Protein AF-0000000068155873 (afdb_homodimer)

Radius of gyration: 26.48 Å; Cα contacts (8 Å, |Δi|>4): 946; chains: 2; bounding box: 65×79×122 Å

Sequence (602 aa):
WRSKNDSSTSSPGLATPFKSLQIGEEGGGAGLLPIIASEHIVPGELLGGRALREWRRAVVHGTDVIVSRQRSDDNPPAATRRANLQAYALLRHPHIVTLLAATTHGEVITEVCDYDLLPAPGPSSGSAKEERRRSISLLRMLAYARDIAQALAWAHSMHVIHRDVKPSHWLVVGNRAKLGGWMFAEVQRGDMHPKPDDHFHGTPLYMGKPMVGFGLAMWEVIHNDFAFSGFDDLLAFREAVTDRMERPLLSDDTMPVAVNRLIARCWAQSPAQRPTMLEVVASLTRIITALELLAGTTSVQWRSKNDSSTSSPGLATPFKSLQIGEEGGGAGLLPIIASEHIVPGELLGGRALREWRRAVVHGTDVIVSRQRSDDNPPAATRRANLQAYALLRHPHIVTLLAATTHGEVITEVCDYDLLPAPGPSSGSAKEERRRSISLLRMLAYARDIAQALAWAHSMHVIHRDVKPSHWLVVGNRAKLGGWMFAEVQRGDMHPKPDDHFHGTPLYMGKPMVGFGLAMWEVIHNDFAFSGFDDLLAFREAVTDRMERPLLSDDTMPVAVNRLIARCWAQSPAQRPTMLEVVASLTRIITALELLAGTTSVQ

Solvent-accessible surface area (backbone atoms only — not comparable to full-atom values): 33069 Å² total; per-residue (Å²): 138,82,81,77,78,76,76,76,76,75,67,79,76,74,77,73,73,68,64,65,60,63,51,59,87,78,75,90,78,56,66,45,51,47,58,42,64,60,83,55,52,44,81,54,58,78,71,50,65,57,90,43,36,33,34,22,37,27,34,44,62,72,31,70,27,30,41,32,38,70,68,43,80,70,56,66,44,62,69,55,49,49,48,8,46,48,38,40,51,61,61,48,50,92,18,33,59,49,67,40,30,34,30,78,82,64,33,40,33,30,53,70,61,42,57,78,66,41,43,44,54,64,82,71,75,57,70,62,57,57,52,63,39,74,66,63,49,67,67,55,50,48,50,32,50,31,32,36,29,26,36,50,24,45,34,49,72,69,34,31,44,54,33,41,41,41,35,84,25,39,25,29,51,78,85,40,27,23,36,47,58,44,74,58,15,36,64,60,50,92,80,56,64,83,56,91,76,58,82,70,84,40,60,63,65,25,39,30,60,55,45,36,10,44,22,51,25,51,50,13,39,74,65,51,31,56,77,53,73,83,42,90,51,59,68,54,49,40,34,17,42,65,67,70,36,82,55,76,86,68,76,56,89,89,47,58,67,70,58,37,50,51,34,41,31,26,49,38,79,52,71,87,64,32,62,50,44,54,53,47,30,52,50,41,52,52,52,51,51,53,52,50,55,55,52,58,53,52,71,76,98,135,84,78,78,79,76,78,75,76,76,67,81,76,74,79,72,72,71,64,66,60,64,49,60,87,79,73,90,78,52,67,46,51,48,59,40,63,60,82,55,53,44,81,54,57,77,72,49,64,57,89,43,33,34,34,21,38,26,35,44,61,71,32,71,28,29,41,32,36,71,67,44,81,70,57,66,45,63,68,55,48,49,48,8,45,49,39,40,51,61,62,46,50,92,18,33,59,50,66,40,30,33,29,78,82,64,33,39,33,28,54,71,61,42,56,77,66,40,42,42,55,64,82,70,77,60,69,62,58,58,53,63,41,75,65,64,49,68,68,57,51,48,49,33,49,32,32,36,31,28,35,50,23,44,34,47,72,69,34,32,43,58,33,39,41,42,35,84,25,41,24,29,53,79,86,38,26,21,36,48,60,45,74,57,15,37,64,60,51,92,82,57,64,84,55,90,77,58,82,70,83,39,60,62,65,23,38,30,59,54,45,36,11,45,23,52,24,51,51,14,39,75,62,52,31,56,78,53,73,83,43,88,52,60,67,54,49,42,33,18,41,63,69,70,38,83,53,76,87,70,74,54,90,88,47,58,65,69,57,36,49,52,36,40,32,24,48,37,78,51,70,87,63,30,60,50,44,54,52,46,30,52,50,42,51,54,49,51,52,52,51,49,55,56,51,58,54,52,72,74,98

pLDDT: mean 75.27, std 22.43, range [22.36, 98.25]

Secondary structure (DSSP, 8-state):
------------------------SSSSSGGGS-EE-GGGEEEEEEEEE-SSEEEEEEEETTEEEEEEEES-TTSS-HHHHHHHHHHHHT---TTB--EEEEETTS-EEEE--B-TTS--SS----HHHHHHHTT--HHHHHHHHHHHHHHHHHHHHTTEE-S---GGGEEEETTEEEE--GGG-EE--TT----TTS---S-TTT-S-HHHHHHHHHHHHHHTS-GGGG-S-HHHHHHHHTTSSPPPP---TTS-HHHHHHHHHHT-SSGGGSPPHHHHHHHHHHHHHHHHHHHHHHHH-/------------------------SSSSSGGGS-EE-GGGEEEEEEEEE-SSEEEEEEEETTEEEEEEEES-TTSS-HHHHHHHHHHHHT---TTB--EEEEETTS-EEEE--B-TTS--SS----HHHHHHHTT--HHHHHHHHHHHHHHHHHHHHTTEE-S---GGGEEEETTEEEE--GGG-EE--TT----TTS---S-GGG-S-HHHHHHHHHHHHHHTS-GGGG-S-HHHHHHHHTTSSPPPP---TTS-HHHHHHHHHHT-SSGGGSPPHHHHHHHHHHHHHHHHHHHHHHHH-

Organism: Acanthamoeba castellanii (strain ATCC 30010 / Neff) (NCBI:txid1257118)

Foldseek 3Di:
DPPPPPPPPPDPDDPPPPPQPPPDPPDDQSPLFGAAAPVQWAWDAWPDDDPFKTWGWTDGPNAIKIKMDTPDCVPPDPVQLSQLVSLVSVDDDPQAFDFHHAYPVGITITHDFAQLQFLAADPPPDPPSVVSLVPQDPLLLLQQLLSVLVRQLRSVVQQKFQQEQALSQFTHDDSYTHGHRSSNIHRDDVPCDPDPPDPSVYDLLQREGVLQNSLQRSLCRSVSHHQCVPPPCVVQNSCLSNLNHPHDQRDDPVDPPLSSVLSCQSNDSDPVSHDRSVVSSVSSVVVSVVVVVVVVVVVVD/DPPPPVPPPPDPDDPPPPPQPPPDPPDDQSPLFGAAAPVQWAWDAWPDDDPFKTWGWTDGPRAIKIKMDTPDCVPPDPVQLSQLVSLVSVDDDPQAFDFHHAYPVGITITHDFAQLQFLAADPPPDPPSVVSLVPQDPLLLLQQLLSVLVRQLRSVVQQKFQQEQALSQFTHDDSYTHGHRSSNIHRDDVPCDPPPPPPSVYDLLQREGVLQNSLQRSLCRSVSHHQCVPPPCVVQNSCLSNLNHPHDQRDDPVDPPLSSVLSCQSNDSDPVSHDRSVVSSVSSVVVSVVVVVVVVVVVVD

InterPro domains:
  IPR000719 Protein kinase domain [PF00069] (79-282)
  IPR000719 Protein kinase domain [PS50011] (21-288)
  IPR011009 Protein kinase-like domain superfamily [SSF56112] (84-291)
  IPR051681 Serine/Threonine Kinases and Pseudokinases [PTHR44329] (37-290)

Nearest PDB structures (foldseek):
  2fum-assembly2_B  TM=7.385E-01  e=1.213E-10  Mycobacterium tuberculosis H37Rv
  5k0x-assembly1_A  TM=7.501E-01  e=3.152E-10  Homo sapiens
  6o9d-assembly2_B  TM=7.232E-01  e=3.152E-10  Homo sapiens
  3blh-assembly1_A  TM=7.625E-01  e=6.932E-09  Homo sapiens
  6nzr-assembly1_A  TM=7.243E-01  e=6.195E-09  Homo sapiens

Structure (mmCIF, N/CA/C/O backbone):
data_AF-0000000068155873-model_v1
#
loop_
_entity.id
_entity.type
_entity.pdbx_description
1 polymer 'Mitogen-activated protein kinase kinase kinase'
#
loop_
_atom_site.group_PDB
_atom_site.id
_atom_site.type_symbol
_atom_site.label_atom_id
_atom_site.label_alt_id
_atom_site.label_comp_id
_atom_site.label_asym_id
_atom_site.label_entity_id
_atom_site.label_seq_id
_atom_site.pdbx_PDB_ins_code
_atom_site.Cartn_x
_atom_site.Cartn_y
_atom_site.Cartn_z
_atom_site.occupancy
_atom_site.B_iso_or_equiv
_atom_site.auth_seq_id
_atom_site.auth_comp_id
_atom_site.auth_asym_id
_atom_site.auth_atom_id
_atom_site.pdbx_PDB_model_num
ATOM 1 N N . TRP A 1 1 ? 15.766 23.312 60.25 1 24.22 1 TRP A N 1
ATOM 2 C CA . TRP A 1 1 ? 16.844 23.016 59.312 1 24.22 1 TRP A CA 1
ATOM 3 C C . TRP A 1 1 ? 16.344 22.109 58.188 1 24.22 1 TRP A C 1
ATOM 5 O O . TRP A 1 1 ? 16.047 20.922 58.406 1 24.22 1 TRP A O 1
ATOM 15 N N . ARG A 1 2 ? 15.359 22.531 57.406 1 25.52 2 ARG A N 1
ATOM 16 C CA . ARG A 1 2 ? 14.414 21.969 56.438 1 25.52 2 ARG A CA 1
ATOM 17 C C . ARG A 1 2 ? 15.133 21.5 55.188 1 25.52 2 ARG A C 1
ATOM 19 O O . ARG A 1 2 ? 15.719 22.297 54.469 1 25.52 2 ARG A O 1
ATOM 26 N N . SER A 1 3 ? 15.766 20.359 55.219 1 25.08 3 SER A N 1
ATOM 27 C CA . SER A 1 3 ? 16.562 19.719 54.188 1 25.08 3 SER A CA 1
ATOM 28 C C . SER A 1 3 ? 15.758 19.562 52.906 1 25.08 3 SER A C 1
ATOM 30 O O . SER A 1 3 ? 14.703 18.922 52.875 1 25.08 3 SER A O 1
ATOM 32 N N . LYS A 1 4 ? 15.773 20.562 52 1 27.97 4 LYS A N 1
ATOM 33 C CA . LYS A 1 4 ? 15.156 20.812 50.688 1 27.97 4 LYS A CA 1
ATOM 34 C C . LYS A 1 4 ? 15.516 19.719 49.719 1 27.97 4 LYS A C 1
ATOM 36 O O . LYS A 1 4 ? 16.672 19.578 49.312 1 27.97 4 LYS A O 1
ATOM 41 N N . ASN A 1 5 ? 15.016 18.516 49.844 1 25.62 5 ASN A N 1
ATOM 42 C CA . ASN A 1 5 ? 15.266 17.375 48.969 1 25.62 5 ASN A CA 1
ATOM 43 C C . ASN A 1 5 ? 14.945 17.703 47.531 1 25.62 5 ASN A C 1
ATOM 45 O O . ASN A 1 5 ? 13.789 17.953 47.188 1 25.62 5 ASN A O 1
ATOM 49 N N . ASP A 1 6 ? 15.797 18.406 46.781 1 24.88 6 ASP A N 1
ATOM 50 C CA . ASP A 1 6 ? 15.797 18.844 45.406 1 24.88 6 ASP A CA 1
ATOM 51 C C . ASP A 1 6 ? 15.617 17.656 44.469 1 24.88 6 ASP A C 1
ATOM 53 O O . ASP A 1 6 ? 16.578 16.922 44.188 1 24.88 6 ASP A O 1
ATOM 57 N N . SER A 1 7 ? 14.594 16.844 44.562 1 27.47 7 SER A N 1
ATOM 58 C CA . SER A 1 7 ? 14.414 15.719 43.656 1 27.47 7 SER A CA 1
ATOM 59 C C . SER A 1 7 ? 14.422 16.172 42.188 1 27.47 7 SER A C 1
ATOM 61 O O . SER A 1 7 ? 13.523 16.906 41.781 1 27.47 7 SER A O 1
ATOM 63 N N . SER A 1 8 ? 15.609 16.422 41.594 1 26.08 8 SER A N 1
ATOM 64 C CA . SER A 1 8 ? 15.891 16.703 40.188 1 26.08 8 SER A CA 1
ATOM 65 C C . SER A 1 8 ? 15.148 15.75 39.25 1 26.08 8 SER A C 1
ATOM 67 O O . SER A 1 8 ? 15.398 14.539 39.281 1 26.08 8 SER A O 1
ATOM 69 N N . THR A 1 9 ? 13.898 15.914 39.062 1 27.28 9 THR A N 1
ATOM 70 C CA . THR A 1 9 ? 13.086 15.156 38.125 1 27.28 9 THR A CA 1
ATOM 71 C C . THR A 1 9 ? 13.773 15.086 36.75 1 27.28 9 THR A C 1
ATOM 73 O O . THR A 1 9 ? 13.977 16.109 36.094 1 27.28 9 THR A O 1
ATOM 76 N N . SER A 1 10 ? 14.797 14.203 36.562 1 25.44 10 SER A N 1
ATOM 77 C CA . SER A 1 10 ? 15.5 13.867 35.312 1 25.44 10 SER A CA 1
ATOM 78 C C . SER A 1 10 ? 14.539 13.844 34.156 1 25.44 10 SER A C 1
ATOM 80 O O . SER A 1 10 ? 13.5 13.188 34.188 1 25.44 10 SER A O 1
ATOM 82 N N . SER A 1 11 ? 14.484 14.875 33.406 1 25.09 11 SER A N 1
ATOM 83 C CA . SER A 1 11 ? 13.766 15.109 32.156 1 25.09 11 SER A CA 1
ATOM 84 C C . SER A 1 11 ? 13.852 13.898 31.234 1 25.09 11 SER A C 1
ATOM 86 O O . SER A 1 11 ? 14.93 13.305 31.078 1 25.09 11 SER A O 1
ATOM 88 N N . PRO A 1 12 ? 12.844 13.148 31.125 1 27.39 12 PRO A N 1
ATOM 89 C CA . PRO A 1 12 ? 12.922 11.93 30.312 1 27.39 12 PRO A CA 1
ATOM 90 C C . PRO A 1 12 ? 13.758 12.109 29.062 1 27.39 12 PRO A C 1
ATOM 92 O O . PRO A 1 12 ? 13.797 13.203 28.484 1 27.39 12 PRO A O 1
ATOM 95 N N . GLY A 1 13 ? 14.977 11.469 29.016 1 23.83 13 GLY A N 1
ATOM 96 C CA . GLY A 1 13 ? 16 11.391 27.984 1 23.83 13 GLY A CA 1
ATOM 97 C C . GLY A 1 13 ? 15.438 11.5 26.578 1 23.83 13 GLY A C 1
ATOM 98 O O . GLY A 1 13 ? 14.328 11.047 26.312 1 23.83 13 GLY A O 1
ATOM 99 N N . LEU A 1 14 ? 15.867 12.516 25.875 1 25.2 14 LEU A N 1
ATOM 100 C CA . LEU A 1 14 ? 15.711 12.805 24.469 1 25.2 14 LEU A CA 1
ATOM 101 C C . LEU A 1 14 ? 15.82 11.531 23.625 1 25.2 14 LEU A C 1
ATOM 103 O O . LEU A 1 14 ? 16.75 10.742 23.812 1 25.2 14 LEU A O 1
ATOM 107 N N . ALA A 1 15 ? 14.781 11.086 23.078 1 27.73 15 ALA A N 1
ATOM 108 C CA . ALA A 1 15 ? 14.719 9.922 22.203 1 27.73 15 ALA A CA 1
ATOM 109 C C . ALA A 1 15 ? 15.953 9.836 21.312 1 27.73 15 ALA A C 1
ATOM 111 O O . ALA A 1 15 ? 16.438 10.859 20.828 1 27.73 15 ALA A O 1
ATOM 112 N N . THR A 1 16 ? 16.828 8.867 21.578 1 26.88 16 THR A N 1
ATOM 113 C CA . THR A 1 16 ? 18.016 8.516 20.828 1 26.88 16 THR A CA 1
ATOM 114 C C . THR A 1 16 ? 17.797 8.734 19.328 1 26.88 16 THR A C 1
ATOM 116 O O . THR A 1 16 ? 16.734 8.406 18.797 1 26.88 16 THR A O 1
ATOM 119 N N . PRO A 1 17 ? 18.688 9.516 18.766 1 25.23 17 PRO A N 1
ATOM 120 C CA . PRO A 1 17 ? 18.672 9.781 17.328 1 25.23 17 PRO A CA 1
ATOM 121 C C . PRO A 1 17 ? 18.453 8.523 16.5 1 25.23 17 PRO A C 1
ATOM 123 O O . PRO A 1 17 ? 18.797 7.418 16.938 1 25.23 17 PRO A O 1
ATOM 126 N N . PHE A 1 18 ? 17.453 8.453 15.812 1 26.27 18 PHE A N 1
ATOM 127 C CA . PHE A 1 18 ? 17.25 7.414 14.812 1 26.27 18 PHE A CA 1
ATOM 128 C C . PHE A 1 18 ? 18.562 7.07 14.117 1 26.27 18 PHE A C 1
ATOM 130 O O . PHE A 1 18 ? 19.234 7.949 13.586 1 26.27 18 PHE A O 1
ATOM 137 N N . LYS A 1 19 ? 19.453 6.34 14.719 1 28.31 19 LYS A N 1
ATOM 138 C CA . LYS A 1 19 ? 20.547 5.93 13.844 1 28.31 19 LYS A CA 1
ATOM 139 C C . LYS A 1 19 ? 20.031 5.594 12.445 1 28.31 19 LYS A C 1
ATOM 141 O O . LYS A 1 19 ? 19.109 4.793 12.297 1 28.31 19 LYS A O 1
ATOM 146 N N . SER A 1 20 ? 19.906 6.59 11.711 1 27.64 20 SER A N 1
ATOM 147 C CA . SER A 1 20 ? 19.75 6.184 10.32 1 27.64 20 SER A CA 1
ATOM 148 C C . SER A 1 20 ? 20.438 4.852 10.047 1 27.64 20 SER A C 1
ATOM 150 O O . SER A 1 20 ? 21.562 4.621 10.516 1 27.64 20 SER A O 1
ATOM 152 N N . LEU A 1 21 ? 19.766 3.883 10.289 1 28.17 21 LEU A N 1
ATOM 153 C CA . LEU A 1 21 ? 20.484 2.66 9.93 1 28.17 21 LEU A CA 1
ATOM 154 C C . LEU A 1 21 ? 21.375 2.889 8.711 1 28.17 21 LEU A C 1
ATOM 156 O O . LEU A 1 21 ? 20.875 3.172 7.617 1 28.17 21 LEU A O 1
ATOM 160 N N . GLN A 1 22 ? 22.391 3.598 8.953 1 28 22 GLN A N 1
ATOM 161 C CA . GLN A 1 22 ? 23.422 3.346 7.953 1 28 22 GLN A CA 1
ATOM 162 C C . GLN A 1 22 ? 23.406 1.892 7.492 1 28 22 GLN A C 1
ATOM 164 O O . GLN A 1 22 ? 23.625 0.979 8.289 1 28 22 GLN A O 1
ATOM 169 N N . ILE A 1 23 ? 22.328 1.49 6.684 1 29.8 23 ILE A N 1
ATOM 170 C CA . ILE A 1 23 ? 22.734 0.287 5.969 1 29.8 23 ILE A CA 1
ATOM 171 C C . ILE A 1 23 ? 24.25 0.31 5.746 1 29.8 23 ILE A C 1
ATOM 173 O O . ILE A 1 23 ? 24.766 1.204 5.078 1 29.8 23 ILE A O 1
ATOM 177 N N . GLY A 1 24 ? 24.984 -0.106 6.621 1 29.22 24 GLY A N 1
ATOM 178 C CA . GLY A 1 24 ? 26.438 -0.196 6.691 1 29.22 24 GLY A CA 1
ATOM 179 C C . GLY A 1 24 ? 27.094 -0.271 5.328 1 29.22 24 GLY A C 1
ATOM 180 O O . GLY A 1 24 ? 26.453 -0.645 4.344 1 29.22 24 GLY A O 1
ATOM 181 N N . GLU A 1 25 ? 28.109 0.475 4.887 1 31.55 25 GLU A N 1
ATOM 182 C CA . GLU A 1 25 ? 29.172 0.4 3.889 1 31.55 25 GLU A CA 1
ATOM 183 C C . GLU A 1 25 ? 29.375 -1.034 3.412 1 31.55 25 GLU A C 1
ATOM 185 O O . GLU A 1 25 ? 29.781 -1.261 2.268 1 31.55 25 GLU A O 1
ATOM 190 N N . GLU A 1 26 ? 29.672 -1.997 4.293 1 31.23 26 GLU A N 1
ATOM 191 C CA . GLU A 1 26 ? 30.344 -3.189 3.783 1 31.23 26 GLU A CA 1
ATOM 192 C C . GLU A 1 26 ? 29.406 -4.012 2.895 1 31.23 26 GLU A C 1
ATOM 194 O O . GLU A 1 26 ? 29.812 -4.473 1.825 1 31.23 26 GLU A O 1
ATOM 199 N N . GLY A 1 27 ? 28.5 -4.992 3.521 1 30.88 27 GLY A N 1
ATOM 200 C CA . GLY A 1 27 ? 27.828 -5.969 2.688 1 30.88 27 GLY A CA 1
ATOM 201 C C . GLY A 1 27 ? 26.688 -5.375 1.881 1 30.88 27 GLY A C 1
ATOM 202 O O . GLY A 1 27 ? 26.156 -4.312 2.221 1 30.88 27 GLY A O 1
ATOM 203 N N . GLY A 1 28 ? 26.391 -5.699 0.522 1 33.09 28 GLY A N 1
ATOM 204 C CA . GLY A 1 28 ? 25.625 -5.367 -0.674 1 33.09 28 GLY A CA 1
ATOM 205 C C . GLY A 1 28 ? 24.188 -5.02 -0.386 1 33.09 28 GLY A C 1
ATOM 206 O O . GLY A 1 28 ? 23.547 -4.27 -1.139 1 33.09 28 GLY A O 1
ATOM 207 N N . GLY A 1 29 ? 23.234 -5.922 0.262 1 36.66 29 GLY A N 1
ATOM 208 C CA . GLY A 1 29 ? 21.797 -6.09 0.251 1 36.66 29 GLY A CA 1
ATOM 209 C C . GLY A 1 29 ? 21.062 -5.086 1.127 1 36.66 29 GLY A C 1
ATOM 210 O O . GLY A 1 29 ? 19.844 -5.148 1.272 1 36.66 29 GLY A O 1
ATOM 211 N N . ALA A 1 30 ? 21.562 -4.457 2.232 1 40.94 30 ALA A N 1
ATOM 212 C CA . ALA A 1 30 ? 20.891 -3.861 3.389 1 40.94 30 ALA A CA 1
ATOM 213 C C . ALA A 1 30 ? 20.078 -2.631 2.982 1 40.94 30 ALA A C 1
ATOM 215 O O . ALA A 1 30 ? 19.359 -2.064 3.799 1 40.94 30 ALA A O 1
ATOM 216 N N . GLY A 1 31 ? 20.094 -2.006 1.901 1 56.41 31 GLY A N 1
ATOM 217 C CA . GLY A 1 31 ? 19.656 -0.646 1.642 1 56.41 31 GLY A CA 1
ATOM 218 C C . GLY A 1 31 ? 18.219 -0.565 1.182 1 56.41 31 GLY A C 1
ATOM 219 O O . GLY A 1 31 ? 17.672 0.528 1.016 1 56.41 31 GLY A O 1
ATOM 220 N N . LEU A 1 32 ? 17.422 -1.686 1.144 1 66.06 32 LEU A N 1
ATOM 221 C CA . LEU A 1 32 ? 16.141 -1.544 0.471 1 66.06 32 LEU A CA 1
ATOM 222 C C . LEU A 1 32 ? 15.031 -1.252 1.476 1 66.06 32 LEU A C 1
ATOM 224 O O . LEU A 1 32 ? 13.969 -0.739 1.106 1 66.06 32 LEU A O 1
ATOM 228 N N . LEU A 1 33 ? 15.32 -1.543 2.805 1 82.12 33 LEU A N 1
ATOM 229 C CA . LEU A 1 33 ? 14.258 -1.446 3.797 1 82.12 33 LEU A CA 1
ATOM 230 C C . LEU A 1 33 ? 14.719 -0.644 5.012 1 82.12 33 LEU A C 1
ATOM 232 O O . LEU A 1 33 ? 15.852 -0.795 5.465 1 82.12 33 LEU A O 1
ATOM 236 N N . PRO A 1 34 ? 13.883 0.134 5.512 1 83.69 34 PRO A N 1
ATOM 237 C CA . PRO A 1 34 ? 14.227 0.761 6.789 1 83.69 34 PRO A CA 1
ATOM 238 C C . PRO A 1 34 ? 14.359 -0.251 7.926 1 83.69 34 PRO A C 1
ATOM 240 O O . PRO A 1 34 ? 13.617 -1.238 7.969 1 83.69 34 PRO A O 1
ATOM 243 N N . ILE A 1 35 ? 15.32 -0.064 8.758 1 87.38 35 ILE A N 1
ATOM 244 C CA . ILE A 1 35 ? 15.5 -0.871 9.961 1 87.38 35 ILE A CA 1
ATOM 245 C C . ILE A 1 35 ? 15.078 -0.068 11.188 1 87.38 35 ILE A C 1
ATOM 247 O O . ILE A 1 35 ? 15.609 1.019 11.438 1 87.38 35 ILE A O 1
ATOM 251 N N . ILE A 1 36 ? 14.148 -0.584 11.898 1 87.75 36 ILE A N 1
ATOM 252 C CA . ILE A 1 36 ? 13.641 0.089 13.094 1 87.75 36 ILE A CA 1
ATOM 253 C C . ILE A 1 36 ? 14.094 -0.668 14.336 1 87.75 36 ILE A C 1
ATOM 255 O O . ILE A 1 36 ? 14.219 -1.896 14.32 1 87.75 36 ILE A O 1
ATOM 259 N N . ALA A 1 37 ? 14.367 0.078 15.414 1 90 37 ALA A N 1
ATOM 260 C CA . ALA A 1 37 ? 14.703 -0.572 16.672 1 90 37 ALA A CA 1
ATOM 261 C C . ALA A 1 37 ? 13.523 -1.374 17.219 1 90 37 ALA A C 1
ATOM 263 O O . ALA A 1 37 ? 12.391 -0.893 17.219 1 90 37 ALA A O 1
ATOM 264 N N . SER A 1 38 ? 13.789 -2.564 17.656 1 89.38 38 SER A N 1
ATOM 265 C CA . SER A 1 38 ? 12.734 -3.453 18.141 1 89.38 38 SER A CA 1
ATOM 266 C C . SER A 1 38 ? 12 -2.84 19.328 1 89.38 38 SER A C 1
ATOM 268 O O . SER A 1 38 ? 10.836 -3.172 19.578 1 89.38 38 SER A O 1
ATOM 270 N N . GLU A 1 39 ? 12.617 -1.927 20 1 90.62 39 GLU A N 1
ATOM 271 C CA . GLU A 1 39 ? 12.039 -1.281 21.172 1 90.62 39 GLU A CA 1
ATOM 272 C C . GLU A 1 39 ? 10.844 -0.41 20.781 1 90.62 39 GLU A C 1
ATOM 274 O O . GLU A 1 39 ? 10.039 -0.042 21.641 1 90.62 39 GLU A O 1
ATOM 279 N N . HIS A 1 40 ? 10.812 -0.063 19.562 1 91.44 40 HIS A N 1
ATOM 280 C CA . HIS A 1 40 ? 9.727 0.798 19.094 1 91.44 40 HIS A CA 1
ATOM 281 C C . HIS A 1 40 ? 8.469 -0.01 18.812 1 91.44 40 HIS A C 1
ATOM 283 O O . HIS A 1 40 ? 7.422 0.559 18.5 1 91.44 40 HIS A O 1
ATOM 289 N N . ILE A 1 41 ? 8.547 -1.32 18.906 1 94.12 41 ILE A N 1
ATOM 290 C CA . ILE A 1 41 ? 7.395 -2.188 18.703 1 94.12 41 ILE A CA 1
ATOM 291 C C . ILE A 1 41 ? 6.605 -2.311 20 1 94.12 41 ILE A C 1
ATOM 293 O O . ILE A 1 41 ? 7.152 -2.695 21.047 1 94.12 41 ILE A O 1
ATOM 297 N N . VAL A 1 42 ? 5.414 -1.907 20 1 96 42 VAL A N 1
ATOM 298 C CA . VAL A 1 42 ? 4.492 -2.197 21.078 1 96 42 VAL A CA 1
ATOM 299 C C . VAL A 1 42 ? 3.705 -3.469 20.766 1 96 42 VAL A C 1
ATOM 301 O O . VAL A 1 42 ? 2.771 -3.447 19.969 1 96 42 VAL A O 1
ATOM 304 N N . PRO A 1 43 ? 4.066 -4.582 21.406 1 93.94 43 PRO A N 1
ATOM 305 C CA . PRO A 1 43 ? 3.469 -5.867 21.047 1 93.94 43 PRO A CA 1
ATOM 306 C C . PRO A 1 43 ? 1.999 -5.973 21.438 1 93.94 43 PRO A C 1
ATOM 308 O O . PRO A 1 43 ? 1.604 -5.469 22.5 1 93.94 43 PRO A O 1
ATOM 311 N N . GLY A 1 44 ? 1.166 -6.492 20.531 1 94.88 44 GLY A N 1
ATOM 312 C CA . GLY A 1 44 ? -0.226 -6.812 20.812 1 94.88 44 GLY A CA 1
ATOM 313 C C . GLY A 1 44 ? -0.512 -8.305 20.797 1 94.88 44 GLY A C 1
ATOM 314 O O . GLY A 1 44 ? 0.32 -9.102 21.219 1 94.88 44 GLY A O 1
ATOM 315 N N . GLU A 1 45 ? -1.675 -8.641 20.328 1 92.88 45 GLU A N 1
ATOM 316 C CA . GLU A 1 45 ? -2.18 -10.016 20.359 1 92.88 45 GLU A CA 1
ATOM 317 C C . GLU A 1 45 ? -1.406 -10.906 19.391 1 92.88 45 GLU A C 1
ATOM 319 O O . GLU A 1 45 ? -1.092 -10.492 18.266 1 92.88 45 GLU A O 1
ATOM 324 N N . LEU A 1 46 ? -1.108 -12.141 19.891 1 90.06 46 LEU A N 1
ATOM 325 C CA . LEU A 1 46 ? -0.568 -13.164 19 1 90.06 46 LEU A CA 1
ATOM 326 C C . LEU A 1 46 ? -1.649 -13.695 18.062 1 90.06 46 LEU A C 1
ATOM 328 O O . LEU A 1 46 ? -2.717 -14.109 18.516 1 90.06 46 LEU A O 1
ATOM 332 N N . LEU A 1 47 ? -1.479 -13.516 16.828 1 84.94 47 LEU A N 1
ATOM 333 C CA . LEU A 1 47 ? -2.482 -13.922 15.852 1 84.94 47 LEU A CA 1
ATOM 334 C C . LEU A 1 47 ? -2.273 -15.375 15.43 1 84.94 47 LEU A C 1
ATOM 336 O O . LEU A 1 47 ? -3.229 -16.062 15.055 1 84.94 47 LEU A O 1
ATOM 340 N N . GLY A 1 48 ? -1.161 -15.82 15.344 1 81.44 48 GLY A N 1
ATOM 341 C CA . GLY A 1 48 ? -0.878 -17.188 14.945 1 81.44 48 GLY A CA 1
ATOM 342 C C . GLY A 1 48 ? 0.579 -17.422 14.594 1 81.44 48 GLY A C 1
ATOM 343 O O . GLY A 1 48 ? 1.434 -16.578 14.883 1 81.44 48 GLY A O 1
ATOM 344 N N . GLY A 1 49 ? 0.704 -18.688 14.242 1 75 49 GLY A N 1
ATOM 345 C CA . GLY A 1 49 ? 2.043 -19.109 13.852 1 75 49 GLY A CA 1
ATOM 346 C C . GLY A 1 49 ? 2.084 -20.484 13.242 1 75 49 GLY A C 1
ATOM 347 O O . GLY A 1 49 ? 1.115 -21.25 13.336 1 75 49 GLY A O 1
ATOM 348 N N . ARG A 1 50 ? 2.955 -20.594 12.344 1 69.5 50 ARG A N 1
ATOM 349 C CA . ARG A 1 50 ? 3.289 -21.922 11.828 1 69.5 50 ARG A CA 1
ATOM 350 C C . ARG A 1 50 ? 4.676 -22.359 12.289 1 69.5 50 ARG A C 1
ATOM 352 O O . ARG A 1 50 ? 5.27 -21.719 13.164 1 69.5 50 ARG A O 1
ATOM 359 N N . ALA A 1 51 ? 5.082 -23.484 11.797 1 61.03 51 ALA A N 1
ATOM 360 C CA . ALA A 1 51 ? 6.309 -24.125 12.258 1 61.03 51 ALA A CA 1
ATOM 361 C C . ALA A 1 51 ? 7.488 -23.156 12.195 1 61.03 51 ALA A C 1
ATOM 363 O O . ALA A 1 51 ? 8.312 -23.125 13.109 1 61.03 51 ALA A O 1
ATOM 364 N N . LEU A 1 52 ? 7.453 -22.312 11.297 1 68.12 52 LEU A N 1
ATOM 365 C CA . LEU A 1 52 ? 8.688 -21.562 11.062 1 68.12 52 LEU A CA 1
ATOM 366 C C . LEU A 1 52 ? 8.523 -20.109 11.5 1 68.12 52 LEU A C 1
ATOM 368 O O . LEU A 1 52 ? 9.516 -19.422 11.773 1 68.12 52 LEU A O 1
ATOM 372 N N . ARG A 1 53 ? 7.227 -19.656 11.633 1 79.94 53 ARG A N 1
ATOM 373 C CA . ARG A 1 53 ? 7.043 -18.234 11.875 1 79.94 53 ARG A CA 1
ATOM 374 C C . ARG A 1 53 ? 5.824 -17.969 12.758 1 79.94 53 ARG A C 1
ATOM 376 O O . ARG A 1 53 ? 4.871 -18.75 12.742 1 79.94 53 ARG A O 1
ATOM 383 N N . GLU A 1 54 ? 5.98 -17 13.547 1 87.31 54 GLU A N 1
ATOM 384 C CA . GLU A 1 54 ? 4.836 -16.484 14.289 1 87.31 54 GLU A CA 1
ATOM 385 C C . GLU A 1 54 ? 4.559 -15.031 13.938 1 87.31 54 GLU A C 1
ATOM 387 O O . GLU A 1 54 ? 5.449 -14.32 13.469 1 87.31 54 GLU A O 1
ATOM 392 N N . TRP A 1 55 ? 3.309 -14.625 14.047 1 90.44 55 TRP A N 1
ATOM 393 C CA . TRP A 1 55 ? 2.957 -13.234 13.773 1 90.44 55 TRP A CA 1
ATOM 394 C C . TRP A 1 55 ? 1.963 -12.711 14.797 1 90.44 55 TRP A C 1
ATOM 396 O O . TRP A 1 55 ? 1.143 -13.469 15.328 1 90.44 55 TRP A O 1
ATOM 406 N N . ARG A 1 56 ? 2.113 -11.461 15.117 1 93.31 56 ARG A N 1
ATOM 407 C CA . ARG A 1 56 ? 1.276 -10.797 16.109 1 93.31 56 ARG A CA 1
ATOM 408 C C . ARG A 1 56 ? 0.884 -9.398 15.641 1 93.31 56 ARG A C 1
ATOM 410 O O . ARG A 1 56 ? 1.562 -8.805 14.805 1 93.31 56 ARG A O 1
ATOM 417 N N . ARG A 1 57 ? -0.17 -8.984 16.188 1 94.81 57 ARG A N 1
ATOM 418 C CA . ARG A 1 57 ? -0.495 -7.57 16.047 1 94.81 57 ARG A CA 1
ATOM 419 C C . ARG A 1 57 ? 0.45 -6.707 16.891 1 94.81 57 ARG A C 1
ATOM 421 O O . ARG A 1 57 ? 0.936 -7.141 17.938 1 94.81 57 ARG A O 1
ATOM 428 N N . ALA A 1 58 ? 0.706 -5.543 16.422 1 96.56 58 ALA A N 1
ATOM 429 C CA . ALA A 1 58 ? 1.545 -4.59 17.156 1 96.56 58 ALA A CA 1
ATOM 430 C C . ALA A 1 58 ? 1.289 -3.162 16.688 1 96.56 58 ALA A C 1
ATOM 432 O O . ALA A 1 58 ? 0.532 -2.941 15.734 1 96.56 58 ALA A O 1
ATOM 433 N N . VAL A 1 59 ? 1.779 -2.256 17.422 1 96.19 59 VAL A N 1
ATOM 434 C CA . VAL A 1 59 ? 1.772 -0.853 17.016 1 96.19 59 VAL A CA 1
ATOM 435 C C . VAL A 1 59 ? 3.207 -0.342 16.906 1 96.19 59 VAL A C 1
ATOM 437 O O . VAL A 1 59 ? 4.023 -0.559 17.797 1 96.19 59 VAL A O 1
ATOM 440 N N . VAL A 1 60 ? 3.549 0.209 15.797 1 95.19 60 VAL A N 1
ATOM 441 C CA . VAL A 1 60 ? 4.844 0.843 15.578 1 95.19 60 VAL A CA 1
ATOM 442 C C . VAL A 1 60 ? 4.645 2.285 15.117 1 95.19 60 VAL A C 1
ATOM 444 O O . VAL A 1 60 ? 4 2.533 14.102 1 95.19 60 VAL A O 1
ATOM 447 N N . HIS A 1 61 ? 5.145 3.209 15.906 1 92.25 61 HIS A N 1
ATOM 448 C CA . HIS A 1 61 ? 5.039 4.633 15.602 1 92.25 61 HIS A CA 1
ATOM 449 C C . HIS A 1 61 ? 3.598 5.023 15.289 1 92.25 61 HIS A C 1
ATOM 451 O O . HIS A 1 61 ? 3.338 5.699 14.289 1 92.25 61 HIS A O 1
ATOM 457 N N . GLY A 1 62 ? 2.656 4.488 16 1 92.75 62 GLY A N 1
ATOM 458 C CA . GLY A 1 62 ? 1.258 4.875 15.906 1 92.75 62 GLY A CA 1
ATOM 459 C C . GLY A 1 62 ? 0.495 4.117 14.844 1 92.75 62 GLY A C 1
ATOM 460 O O . GLY A 1 62 ? -0.695 4.359 14.633 1 92.75 62 GLY A O 1
ATOM 461 N N . THR A 1 63 ? 1.181 3.225 14.188 1 94.75 63 THR A N 1
ATOM 462 C CA . THR A 1 63 ? 0.55 2.461 13.117 1 94.75 63 THR A CA 1
ATOM 463 C C . THR A 1 63 ? 0.332 1.012 13.539 1 94.75 63 THR A C 1
ATOM 465 O O . THR A 1 63 ? 1.239 0.375 14.078 1 94.75 63 THR A O 1
ATOM 468 N N . ASP A 1 64 ? -0.906 0.56 13.336 1 94.44 64 ASP A N 1
ATOM 469 C CA . ASP A 1 64 ? -1.16 -0.864 13.531 1 94.44 64 ASP A CA 1
ATOM 470 C C . ASP A 1 64 ? -0.453 -1.697 12.461 1 94.44 64 ASP A C 1
ATOM 472 O O . ASP A 1 64 ? -0.594 -1.433 11.266 1 94.44 64 ASP A O 1
ATOM 476 N N . VAL A 1 65 ? 0.3 -2.645 12.953 1 96.38 65 VAL A N 1
ATOM 477 C CA . VAL A 1 65 ? 1.074 -3.463 12.031 1 96.38 65 VAL A CA 1
ATOM 478 C C . VAL A 1 65 ? 1.016 -4.926 12.453 1 96.38 65 VAL A C 1
ATOM 480 O O . VAL A 1 65 ? 0.481 -5.25 13.516 1 96.38 65 VAL A O 1
ATOM 483 N N . ILE A 1 66 ? 1.423 -5.816 11.539 1 95 66 ILE A N 1
ATOM 484 C CA . ILE A 1 66 ? 1.735 -7.203 11.859 1 95 66 ILE A CA 1
ATOM 485 C C . ILE A 1 66 ? 3.248 -7.379 11.977 1 95 66 ILE A C 1
ATOM 487 O O . ILE A 1 66 ? 4 -6.941 11.109 1 95 66 ILE A O 1
ATOM 491 N N . VAL A 1 67 ? 3.654 -7.926 13.07 1 94.69 67 VAL A N 1
ATOM 492 C CA . VAL A 1 67 ? 5.066 -8.242 13.258 1 94.69 67 VAL A CA 1
ATOM 493 C C . VAL A 1 67 ? 5.262 -9.758 13.219 1 94.69 67 VAL A C 1
ATOM 495 O O . VAL A 1 67 ? 4.625 -10.492 13.977 1 94.69 67 VAL A O 1
ATOM 498 N N . SER A 1 68 ? 6.059 -10.188 12.266 1 92.44 68 SER A N 1
ATOM 499 C CA . SER A 1 68 ? 6.375 -11.609 12.148 1 92.44 68 SER A CA 1
ATOM 500 C C . SER A 1 68 ? 7.805 -11.891 12.586 1 92.44 68 SER A C 1
ATOM 502 O O . SER A 1 68 ? 8.711 -11.102 12.32 1 92.44 68 SER A O 1
ATOM 504 N N . ARG A 1 69 ? 7.949 -12.992 13.234 1 87.88 69 ARG A N 1
ATOM 505 C CA . ARG A 1 69 ? 9.258 -13.422 13.711 1 87.88 69 ARG A CA 1
ATOM 506 C C . ARG A 1 69 ? 9.492 -14.898 13.422 1 87.88 69 ARG A C 1
ATOM 508 O O . ARG A 1 69 ? 8.57 -15.711 13.547 1 87.88 69 ARG A O 1
ATOM 515 N N . GLN A 1 70 ? 10.703 -15.148 13.031 1 82.38 70 GLN A N 1
ATOM 516 C CA . GLN A 1 70 ? 11.086 -16.547 12.852 1 82.38 70 GLN A CA 1
ATOM 517 C C . GLN A 1 70 ? 11.219 -17.25 14.195 1 82.38 70 GLN A C 1
ATOM 519 O O . GLN A 1 70 ? 11.773 -16.703 15.148 1 82.38 70 GLN A O 1
ATOM 524 N N . ARG A 1 71 ? 10.602 -18.5 14.305 1 75.38 71 ARG A N 1
ATOM 525 C CA . ARG A 1 71 ? 10.656 -19.266 15.547 1 75.38 71 ARG A CA 1
ATOM 526 C C . ARG A 1 71 ? 12.016 -19.938 15.719 1 75.38 71 ARG A C 1
ATOM 528 O O . ARG A 1 71 ? 12.516 -20.062 16.828 1 75.38 71 ARG A O 1
ATOM 535 N N . SER A 1 72 ? 12.398 -20.594 14.586 1 68.56 72 SER A N 1
ATOM 536 C CA . SER A 1 72 ? 13.672 -21.312 14.695 1 68.56 72 SER A CA 1
ATOM 537 C C . SER A 1 72 ? 14.75 -20.656 13.836 1 68.56 72 SER A C 1
ATOM 539 O O . SER A 1 72 ? 14.484 -20.234 12.703 1 68.56 72 SER A O 1
ATOM 541 N N . ASP A 1 73 ? 15.906 -20.438 14.484 1 63.22 73 ASP A N 1
ATOM 542 C CA . ASP A 1 73 ? 17.016 -19.797 13.789 1 63.22 73 ASP A CA 1
ATOM 543 C C . ASP A 1 73 ? 17.594 -20.703 12.711 1 63.22 73 ASP A C 1
ATOM 545 O O . ASP A 1 73 ? 18.375 -20.266 11.859 1 63.22 73 ASP A O 1
ATOM 549 N N . ASP A 1 74 ? 17.125 -21.906 12.711 1 61.41 74 ASP A N 1
ATOM 550 C CA . ASP A 1 74 ? 17.938 -22.828 11.914 1 61.41 74 ASP A CA 1
ATOM 551 C C . ASP A 1 74 ? 17.219 -23.203 10.617 1 61.41 74 ASP A C 1
ATOM 553 O O . ASP A 1 74 ? 17.828 -23.797 9.719 1 61.41 74 ASP A O 1
ATOM 557 N N . ASN A 1 75 ? 16 -22.891 10.359 1 68.06 75 ASN A N 1
ATOM 558 C CA . ASN A 1 75 ? 15.344 -23.297 9.125 1 68.06 75 ASN A CA 1
ATOM 559 C C . ASN A 1 75 ? 14.297 -22.281 8.672 1 68.06 75 ASN A C 1
ATOM 561 O O . ASN A 1 75 ? 13.297 -22.078 9.367 1 68.06 75 ASN A O 1
ATOM 565 N N . PRO A 1 76 ? 14.609 -21.859 7.469 1 75.19 76 PRO A N 1
ATOM 566 C CA . PRO A 1 76 ? 15.789 -21.891 6.59 1 75.19 76 PRO A CA 1
ATOM 567 C C . PRO A 1 76 ? 16.969 -21.125 7.172 1 75.19 76 PRO A C 1
ATOM 569 O O . PRO A 1 76 ? 16.812 -20.359 8.133 1 75.19 76 PRO A O 1
ATOM 572 N N . PRO A 1 77 ? 18.172 -21.359 6.59 1 80.19 77 PRO A N 1
ATOM 573 C CA . PRO A 1 77 ? 19.359 -20.641 7.039 1 80.19 77 PRO A CA 1
ATOM 574 C C . PRO A 1 77 ? 19.188 -19.125 6.941 1 80.19 77 PRO A C 1
ATOM 576 O O . PRO A 1 77 ? 18.422 -18.625 6.121 1 80.19 77 PRO A O 1
ATOM 579 N N . ALA A 1 78 ? 19.953 -18.484 7.719 1 80 78 ALA A N 1
ATOM 580 C CA . ALA A 1 78 ? 19.875 -17.016 7.812 1 80 78 ALA A CA 1
ATOM 581 C C . ALA A 1 78 ? 20.109 -16.375 6.453 1 80 78 ALA A C 1
ATOM 583 O O . ALA A 1 78 ? 19.453 -15.375 6.113 1 80 78 ALA A O 1
ATOM 584 N N . ALA A 1 79 ? 21.016 -16.922 5.73 1 82.31 79 ALA A N 1
ATOM 585 C CA . ALA A 1 79 ? 21.312 -16.375 4.41 1 82.31 79 ALA A CA 1
ATOM 586 C C . ALA A 1 79 ? 20.109 -16.469 3.484 1 82.31 79 ALA A C 1
ATOM 588 O O . ALA A 1 79 ? 19.828 -15.531 2.727 1 82.31 79 ALA A O 1
ATOM 589 N N . THR A 1 80 ? 19.438 -17.594 3.623 1 84.06 80 THR A N 1
ATOM 590 C CA . THR A 1 80 ? 18.234 -17.797 2.805 1 84.06 80 THR A CA 1
ATOM 591 C C . THR A 1 80 ? 17.125 -16.828 3.225 1 84.06 80 THR A C 1
ATOM 593 O O . THR A 1 80 ? 16.469 -16.234 2.377 1 84.06 80 THR A O 1
ATOM 596 N N . ARG A 1 81 ? 17 -16.641 4.5 1 84.25 81 ARG A N 1
ATOM 597 C CA . ARG A 1 81 ? 15.984 -15.727 5.012 1 84.25 81 ARG A CA 1
ATOM 598 C C . ARG A 1 81 ? 16.25 -14.297 4.551 1 84.25 81 ARG A C 1
ATOM 600 O O . ARG A 1 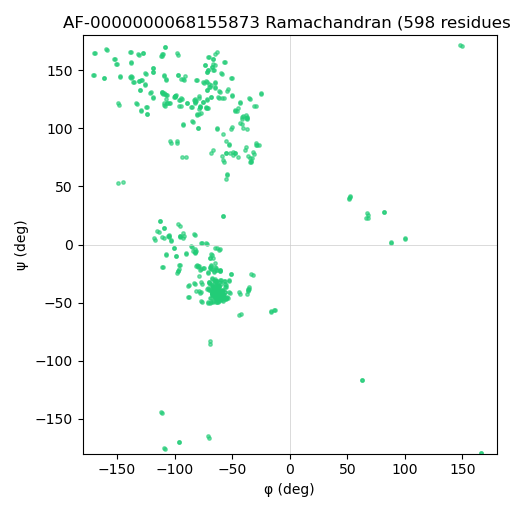81 ? 15.312 -13.578 4.188 1 84.25 81 ARG A O 1
ATOM 607 N N . ARG A 1 82 ? 17.438 -13.984 4.555 1 84.5 82 ARG A N 1
ATOM 608 C CA . ARG A 1 82 ? 17.828 -12.641 4.121 1 84.5 82 ARG A CA 1
ATOM 609 C C . ARG A 1 82 ? 17.562 -12.453 2.631 1 84.5 82 ARG A C 1
ATOM 611 O O . ARG A 1 82 ? 17.047 -11.406 2.215 1 84.5 82 ARG A O 1
ATOM 618 N N . ALA A 1 83 ? 17.891 -13.438 1.907 1 84.81 83 ALA A N 1
ATOM 619 C CA . ALA A 1 83 ? 17.656 -13.367 0.467 1 84.81 83 ALA A CA 1
ATOM 620 C C . ALA A 1 83 ? 16.172 -13.258 0.152 1 84.81 83 ALA A C 1
ATOM 622 O O . ALA A 1 83 ? 15.773 -12.5 -0.73 1 84.81 83 ALA A O 1
ATOM 623 N N . ASN A 1 84 ? 15.391 -14.031 0.883 1 87.12 84 ASN A N 1
ATOM 624 C CA . ASN A 1 84 ? 13.945 -13.977 0.702 1 87.12 84 ASN A CA 1
ATOM 625 C C . ASN A 1 84 ? 13.391 -12.594 1.05 1 87.12 84 ASN A C 1
ATOM 627 O O . ASN A 1 84 ? 12.555 -12.055 0.317 1 87.12 84 ASN A O 1
ATOM 631 N N . LEU A 1 85 ? 13.898 -12.094 2.119 1 88.88 85 LEU A N 1
ATOM 632 C CA . LEU A 1 85 ? 13.453 -10.773 2.547 1 88.88 85 LEU A CA 1
ATOM 633 C C . LEU A 1 85 ? 13.852 -9.711 1.53 1 88.88 85 LEU A C 1
ATOM 635 O O . LEU A 1 85 ? 13.094 -8.773 1.276 1 88.88 85 LEU A O 1
ATOM 639 N N . GLN A 1 86 ? 15 -9.844 0.957 1 86.62 86 GLN A N 1
ATOM 640 C CA . GLN A 1 86 ? 15.461 -8.898 -0.058 1 86.62 86 GLN A CA 1
ATOM 641 C C . GLN A 1 86 ? 14.578 -8.961 -1.303 1 86.62 86 GLN A C 1
ATOM 643 O O . GLN A 1 86 ? 14.258 -7.922 -1.891 1 86.62 86 GLN A O 1
ATOM 648 N N . ALA A 1 87 ? 14.25 -10.164 -1.664 1 88.62 87 ALA A N 1
ATOM 649 C CA . ALA A 1 87 ? 13.328 -10.32 -2.785 1 88.62 87 ALA A CA 1
ATOM 650 C C . ALA A 1 87 ? 12 -9.625 -2.504 1 88.62 87 ALA A C 1
ATOM 652 O O . ALA A 1 87 ? 11.477 -8.906 -3.355 1 88.62 87 ALA A O 1
ATOM 653 N N . TYR A 1 88 ? 11.547 -9.836 -1.283 1 92.19 88 TYR A N 1
ATOM 654 C CA . TYR A 1 88 ? 10.312 -9.203 -0.842 1 92.19 88 TYR A CA 1
ATOM 655 C C . TYR A 1 88 ? 10.445 -7.688 -0.851 1 92.19 88 TYR A C 1
ATOM 657 O O . TYR A 1 88 ? 9.539 -6.98 -1.309 1 92.19 88 TYR A O 1
ATOM 665 N N . ALA A 1 89 ? 11.516 -7.16 -0.461 1 90.25 89 ALA A N 1
ATOM 666 C CA . ALA A 1 89 ? 11.758 -5.727 -0.314 1 90.25 89 ALA A CA 1
ATOM 667 C C . ALA A 1 89 ? 11.805 -5.035 -1.674 1 90.25 89 ALA A C 1
ATOM 669 O O . ALA A 1 89 ? 11.594 -3.822 -1.767 1 90.25 89 ALA A O 1
ATOM 670 N N . LEU A 1 90 ? 12.016 -5.797 -2.697 1 87.5 90 LEU A N 1
ATOM 671 C CA . LEU A 1 90 ? 12.062 -5.23 -4.039 1 87.5 90 LEU A CA 1
ATOM 672 C C . LEU A 1 90 ? 10.664 -4.891 -4.535 1 87.5 90 LEU A C 1
ATOM 674 O O . LEU A 1 90 ? 10.508 -4.098 -5.465 1 87.5 90 LEU A O 1
ATOM 678 N N . LEU A 1 91 ? 9.75 -5.508 -3.928 1 92.81 91 LEU A N 1
ATOM 679 C CA . LEU A 1 91 ? 8.398 -5.469 -4.48 1 92.81 91 LEU A CA 1
ATOM 680 C C . LEU A 1 91 ? 7.574 -4.363 -3.83 1 92.81 91 LEU A C 1
ATOM 682 O O . LEU A 1 91 ? 7.484 -4.293 -2.602 1 92.81 91 LEU A O 1
ATOM 686 N N . ARG A 1 92 ? 7.055 -3.514 -4.645 1 93.5 92 ARG A N 1
ATOM 687 C CA . ARG A 1 92 ? 6.09 -2.484 -4.262 1 93.5 92 ARG A CA 1
ATOM 688 C C . ARG A 1 92 ? 4.871 -2.514 -5.176 1 93.5 92 ARG A C 1
ATOM 690 O O . ARG A 1 92 ? 4.977 -2.234 -6.375 1 93.5 92 ARG A O 1
ATOM 697 N N . HIS A 1 93 ? 3.799 -2.82 -4.59 1 96.19 93 HIS A N 1
ATOM 698 C CA . HIS A 1 93 ? 2.596 -2.977 -5.402 1 96.19 93 HIS A CA 1
ATOM 699 C C . HIS A 1 93 ? 1.338 -2.898 -4.543 1 96.19 93 HIS A C 1
ATOM 701 O O . HIS A 1 93 ? 1.312 -3.422 -3.426 1 96.19 93 HIS A O 1
ATOM 707 N N . PRO A 1 94 ? 0.282 -2.287 -5.105 1 95 94 PRO A N 1
ATOM 708 C CA . PRO A 1 94 ? -0.944 -2.125 -4.324 1 95 94 PRO A CA 1
ATOM 709 C C . PRO A 1 94 ? -1.55 -3.457 -3.889 1 95 94 PRO A C 1
ATOM 711 O O . PRO A 1 94 ? -2.34 -3.502 -2.943 1 95 94 PRO A O 1
ATOM 714 N N . HIS A 1 95 ? -1.247 -4.512 -4.582 1 96.44 95 HIS A N 1
ATOM 715 C CA . HIS A 1 95 ? -1.851 -5.801 -4.27 1 96.44 95 HIS A CA 1
ATOM 716 C C . HIS A 1 95 ? -0.83 -6.754 -3.654 1 96.44 95 HIS A C 1
ATOM 718 O O . HIS A 1 95 ? -1.034 -7.969 -3.648 1 96.44 95 HIS A O 1
ATOM 724 N N . ILE A 1 96 ? 0.248 -6.297 -3.254 1 96.81 96 ILE A N 1
ATOM 725 C CA . ILE A 1 96 ? 1.226 -7.008 -2.438 1 96.81 96 ILE A CA 1
ATOM 726 C C . ILE A 1 96 ? 1.204 -6.461 -1.012 1 96.81 96 ILE A C 1
ATOM 728 O O . ILE A 1 96 ? 1.203 -5.246 -0.807 1 96.81 96 ILE A O 1
ATOM 732 N N . VAL A 1 97 ? 1.092 -7.359 -0.073 1 96.19 97 VAL A N 1
ATOM 733 C CA . VAL A 1 97 ? 1.118 -6.91 1.314 1 96.19 97 VAL A CA 1
ATOM 734 C C . VAL A 1 97 ? 2.326 -6.004 1.541 1 96.19 97 VAL A C 1
ATOM 736 O O . VAL A 1 97 ? 3.459 -6.379 1.229 1 96.19 97 VAL A O 1
ATOM 739 N N . THR A 1 98 ? 2.045 -4.824 2.092 1 96 98 THR A N 1
ATOM 740 C CA . THR A 1 98 ? 3.082 -3.807 2.213 1 96 98 THR A CA 1
ATOM 741 C C . THR A 1 98 ? 4.105 -4.199 3.271 1 96 98 THR A C 1
ATOM 743 O O . THR A 1 98 ? 3.752 -4.445 4.426 1 96 98 THR A O 1
ATOM 746 N N . LEU A 1 99 ? 5.312 -4.375 2.875 1 95.81 99 LEU A N 1
ATOM 747 C CA . LEU A 1 99 ? 6.457 -4.516 3.771 1 95.81 99 LEU A CA 1
ATOM 748 C C . LEU A 1 99 ? 6.941 -3.154 4.254 1 95.81 99 LEU A C 1
ATOM 750 O O . LEU A 1 99 ? 7.508 -2.381 3.48 1 95.81 99 LEU A O 1
ATOM 754 N N . LEU A 1 100 ? 6.77 -2.867 5.508 1 95.69 100 LEU A N 1
ATOM 755 C CA . LEU A 1 100 ? 7.07 -1.525 5.992 1 95.69 100 LEU A CA 1
ATOM 756 C C . LEU A 1 100 ? 8.539 -1.408 6.395 1 95.69 100 LEU A C 1
ATOM 758 O O . LEU A 1 100 ? 9.188 -0.406 6.094 1 95.69 100 LEU A O 1
ATOM 762 N N . ALA A 1 101 ? 9.008 -2.404 7.121 1 93 101 ALA A N 1
ATOM 763 C CA . ALA A 1 101 ? 10.344 -2.326 7.695 1 93 101 ALA A CA 1
ATOM 764 C C . ALA A 1 101 ? 10.781 -3.678 8.258 1 93 101 ALA A C 1
ATOM 766 O O . ALA A 1 101 ? 9.984 -4.621 8.305 1 93 101 ALA A O 1
ATOM 767 N N . ALA A 1 102 ? 12.008 -3.771 8.484 1 91.06 102 ALA A N 1
ATOM 768 C CA . ALA A 1 102 ? 12.562 -4.82 9.344 1 91.06 102 ALA A CA 1
ATOM 769 C C . ALA A 1 102 ? 13.109 -4.238 10.641 1 91.06 102 ALA A C 1
ATOM 771 O O . ALA A 1 102 ? 13.234 -3.021 10.781 1 91.06 102 ALA A O 1
ATOM 772 N N . THR A 1 103 ? 13.273 -5.141 11.602 1 89.88 103 THR A N 1
ATOM 773 C CA . THR A 1 103 ? 13.797 -4.641 12.867 1 89.88 103 THR A CA 1
ATOM 774 C C . THR A 1 103 ? 15.234 -5.098 13.078 1 89.88 103 THR A C 1
ATOM 776 O O . THR A 1 103 ? 15.719 -5.98 12.367 1 89.88 103 THR A O 1
ATOM 779 N N . THR A 1 104 ? 15.891 -4.531 14.102 1 83.19 104 THR A N 1
ATOM 780 C CA . THR A 1 104 ? 17.266 -4.84 14.461 1 83.19 104 THR A CA 1
ATOM 781 C C . THR A 1 104 ? 17.406 -6.297 14.891 1 83.19 104 THR A C 1
ATOM 783 O O . THR A 1 104 ? 18.484 -6.895 14.758 1 83.19 104 THR A O 1
ATOM 786 N N . HIS A 1 105 ? 16.312 -6.902 15.297 1 84.25 105 HIS A N 1
ATOM 787 C CA . HIS A 1 105 ? 16.359 -8.289 15.758 1 84.25 105 HIS A CA 1
ATOM 788 C C . HIS A 1 105 ? 15.812 -9.242 14.703 1 84.25 105 HIS A C 1
ATOM 790 O O . HIS A 1 105 ? 15.562 -10.414 14.984 1 84.25 105 HIS A O 1
ATOM 796 N N . GLY A 1 106 ? 15.469 -8.742 13.586 1 83.25 106 GLY A N 1
ATOM 797 C CA . GLY A 1 106 ? 15.141 -9.602 12.461 1 83.25 106 GLY A CA 1
ATOM 798 C C . GLY A 1 106 ? 13.648 -9.781 12.25 1 83.25 106 GLY A C 1
ATOM 799 O O . GLY A 1 106 ? 13.227 -10.562 11.398 1 83.25 106 GLY A O 1
ATOM 800 N N . GLU A 1 107 ? 12.867 -9.117 12.992 1 90.25 107 GLU A N 1
ATOM 801 C CA . GLU A 1 107 ? 11.422 -9.156 12.742 1 90.25 107 GLU A CA 1
ATOM 802 C C . GLU A 1 107 ? 11.062 -8.406 11.461 1 90.25 107 GLU A C 1
ATOM 804 O O . GLU A 1 107 ? 11.789 -7.5 11.039 1 90.25 107 GLU A O 1
ATOM 809 N N . VAL A 1 108 ? 1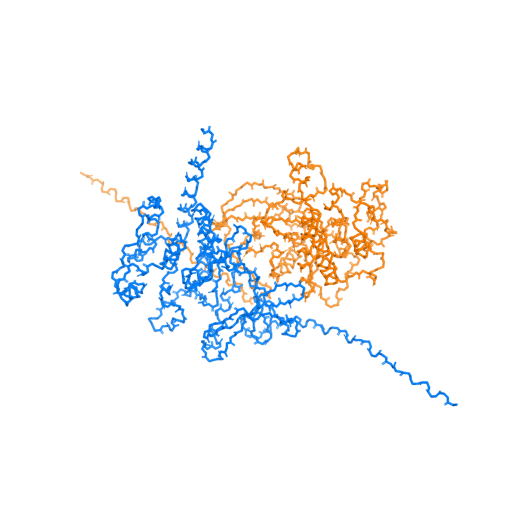0.016 -8.914 10.898 1 93.19 108 VAL A N 1
ATOM 810 C CA . VAL A 1 108 ? 9.508 -8.289 9.688 1 93.19 108 VAL A CA 1
ATOM 811 C C . VAL A 1 108 ? 8.172 -7.598 9.977 1 93.19 108 VAL A C 1
ATOM 813 O O . VAL A 1 108 ? 7.293 -8.18 10.609 1 93.19 108 VAL A O 1
ATOM 816 N N . ILE A 1 109 ? 8.062 -6.34 9.57 1 94.75 109 ILE A N 1
ATOM 817 C CA . ILE A 1 109 ? 6.879 -5.531 9.836 1 94.75 109 ILE A CA 1
ATOM 818 C C . ILE A 1 109 ? 6.07 -5.355 8.547 1 94.75 109 ILE A C 1
ATOM 820 O O . ILE A 1 109 ? 6.582 -4.836 7.555 1 94.75 109 ILE A O 1
ATOM 824 N N . THR A 1 110 ? 4.793 -5.801 8.594 1 96.38 110 THR A N 1
ATOM 825 C CA . THR A 1 110 ? 3.914 -5.664 7.438 1 96.38 110 THR A CA 1
ATOM 826 C C . THR A 1 110 ? 2.605 -4.984 7.828 1 96.38 110 THR A C 1
ATOM 828 O O . THR A 1 110 ? 2.322 -4.805 9.016 1 96.38 110 THR A O 1
ATOM 831 N N . GLU A 1 11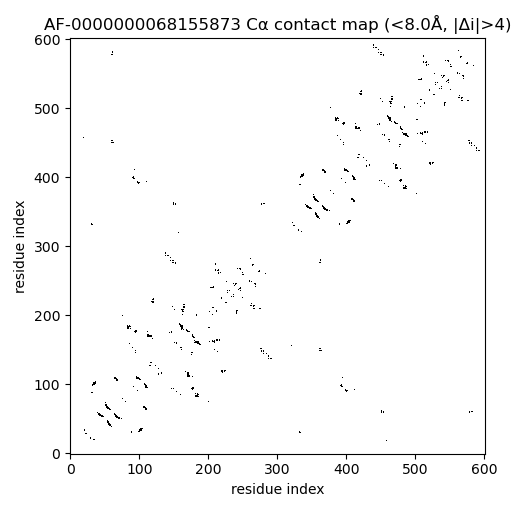1 ? 1.864 -4.52 6.801 1 96.31 111 GLU A N 1
ATOM 832 C CA . GLU A 1 111 ? 0.564 -3.904 7.055 1 96.31 111 GLU A CA 1
ATOM 833 C C . GLU A 1 111 ? -0.432 -4.922 7.598 1 96.31 111 GLU A C 1
ATOM 835 O O . GLU A 1 111 ? -0.247 -6.129 7.434 1 96.31 111 GLU A O 1
ATOM 840 N N . VAL A 1 112 ? -1.494 -4.398 8.25 1 91.38 112 VAL A N 1
ATOM 841 C CA . VAL A 1 112 ? -2.6 -5.238 8.695 1 91.38 112 VAL A CA 1
ATOM 842 C C . VAL A 1 112 ? -3.572 -5.477 7.547 1 91.38 112 VAL A C 1
ATOM 844 O O . VAL A 1 112 ? -4 -4.531 6.879 1 91.38 112 VAL A O 1
ATOM 847 N N . CYS A 1 113 ? -3.793 -6.66 7.234 1 86.69 113 CYS A N 1
ATOM 848 C CA . CYS A 1 113 ? -4.797 -7.066 6.258 1 86.69 113 CYS A CA 1
ATOM 849 C C . CYS A 1 113 ? -5.855 -7.957 6.898 1 86.69 113 CYS A C 1
ATOM 851 O O . CYS A 1 113 ? -5.598 -8.594 7.922 1 86.69 113 CYS A O 1
ATOM 853 N N . ASP A 1 114 ? -7.02 -7.812 6.344 1 73.62 114 ASP A N 1
ATOM 854 C CA . ASP A 1 114 ? -8.062 -8.711 6.82 1 73.62 114 ASP A CA 1
ATOM 855 C C . ASP A 1 114 ? -7.918 -10.102 6.203 1 73.62 114 ASP A C 1
ATOM 857 O O . ASP A 1 114 ? -7.812 -10.234 4.98 1 73.62 114 ASP A O 1
ATOM 861 N N . TYR A 1 115 ? -7.711 -11.102 7.023 1 61.41 115 TYR A N 1
ATOM 862 C CA . TYR A 1 115 ? -7.543 -12.484 6.59 1 61.41 115 TYR A CA 1
ATOM 863 C C . TYR A 1 115 ? -8.891 -13.148 6.344 1 61.41 115 TYR A C 1
ATOM 865 O O . TYR A 1 115 ? -9.023 -13.992 5.457 1 61.41 115 TYR A O 1
ATOM 873 N N . ASP A 1 116 ? -9.781 -12.758 7.098 1 57.44 116 ASP A N 1
ATOM 874 C CA . ASP A 1 116 ? -10.969 -13.602 7.223 1 57.44 116 ASP A CA 1
ATOM 875 C C . ASP A 1 116 ? -11.945 -13.352 6.082 1 57.44 116 ASP A C 1
ATOM 877 O O . ASP A 1 116 ? -13.039 -13.922 6.055 1 57.44 116 ASP A O 1
ATOM 881 N N . LEU A 1 117 ? -11.484 -12.602 5.172 1 53.19 117 LEU A N 1
ATOM 882 C CA . LEU A 1 117 ? -12.555 -12.273 4.246 1 53.19 117 LEU A CA 1
ATOM 883 C C . LEU A 1 117 ? -12.523 -13.188 3.025 1 53.19 117 LEU A C 1
ATOM 885 O O . LEU A 1 117 ? -13.523 -13.32 2.314 1 53.19 117 LEU A O 1
ATOM 889 N N . LEU A 1 118 ? -11.359 -13.742 2.768 1 57.72 118 LEU A N 1
ATOM 890 C CA . LEU A 1 118 ? -11.383 -14.609 1.596 1 57.72 118 LEU A CA 1
ATOM 891 C C . LEU A 1 118 ? -11.492 -16.078 2.006 1 57.72 118 LEU A C 1
ATOM 893 O O . LEU A 1 118 ? -10.867 -16.5 2.98 1 57.72 118 LEU A O 1
ATOM 897 N N . PRO A 1 119 ? -12.547 -16.797 1.368 1 53.28 119 PRO A N 1
ATOM 898 C CA . PRO A 1 119 ? -12.703 -18.203 1.692 1 53.28 119 PRO A CA 1
ATOM 899 C C . PRO A 1 119 ? -11.398 -19 1.567 1 53.28 119 PRO A C 1
ATOM 901 O O . PRO A 1 119 ? -10.688 -18.859 0.566 1 53.28 119 PRO A O 1
ATOM 904 N N . ALA A 1 120 ? -10.672 -19.281 2.643 1 58.88 120 ALA A N 1
ATOM 905 C CA . ALA A 1 120 ? -9.633 -20.297 2.578 1 58.88 120 ALA A CA 1
ATOM 906 C C . ALA A 1 120 ? -10.164 -21.656 3.049 1 58.88 120 ALA A C 1
ATOM 908 O O . ALA A 1 120 ? -10.836 -21.734 4.078 1 58.88 120 ALA A O 1
ATOM 909 N N . PRO A 1 121 ? -10.047 -22.656 1.927 1 54 121 PRO A N 1
ATOM 910 C CA . PRO A 1 121 ? -10.508 -23.969 2.365 1 54 121 PRO A CA 1
ATOM 911 C C . PRO A 1 121 ? -9.805 -24.469 3.629 1 54 121 PRO A C 1
ATOM 913 O O . PRO A 1 121 ? -8.617 -24.188 3.82 1 54 121 PRO A O 1
ATOM 916 N N . GLY A 1 122 ? -10.625 -24.969 4.617 1 51.25 122 GLY A N 1
ATOM 917 C CA . GLY A 1 122 ? -10.164 -25.609 5.84 1 51.25 122 GLY A CA 1
ATOM 918 C C . GLY A 1 122 ? -11.117 -25.406 7.004 1 51.25 122 GLY A C 1
ATOM 919 O O . GLY A 1 122 ? -12.148 -24.75 6.875 1 51.25 122 GLY A O 1
ATOM 920 N N . PRO A 1 123 ? -10.75 -26.188 8.062 1 43.09 123 PRO A N 1
ATOM 921 C CA . PRO A 1 123 ? -11.672 -26.281 9.195 1 43.09 123 PRO A CA 1
ATOM 922 C C . PRO A 1 123 ? -11.984 -24.922 9.82 1 43.09 123 PRO A C 1
ATOM 924 O O . PRO A 1 123 ? -11.484 -24.609 10.906 1 43.09 123 PRO A O 1
ATOM 927 N N . SER A 1 124 ? -11.875 -23.969 9.18 1 44.03 124 SER A N 1
ATOM 928 C CA . SER A 1 124 ? -12.352 -22.938 10.102 1 44.03 124 SER A CA 1
ATOM 929 C C . SER A 1 124 ? -13.727 -23.281 10.664 1 44.03 124 SER A C 1
ATOM 931 O O . SER A 1 124 ? -14.68 -23.484 9.906 1 44.03 124 SER A O 1
ATOM 933 N N . SER A 1 125 ? -13.781 -23.984 11.633 1 41.56 125 SER A N 1
ATOM 934 C CA . SER A 1 125 ? -14.875 -24.453 12.469 1 41.56 125 SER A CA 1
ATOM 935 C C . SER A 1 125 ? -15.945 -23.391 12.633 1 41.56 125 SER A C 1
ATOM 937 O O . SER A 1 125 ? -17.078 -23.688 13.039 1 41.56 125 SER A O 1
ATOM 939 N N . GLY A 1 126 ? -15.703 -22.016 12.812 1 44.72 126 GLY A N 1
ATOM 940 C CA . GLY A 1 126 ? -16.828 -21.328 13.406 1 44.72 126 GLY A CA 1
ATOM 941 C C . GLY A 1 126 ? -17.797 -20.75 12.375 1 44.72 126 GLY A C 1
ATOM 942 O O . GLY A 1 126 ? -17.422 -20.531 11.219 1 44.72 126 GLY A O 1
ATOM 943 N N . SER A 1 127 ? -19.109 -20.781 12.578 1 48 127 SER A N 1
ATOM 944 C CA . SER A 1 127 ? -20.344 -20.344 11.938 1 48 127 SER A CA 1
ATOM 945 C C . SER A 1 127 ? -20.156 -19 11.242 1 48 127 SER A C 1
ATOM 947 O O . SER A 1 127 ? -20.672 -18.797 10.141 1 48 127 SER A O 1
ATOM 949 N N . ALA A 1 128 ? -19.453 -18.188 11.812 1 46.59 128 ALA A N 1
ATOM 950 C CA . ALA A 1 128 ? -19.469 -16.797 11.375 1 46.59 128 ALA A CA 1
ATOM 951 C C . ALA A 1 128 ? -18.625 -16.594 10.125 1 46.59 128 ALA A C 1
ATOM 953 O O . ALA A 1 128 ? -19 -15.844 9.219 1 46.59 128 ALA A O 1
ATOM 954 N N . LYS A 1 129 ? -17.469 -17.234 10.039 1 51.91 129 LYS A N 1
ATOM 955 C CA . LYS A 1 129 ? -16.625 -17.156 8.852 1 51.91 129 LYS A CA 1
ATOM 956 C C . LYS A 1 129 ? -17.328 -17.75 7.633 1 51.91 129 LYS A C 1
ATOM 958 O O . LYS A 1 129 ? -17.203 -17.234 6.52 1 51.91 129 LYS A O 1
ATOM 963 N N . GLU A 1 130 ? -18 -18.797 7.863 1 52.78 130 GLU A N 1
ATOM 964 C CA . GLU A 1 130 ? -18.812 -19.453 6.832 1 52.78 130 GLU A CA 1
ATOM 965 C C . GLU A 1 130 ? -19.875 -18.5 6.301 1 52.78 130 GLU A C 1
ATOM 967 O O . GLU A 1 130 ? -20.156 -18.484 5.098 1 52.78 130 GLU A O 1
ATOM 972 N N . GLU A 1 131 ? -20.453 -17.797 7.254 1 51.12 131 GLU A N 1
ATOM 973 C CA . GLU A 1 131 ? -21.531 -16.891 6.863 1 51.12 131 GLU A CA 1
ATOM 974 C C . GLU A 1 131 ? -21.016 -15.727 6.031 1 51.12 131 GLU A C 1
ATOM 976 O O . GLU A 1 131 ? -21.656 -15.312 5.062 1 51.12 131 GLU A O 1
ATOM 981 N N . ARG A 1 132 ? -20.016 -15.094 6.496 1 51.56 132 ARG A N 1
ATOM 982 C CA . ARG A 1 132 ? -19.484 -13.938 5.781 1 51.56 132 ARG A CA 1
ATOM 983 C C . ARG A 1 132 ? -19.016 -14.32 4.387 1 51.56 132 ARG A C 1
ATOM 985 O O . ARG A 1 132 ? -19.141 -13.539 3.439 1 51.56 132 ARG A O 1
ATOM 992 N N . ARG A 1 133 ? -18.531 -15.594 4.32 1 53.91 133 ARG A N 1
ATOM 993 C CA . ARG A 1 133 ? -17.984 -16.172 3.096 1 53.91 133 ARG A CA 1
ATOM 994 C C . ARG A 1 133 ? -19.078 -16.328 2.039 1 53.91 133 ARG A C 1
ATOM 996 O O . ARG A 1 133 ? -18.828 -16.109 0.851 1 53.91 133 ARG A O 1
ATOM 1003 N N . ARG A 1 134 ? -20.25 -16.797 2.502 1 53.88 134 ARG A N 1
ATOM 1004 C CA . ARG A 1 134 ? -21.406 -17.125 1.654 1 53.88 134 ARG A CA 1
ATOM 1005 C C . ARG A 1 134 ? -21.906 -15.891 0.92 1 53.88 134 ARG A C 1
ATOM 1007 O O . ARG A 1 134 ? -22.625 -16 -0.07 1 53.88 134 ARG A O 1
ATOM 1014 N N . SER A 1 135 ? -21.203 -14.742 1.321 1 63 135 SER A N 1
ATOM 1015 C CA . SER A 1 135 ? -21.906 -13.594 0.754 1 63 135 SER A CA 1
ATOM 1016 C C . SER A 1 135 ? -21.062 -12.883 -0.288 1 63 135 SER A C 1
ATOM 1018 O O . SER A 1 135 ? -21.516 -11.945 -0.941 1 63 135 SER A O 1
ATOM 1020 N N . ILE A 1 136 ? -19.859 -13.562 -0.731 1 77.81 136 ILE A N 1
ATOM 1021 C CA . ILE A 1 136 ? -19.078 -12.844 -1.738 1 77.81 136 ILE A CA 1
ATOM 1022 C C . ILE A 1 136 ? -19.484 -13.312 -3.133 1 77.81 136 ILE A C 1
ATOM 1024 O O . ILE A 1 136 ? -19.516 -14.508 -3.412 1 77.81 136 ILE A O 1
ATOM 1028 N N . SER A 1 137 ? -19.859 -12.43 -3.984 1 87.06 137 SER A N 1
ATOM 1029 C CA . SER A 1 137 ? -20.281 -12.742 -5.344 1 87.06 137 SER A CA 1
ATOM 1030 C C . SER A 1 137 ? -19.125 -13.266 -6.184 1 87.06 137 SER A C 1
ATOM 1032 O O . SER A 1 137 ? -17.953 -13 -5.871 1 87.06 137 SER A O 1
ATOM 1034 N N . LEU A 1 138 ? -19.422 -14.039 -7.152 1 89.88 138 LEU A N 1
ATOM 1035 C CA . LEU A 1 138 ? -18.422 -14.523 -8.102 1 89.88 138 LEU A CA 1
ATOM 1036 C C . LEU A 1 138 ? -17.641 -13.359 -8.695 1 89.88 138 LEU A C 1
ATOM 1038 O O . LEU A 1 138 ? -16.422 -13.438 -8.844 1 89.88 138 LEU A O 1
ATOM 1042 N N . LEU A 1 139 ? -18.391 -12.312 -8.984 1 92.31 139 LEU A N 1
ATOM 1043 C CA . LEU A 1 139 ? -17.766 -11.133 -9.562 1 92.31 139 LEU A CA 1
ATOM 1044 C C . LEU A 1 139 ? -16.688 -10.586 -8.633 1 92.31 139 LEU A C 1
ATOM 1046 O O . LEU A 1 139 ? -15.586 -10.25 -9.086 1 92.31 139 LEU A O 1
ATOM 1050 N N . ARG A 1 140 ? -16.969 -10.508 -7.445 1 91 140 ARG A N 1
ATOM 1051 C CA . ARG A 1 140 ? -16.016 -10.008 -6.469 1 91 140 ARG A CA 1
ATOM 1052 C C . ARG A 1 140 ? -14.828 -10.953 -6.332 1 91 140 ARG A C 1
ATOM 1054 O O . ARG A 1 140 ? -13.68 -10.516 -6.207 1 91 140 ARG A O 1
ATOM 1061 N N . MET A 1 141 ? -15.062 -12.195 -6.371 1 91.31 141 MET A N 1
ATOM 1062 C CA . MET A 1 141 ? -13.992 -13.188 -6.27 1 91.31 141 MET A CA 1
ATOM 1063 C C . MET A 1 141 ? -13.055 -13.102 -7.469 1 91.31 141 MET A C 1
ATOM 1065 O O . MET A 1 141 ? -11.836 -13.211 -7.316 1 91.31 141 MET A O 1
ATOM 1069 N N . LEU A 1 142 ? -13.68 -12.922 -8.594 1 94.94 142 LEU A N 1
ATOM 1070 C CA . LEU A 1 142 ? -12.875 -12.789 -9.805 1 94.94 142 LEU A CA 1
ATOM 1071 C C . LEU A 1 142 ? -12.062 -11.5 -9.781 1 94.94 142 LEU A C 1
ATOM 1073 O O . LEU A 1 142 ? -10.922 -11.469 -10.266 1 94.94 142 LEU A O 1
ATOM 1077 N N . ALA A 1 143 ? -12.633 -10.477 -9.203 1 94.5 143 ALA A N 1
ATOM 1078 C CA . ALA A 1 143 ? -11.891 -9.234 -9.039 1 94.5 143 ALA A CA 1
ATOM 1079 C C . ALA A 1 143 ? -10.695 -9.422 -8.109 1 94.5 143 ALA A C 1
ATOM 1081 O O . ALA A 1 143 ? -9.602 -8.906 -8.383 1 94.5 143 ALA A O 1
ATOM 1082 N N . TYR A 1 144 ? -10.906 -10.133 -7.051 1 93.38 144 TYR A N 1
ATOM 1083 C CA . TYR A 1 144 ? -9.805 -10.445 -6.145 1 93.38 144 TYR A CA 1
ATOM 1084 C C . TYR A 1 144 ? -8.734 -11.266 -6.852 1 93.38 144 TYR A C 1
ATOM 1086 O O . TYR A 1 144 ? -7.539 -11.023 -6.668 1 93.38 144 TYR A O 1
ATOM 1094 N N . ALA A 1 145 ? -9.164 -12.219 -7.625 1 95.69 145 ALA A N 1
ATOM 1095 C CA . ALA A 1 145 ? -8.219 -13.031 -8.383 1 95.69 145 ALA A CA 1
ATOM 1096 C C . ALA A 1 145 ? -7.387 -12.164 -9.328 1 95.69 145 ALA A C 1
ATOM 1098 O O . ALA A 1 145 ? -6.184 -12.383 -9.484 1 95.69 145 ALA A O 1
ATOM 1099 N N . ARG A 1 146 ? -8.031 -11.258 -9.93 1 97.56 146 ARG A N 1
ATOM 1100 C CA . ARG A 1 146 ? -7.316 -10.344 -10.82 1 97.56 146 ARG A CA 1
ATOM 1101 C C . ARG A 1 146 ? -6.289 -9.523 -10.055 1 97.56 146 ARG A C 1
ATOM 1103 O O . ARG A 1 146 ? -5.164 -9.336 -10.523 1 97.56 146 ARG A O 1
ATOM 1110 N N . ASP A 1 147 ? -6.668 -9.008 -8.891 1 96.44 147 ASP A N 1
ATOM 1111 C CA . ASP A 1 147 ? -5.727 -8.273 -8.047 1 96.44 147 ASP A CA 1
ATOM 1112 C C . ASP A 1 147 ? -4.48 -9.109 -7.762 1 96.44 147 ASP A C 1
ATOM 1114 O O . ASP A 1 147 ? -3.357 -8.625 -7.91 1 96.44 147 ASP A O 1
ATOM 1118 N N . ILE A 1 148 ? -4.684 -10.344 -7.426 1 96.5 148 ILE A N 1
ATOM 1119 C CA . ILE A 1 148 ? -3.592 -11.242 -7.086 1 96.5 148 ILE A CA 1
ATOM 1120 C C . ILE A 1 148 ? -2.748 -11.523 -8.328 1 96.5 148 ILE A C 1
ATOM 1122 O O . ILE A 1 148 ? -1.517 -11.555 -8.258 1 96.5 148 ILE A O 1
ATOM 1126 N N . ALA A 1 149 ? -3.422 -11.75 -9.438 1 97.69 149 ALA A N 1
ATOM 1127 C CA . ALA A 1 149 ? -2.705 -11.969 -10.688 1 97.69 149 ALA A CA 1
ATOM 1128 C C . ALA A 1 149 ? -1.828 -10.766 -11.039 1 97.69 149 ALA A C 1
ATOM 1130 O O . ALA A 1 149 ? -0.709 -10.93 -11.531 1 97.69 149 ALA A O 1
ATOM 1131 N N . GLN A 1 150 ? -2.322 -9.602 -10.82 1 97.75 150 GLN A N 1
ATOM 1132 C CA . GLN A 1 150 ? -1.548 -8.391 -11.062 1 97.75 150 GLN A CA 1
ATOM 1133 C C . GLN A 1 150 ? -0.302 -8.344 -10.188 1 97.75 150 GLN A C 1
ATOM 1135 O O . GLN A 1 150 ? 0.778 -7.973 -10.648 1 97.75 150 GLN A O 1
ATOM 1140 N N . ALA A 1 151 ? -0.448 -8.695 -8.953 1 97.5 151 ALA A N 1
ATOM 1141 C CA . ALA A 1 151 ? 0.691 -8.75 -8.039 1 97.5 151 ALA A CA 1
ATOM 1142 C C . ALA A 1 151 ? 1.758 -9.711 -8.555 1 97.5 151 ALA A C 1
ATOM 1144 O O . ALA A 1 151 ? 2.947 -9.391 -8.562 1 97.5 151 ALA A O 1
ATOM 1145 N N . LEU A 1 152 ? 1.323 -10.859 -8.984 1 96.44 152 LEU A N 1
ATOM 1146 C CA . LEU A 1 152 ? 2.254 -11.867 -9.477 1 96.44 152 LEU A CA 1
ATOM 1147 C C . LEU A 1 152 ? 2.908 -11.414 -10.773 1 96.44 152 LEU A C 1
ATOM 1149 O O . LEU A 1 152 ? 4.102 -11.656 -10.992 1 96.44 152 LEU A O 1
ATOM 1153 N N . ALA A 1 153 ? 2.109 -10.812 -11.664 1 95.19 153 ALA A N 1
ATOM 1154 C CA . ALA A 1 153 ? 2.674 -10.297 -12.906 1 95.19 153 ALA A CA 1
ATOM 1155 C C . ALA A 1 153 ? 3.771 -9.273 -12.617 1 95.19 153 ALA A C 1
ATOM 1157 O O . ALA A 1 153 ? 4.824 -9.289 -13.258 1 95.19 153 ALA A O 1
ATOM 1158 N N . TRP A 1 154 ? 3.506 -8.422 -11.672 1 95.25 154 TRP A N 1
ATOM 1159 C CA . TRP A 1 154 ? 4.488 -7.422 -11.266 1 95.25 154 TRP A CA 1
ATOM 1160 C C . TRP A 1 154 ? 5.754 -8.086 -10.734 1 95.25 154 TRP A C 1
ATOM 1162 O O . TRP A 1 154 ? 6.863 -7.746 -11.156 1 95.25 154 TRP A O 1
ATOM 1172 N N . ALA A 1 155 ? 5.625 -9.016 -9.875 1 93.81 155 ALA A N 1
ATOM 1173 C CA . ALA A 1 155 ? 6.766 -9.727 -9.305 1 93.81 155 ALA A CA 1
ATOM 1174 C C . ALA A 1 155 ? 7.59 -10.406 -10.398 1 93.81 155 ALA A C 1
ATOM 1176 O O . ALA A 1 155 ? 8.82 -10.344 -10.391 1 93.81 155 ALA A O 1
ATOM 1177 N N . HIS A 1 156 ? 6.906 -11.016 -11.32 1 91.38 156 HIS A N 1
ATOM 1178 C CA . HIS A 1 156 ? 7.582 -11.727 -12.398 1 91.38 156 HIS A CA 1
ATOM 1179 C C . HIS A 1 156 ? 8.383 -10.766 -13.273 1 91.38 156 HIS A C 1
ATOM 1181 O O . HIS A 1 156 ? 9.445 -11.125 -13.781 1 91.38 156 HIS A O 1
ATOM 1187 N N . SER A 1 157 ? 7.84 -9.578 -13.438 1 87.38 157 SER A N 1
ATOM 1188 C CA . SER A 1 157 ? 8.555 -8.586 -14.234 1 87.38 157 SER A CA 1
ATOM 1189 C C . SER A 1 157 ? 9.867 -8.188 -13.578 1 87.38 157 SER A C 1
ATOM 1191 O O . SER A 1 157 ? 10.773 -7.688 -14.242 1 87.38 157 SER A O 1
ATOM 1193 N N . MET A 1 158 ? 9.969 -8.461 -12.273 1 85.25 158 MET A N 1
ATOM 1194 C CA . MET A 1 158 ? 11.18 -8.156 -11.523 1 85.25 158 MET A CA 1
ATOM 1195 C C . MET A 1 158 ? 11.961 -9.43 -11.219 1 85.25 158 MET A C 1
ATOM 1197 O O . MET A 1 158 ? 12.852 -9.43 -10.359 1 85.25 158 MET A O 1
ATOM 1201 N N . HIS A 1 159 ? 11.531 -10.523 -11.773 1 86.19 159 HIS A N 1
ATOM 1202 C CA . HIS A 1 159 ? 12.18 -11.82 -11.641 1 86.19 159 HIS A CA 1
ATOM 1203 C C . HIS A 1 159 ? 12.078 -12.352 -10.211 1 86.19 159 HIS A C 1
ATOM 1205 O O . HIS A 1 159 ? 12.992 -13.008 -9.727 1 86.19 159 HIS A O 1
ATOM 1211 N N . VAL A 1 160 ? 11.102 -11.906 -9.594 1 90.25 160 VAL A N 1
ATOM 1212 C CA . VAL A 1 160 ? 10.805 -12.453 -8.273 1 90.25 160 VAL A CA 1
ATOM 1213 C C . VAL A 1 160 ? 9.703 -13.508 -8.383 1 90.25 160 VAL A C 1
ATOM 1215 O O . VAL A 1 160 ? 8.648 -13.258 -8.969 1 90.25 160 VAL A O 1
ATOM 1218 N N . ILE A 1 161 ? 9.938 -14.703 -7.824 1 89.88 161 ILE A N 1
ATOM 1219 C CA . ILE A 1 161 ? 8.984 -15.805 -7.883 1 89.88 161 ILE A CA 1
ATOM 1220 C C . ILE A 1 161 ? 8.383 -16.031 -6.5 1 89.88 161 ILE A C 1
ATOM 1222 O O . ILE A 1 161 ? 9.109 -16.203 -5.516 1 89.88 161 ILE A O 1
ATOM 1226 N N . HIS A 1 162 ? 7.066 -15.93 -6.477 1 92.62 162 HIS A N 1
ATOM 1227 C CA . HIS A 1 162 ? 6.336 -16.297 -5.27 1 92.62 162 HIS A CA 1
ATOM 1228 C C . HIS A 1 162 ? 6.27 -17.812 -5.109 1 92.62 162 HIS A C 1
ATOM 1230 O O . HIS A 1 162 ? 5.789 -18.516 -6.004 1 92.62 162 HIS A O 1
ATOM 1236 N N . ARG A 1 163 ? 6.695 -18.391 -4.125 1 84.56 163 ARG A N 1
ATOM 1237 C CA . ARG A 1 163 ? 6.836 -19.844 -4.004 1 84.56 163 ARG A CA 1
ATOM 1238 C C . ARG A 1 163 ? 5.742 -20.422 -3.115 1 84.56 163 ARG A C 1
ATOM 1240 O O . ARG A 1 163 ? 5.762 -21.625 -2.805 1 84.56 163 ARG A O 1
ATOM 1247 N N . ASP A 1 164 ? 4.812 -19.594 -2.736 1 84.62 164 ASP A N 1
ATOM 1248 C CA . ASP A 1 164 ? 3.795 -20.062 -1.802 1 84.62 164 ASP A CA 1
ATOM 1249 C C . ASP A 1 164 ? 2.439 -19.422 -2.096 1 84.62 164 ASP A C 1
ATOM 1251 O O . ASP A 1 164 ? 1.794 -18.875 -1.197 1 84.62 164 ASP A O 1
ATOM 1255 N N . VAL A 1 165 ? 1.973 -19.531 -3.309 1 89.69 165 VAL A N 1
ATOM 1256 C CA . VAL A 1 165 ? 0.652 -19.016 -3.666 1 89.69 165 VAL A CA 1
ATOM 1257 C C . VAL A 1 165 ? -0.422 -20 -3.188 1 89.69 165 VAL A C 1
ATOM 1259 O O . VAL A 1 165 ? -0.473 -21.141 -3.637 1 89.69 165 VAL A O 1
ATOM 1262 N N . LYS A 1 166 ? -1.224 -19.625 -2.219 1 85.06 166 LYS A N 1
ATOM 1263 C CA . LYS A 1 166 ? -2.299 -20.422 -1.653 1 85.06 166 LYS A CA 1
ATOM 1264 C C . LYS A 1 166 ? -3.416 -19.547 -1.099 1 85.06 166 LYS A C 1
ATOM 1266 O O . LYS A 1 166 ? -3.203 -18.359 -0.833 1 85.06 166 LYS A O 1
ATOM 1271 N N . PRO A 1 167 ? -4.613 -20.094 -0.935 1 85.62 167 PRO A N 1
ATOM 1272 C CA . PRO A 1 167 ? -5.766 -19.297 -0.514 1 85.62 167 PRO A CA 1
ATOM 1273 C C . PRO A 1 167 ? -5.52 -18.547 0.795 1 85.62 167 PRO A C 1
ATOM 1275 O O . PRO A 1 167 ? -5.961 -17.406 0.95 1 85.62 167 PRO A O 1
ATOM 1278 N N . SER A 1 168 ? -4.75 -19.141 1.738 1 83.38 168 SER A N 1
ATOM 1279 C CA . SER A 1 168 ? -4.527 -18.5 3.035 1 83.38 168 SER A CA 1
ATOM 1280 C C . SER A 1 168 ? -3.664 -17.25 2.906 1 83.38 168 SER A C 1
ATOM 1282 O O . SER A 1 168 ? -3.576 -16.453 3.838 1 83.38 168 SER A O 1
ATOM 1284 N N . HIS A 1 169 ? -3.068 -17.078 1.718 1 88.56 169 HIS A N 1
ATOM 1285 C CA . HIS A 1 169 ? -2.24 -15.906 1.48 1 88.56 169 HIS A CA 1
ATOM 1286 C C . HIS A 1 169 ? -2.998 -14.852 0.686 1 88.56 169 HIS A C 1
ATOM 1288 O O . HIS A 1 169 ? -2.445 -13.797 0.359 1 88.56 169 HIS A O 1
ATOM 1294 N N . TRP A 1 170 ? -4.184 -15.18 0.317 1 91 170 TRP A N 1
ATOM 1295 C CA . TRP A 1 170 ? -5.055 -14.172 -0.29 1 91 170 TRP A CA 1
ATOM 1296 C C . TRP A 1 170 ? -5.777 -13.367 0.779 1 91 170 TRP A C 1
ATOM 1298 O O . TRP A 1 170 ? -6.746 -13.836 1.377 1 91 170 TRP A O 1
ATOM 1308 N N . LEU A 1 171 ? -5.328 -12.172 0.918 1 90.88 171 LEU A N 1
ATOM 1309 C CA . LEU A 1 171 ? -5.848 -11.297 1.962 1 90.88 171 LEU A CA 1
ATOM 1310 C C . LEU A 1 171 ? -6.656 -10.156 1.358 1 90.88 171 LEU A C 1
ATOM 1312 O O . LEU A 1 171 ? -6.637 -9.945 0.143 1 90.88 171 LEU A O 1
ATOM 1316 N N . VAL A 1 172 ? -7.438 -9.508 2.26 1 88.19 172 VAL A N 1
ATOM 1317 C CA . VAL A 1 172 ? -8.281 -8.43 1.752 1 88.19 172 VAL A CA 1
ATOM 1318 C C . VAL A 1 172 ? -8.086 -7.176 2.607 1 88.19 172 VAL A C 1
ATOM 1320 O O . VAL A 1 172 ? -8.023 -7.262 3.836 1 88.19 172 VAL A O 1
ATOM 1323 N N . VAL A 1 173 ? -7.906 -6.074 2.004 1 85.31 173 VAL A N 1
ATOM 1324 C CA . VAL A 1 173 ? -7.914 -4.746 2.607 1 85.31 173 VAL A CA 1
ATOM 1325 C C . VAL A 1 173 ? -8.945 -3.863 1.899 1 85.31 173 VAL A C 1
ATOM 1327 O O . VAL A 1 173 ? -8.766 -3.516 0.729 1 85.31 173 VAL A O 1
ATOM 1330 N N . GLY A 1 174 ? -9.992 -3.523 2.639 1 78.5 174 GLY A N 1
ATOM 1331 C CA . GLY A 1 174 ? -11.086 -2.84 1.974 1 78.5 174 GLY A CA 1
ATOM 1332 C C . GLY A 1 174 ? -11.758 -3.682 0.903 1 78.5 174 GLY A C 1
ATOM 1333 O O . GLY A 1 174 ? -12.281 -4.758 1.192 1 78.5 174 GLY A O 1
ATOM 1334 N N . ASN A 1 175 ? -11.656 -3.191 -0.343 1 80.56 175 ASN A N 1
ATOM 1335 C CA . ASN A 1 175 ? -12.273 -3.904 -1.456 1 80.56 175 ASN A CA 1
ATOM 1336 C C . ASN A 1 175 ? -11.227 -4.465 -2.414 1 80.56 175 ASN A C 1
ATOM 1338 O O . ASN A 1 175 ? -11.539 -4.812 -3.553 1 80.56 175 ASN A O 1
ATOM 1342 N N . ARG A 1 176 ? -10.055 -4.578 -1.881 1 88.5 176 ARG A N 1
ATOM 1343 C CA . ARG A 1 176 ? -8.961 -5.066 -2.719 1 88.5 176 ARG A CA 1
ATOM 1344 C C . ARG A 1 176 ? -8.281 -6.273 -2.08 1 88.5 176 ARG A C 1
ATOM 1346 O O . ARG A 1 176 ? -8.219 -6.383 -0.854 1 88.5 176 ARG A O 1
ATOM 1353 N N . ALA A 1 177 ? -7.824 -7.117 -2.953 1 92.69 177 ALA A N 1
ATOM 1354 C CA . ALA A 1 177 ? -7.059 -8.258 -2.453 1 92.69 177 ALA A CA 1
ATOM 1355 C C . ALA A 1 177 ? -5.562 -7.961 -2.475 1 92.69 177 ALA A C 1
ATOM 1357 O O . ALA A 1 177 ? -5.078 -7.238 -3.348 1 92.69 177 ALA A O 1
ATOM 1358 N N . LYS A 1 178 ? -4.922 -8.43 -1.508 1 95.06 178 LYS A N 1
ATOM 1359 C CA . LYS A 1 178 ? -3.465 -8.375 -1.427 1 95.06 178 LYS A CA 1
ATOM 1360 C C . LYS A 1 178 ? -2.871 -9.766 -1.206 1 95.06 178 LYS A C 1
ATOM 1362 O O . LYS A 1 178 ? -3.422 -10.562 -0.449 1 95.06 178 LYS A O 1
ATOM 1367 N N . LEU A 1 179 ? -1.813 -10.016 -1.903 1 95.06 179 LEU A N 1
ATOM 1368 C CA . LEU A 1 179 ? -1.132 -11.297 -1.753 1 95.06 179 LEU A CA 1
ATOM 1369 C C . LEU A 1 179 ? -0.081 -11.227 -0.65 1 95.06 179 LEU A C 1
ATOM 1371 O O . LEU A 1 179 ? 0.784 -10.344 -0.665 1 95.06 179 LEU A O 1
ATOM 1375 N N . GLY A 1 180 ? -0.225 -12.094 0.336 1 93.25 180 GLY A N 1
ATOM 1376 C CA . GLY A 1 180 ? 0.778 -12.297 1.37 1 93.25 180 GLY A CA 1
ATOM 1377 C C . GLY A 1 180 ? 1.698 -13.469 1.087 1 93.25 180 GLY A C 1
ATOM 1378 O O . GLY A 1 180 ? 1.777 -13.945 -0.049 1 93.25 180 GLY A O 1
ATOM 1379 N N . GLY A 1 181 ? 2.535 -13.883 2.066 1 88.19 181 GLY A N 1
ATOM 1380 C CA . GLY A 1 181 ? 3.379 -15.062 1.943 1 88.19 181 GLY A CA 1
ATOM 1381 C C . GLY A 1 181 ? 4.66 -14.805 1.175 1 88.19 181 GLY A C 1
ATOM 1382 O O . GLY A 1 181 ? 5.203 -15.711 0.539 1 88.19 181 GLY A O 1
ATOM 1383 N N . TRP A 1 182 ? 5.137 -13.648 1.188 1 92.69 182 TRP A N 1
ATOM 1384 C CA . TRP A 1 182 ? 6.273 -13.281 0.354 1 92.69 182 TRP A CA 1
ATOM 1385 C C . TRP A 1 182 ? 7.59 -13.633 1.039 1 92.69 182 TRP A C 1
ATOM 1387 O O . TRP A 1 182 ? 8.664 -13.492 0.447 1 92.69 182 TRP A O 1
ATOM 1397 N N . MET A 1 183 ? 7.551 -14.141 2.232 1 88.38 183 MET A N 1
ATOM 1398 C CA . MET A 1 183 ? 8.766 -14.484 2.969 1 88.38 183 MET A CA 1
ATOM 1399 C C . MET A 1 183 ? 9.438 -15.719 2.369 1 88.38 183 MET A C 1
ATOM 1401 O O . MET A 1 183 ? 10.539 -16.094 2.77 1 88.38 183 MET A O 1
ATOM 1405 N N . PHE A 1 184 ? 8.883 -16.297 1.299 1 85.12 184 PHE A N 1
ATOM 1406 C CA . PHE A 1 184 ? 9.477 -17.422 0.599 1 85.12 184 PHE A CA 1
ATOM 1407 C C . PHE A 1 184 ? 9.82 -17.062 -0.838 1 85.12 184 PHE A C 1
ATOM 1409 O O . PHE A 1 184 ? 10.219 -17.922 -1.629 1 85.12 184 PHE A O 1
ATOM 1416 N N . ALA A 1 185 ? 9.617 -15.805 -1.109 1 89.25 185 ALA A N 1
ATOM 1417 C CA . ALA A 1 185 ? 9.898 -15.344 -2.469 1 89.25 185 ALA A CA 1
ATOM 1418 C C . ALA A 1 185 ? 11.391 -15.43 -2.779 1 89.25 185 ALA A C 1
ATOM 1420 O O . ALA A 1 185 ? 12.227 -15.312 -1.88 1 89.25 185 ALA A O 1
ATOM 1421 N N . GLU A 1 186 ? 11.703 -15.641 -4.082 1 86.56 186 GLU A N 1
ATOM 1422 C CA . GLU A 1 186 ? 13.086 -15.758 -4.535 1 86.56 186 GLU A CA 1
ATOM 1423 C C . GLU A 1 186 ? 13.305 -14.984 -5.836 1 86.56 186 GLU A C 1
ATOM 1425 O O . GLU A 1 186 ? 12.422 -14.945 -6.695 1 86.56 186 GLU A O 1
ATOM 1430 N N . VAL A 1 187 ? 14.508 -14.398 -5.926 1 84.06 187 VAL A N 1
ATOM 1431 C CA . VAL A 1 187 ? 14.898 -13.781 -7.191 1 84.06 187 VAL A CA 1
ATOM 1432 C C . VAL A 1 187 ? 15.438 -14.852 -8.141 1 84.06 187 VAL A C 1
ATOM 1434 O O . VAL A 1 187 ? 16.281 -15.664 -7.758 1 84.06 187 VAL A O 1
ATOM 1437 N N . GLN A 1 188 ? 14.805 -14.914 -9.281 1 76.12 188 GLN A N 1
ATOM 1438 C CA . GLN A 1 188 ? 15.297 -15.844 -10.297 1 76.12 188 GLN A CA 1
ATOM 1439 C C . GLN A 1 188 ? 16.5 -15.266 -11.039 1 76.12 188 GLN A C 1
ATOM 1441 O O . GLN A 1 188 ? 16.406 -14.188 -11.625 1 76.12 188 GLN A O 1
ATOM 1446 N N . ARG A 1 189 ? 17.688 -15.672 -10.68 1 58.16 189 ARG A N 1
ATOM 1447 C CA . ARG A 1 189 ? 18.875 -15.281 -11.422 1 58.16 189 ARG A CA 1
ATOM 1448 C C . ARG A 1 189 ? 19.031 -16.109 -12.688 1 58.16 189 ARG A C 1
ATOM 1450 O O . ARG A 1 189 ? 18.562 -17.25 -12.75 1 58.16 189 ARG A O 1
ATOM 1457 N N . GLY A 1 190 ? 18.984 -15.523 -13.914 1 48.97 190 GLY A N 1
ATOM 1458 C CA . GLY A 1 190 ? 19.141 -16.188 -15.203 1 48.97 190 GLY A CA 1
ATOM 1459 C C . GLY A 1 190 ? 19.672 -17.609 -15.078 1 48.97 190 GLY A C 1
ATOM 1460 O O . GLY A 1 190 ? 19.203 -18.516 -15.773 1 48.97 190 GLY A O 1
ATOM 1461 N N . ASP A 1 191 ? 20.812 -17.703 -14.445 1 43.25 191 ASP A N 1
ATOM 1462 C CA . ASP A 1 191 ? 21.5 -18.984 -14.5 1 43.25 191 ASP A CA 1
ATOM 1463 C C . ASP A 1 191 ? 20.859 -20 -13.555 1 43.25 191 ASP A C 1
ATOM 1465 O O . ASP A 1 191 ? 21.25 -21.172 -13.531 1 43.25 191 ASP A O 1
ATOM 1469 N N . MET A 1 192 ? 20.219 -19.594 -12.688 1 38.84 192 MET A N 1
ATOM 1470 C CA . MET A 1 192 ? 19.922 -20.578 -11.641 1 38.84 192 MET A CA 1
ATOM 1471 C C . MET A 1 192 ? 18.625 -21.312 -11.945 1 38.84 192 MET A C 1
ATOM 1473 O O . MET A 1 192 ? 17.531 -20.734 -11.836 1 38.84 192 MET A O 1
ATOM 1477 N N . HIS A 1 193 ? 18.625 -22.156 -12.797 1 39.31 193 HIS A N 1
ATOM 1478 C CA . HIS A 1 193 ? 17.562 -23.172 -12.883 1 39.31 193 HIS A CA 1
ATOM 1479 C C . HIS A 1 193 ? 17.234 -23.719 -11.5 1 39.31 193 HIS A C 1
ATOM 1481 O O . HIS A 1 193 ? 18.125 -23.969 -10.688 1 39.31 193 HIS A O 1
ATOM 1487 N N . PRO A 1 194 ? 16.062 -23.625 -11.102 1 39.88 194 PRO A N 1
ATOM 1488 C CA . PRO A 1 194 ? 15.734 -24.281 -9.836 1 39.88 194 PRO A CA 1
ATOM 1489 C C . PRO A 1 194 ? 16.375 -25.656 -9.703 1 39.88 194 PRO A C 1
ATOM 1491 O O . PRO A 1 194 ? 16.359 -26.438 -10.664 1 39.88 194 PRO A O 1
ATOM 1494 N N . LYS A 1 195 ? 17.375 -25.922 -8.844 1 41.66 195 LYS A N 1
ATOM 1495 C CA . LYS A 1 195 ? 17.875 -27.281 -8.586 1 41.66 195 LYS A CA 1
ATOM 1496 C C . LYS A 1 195 ? 16.781 -28.156 -7.992 1 41.66 195 LYS A C 1
ATOM 1498 O O . LYS A 1 195 ? 16 -27.703 -7.152 1 41.66 195 LYS A O 1
ATOM 1503 N N . PRO A 1 196 ? 16.578 -29.234 -8.578 1 39.06 196 PRO A N 1
ATOM 1504 C CA . PRO A 1 196 ? 15.648 -30.219 -8.031 1 39.06 196 PRO A CA 1
ATOM 1505 C C . PRO A 1 196 ? 15.672 -30.281 -6.508 1 39.06 196 PRO A C 1
ATOM 1507 O O . PRO A 1 196 ? 14.648 -30.562 -5.883 1 39.06 196 PRO A O 1
ATOM 1510 N N . ASP A 1 197 ? 16.828 -30.172 -5.926 1 38.06 197 ASP A N 1
ATOM 1511 C CA . ASP A 1 197 ? 17.031 -30.375 -4.492 1 38.06 197 ASP A CA 1
ATOM 1512 C C . ASP A 1 197 ? 16.672 -29.109 -3.705 1 38.06 197 ASP A C 1
ATOM 1514 O O . ASP A 1 197 ? 16.953 -29.031 -2.508 1 38.06 197 ASP A O 1
ATOM 1518 N N . ASP A 1 198 ? 16.391 -28.094 -4.293 1 42.66 198 ASP A N 1
ATOM 1519 C CA . ASP A 1 198 ? 16.219 -26.859 -3.518 1 42.66 198 ASP A CA 1
ATOM 1520 C C . ASP A 1 198 ? 15.047 -26.984 -2.549 1 42.66 198 ASP A C 1
ATOM 1522 O O . ASP A 1 198 ? 13.93 -27.312 -2.957 1 42.66 198 ASP A O 1
ATOM 1526 N N . HIS A 1 199 ? 15.234 -27.266 -1.264 1 39.91 199 HIS A N 1
ATOM 1527 C CA . HIS A 1 199 ? 14.375 -27.359 -0.086 1 39.91 199 HIS A CA 1
ATOM 1528 C C . HIS A 1 199 ? 13.203 -26.391 -0.176 1 39.91 199 HIS A C 1
ATOM 1530 O O . HIS A 1 199 ? 13.398 -25.172 -0.122 1 39.91 199 HIS A O 1
ATOM 1536 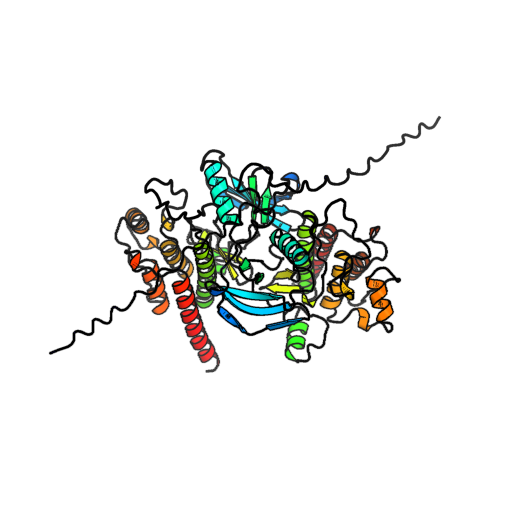N N . PHE A 1 200 ? 12.273 -26.797 -0.949 1 41.59 200 PHE A N 1
ATOM 1537 C CA . PHE A 1 200 ? 10.953 -26.203 -1.094 1 41.59 200 PHE A CA 1
ATOM 1538 C C . PHE A 1 200 ? 10.305 -25.984 0.268 1 41.59 200 PHE A C 1
ATOM 1540 O O . PHE A 1 200 ? 10 -26.953 0.972 1 41.59 200 PHE A O 1
ATOM 1547 N N . HIS A 1 201 ? 10.648 -25.047 0.973 1 44.75 201 HIS A N 1
ATOM 1548 C CA . HIS A 1 201 ? 10.094 -24.766 2.289 1 44.75 201 HIS A CA 1
ATOM 1549 C C . HIS A 1 201 ? 8.602 -24.438 2.199 1 44.75 201 HIS A C 1
ATOM 1551 O O . HIS A 1 201 ? 7.93 -24.312 3.223 1 44.75 201 HIS A O 1
ATOM 1557 N N . GLY A 1 202 ? 7.945 -24.375 1.017 1 47.69 202 GLY A N 1
ATOM 1558 C CA . GLY A 1 202 ? 6.543 -23.984 1.01 1 47.69 202 GLY A CA 1
ATOM 1559 C C . GLY A 1 202 ? 5.598 -25.172 0.98 1 47.69 202 GLY A C 1
ATOM 1560 O O . GLY A 1 202 ? 6.039 -26.328 0.968 1 47.69 202 GLY A O 1
ATOM 1561 N N . THR A 1 203 ? 4.277 -24.922 1.332 1 51.19 203 THR A N 1
ATOM 1562 C CA . THR A 1 203 ? 3.268 -25.984 1.275 1 51.19 203 THR A CA 1
ATOM 1563 C C . THR A 1 203 ? 3.344 -26.734 -0.05 1 51.19 203 THR A C 1
ATOM 1565 O O . THR A 1 203 ? 3.359 -26.125 -1.118 1 51.19 203 THR A O 1
ATOM 1568 N N . PRO A 1 204 ? 3.678 -27.984 0.082 1 51.16 204 PRO A N 1
ATOM 1569 C CA . PRO A 1 204 ? 3.859 -28.828 -1.104 1 51.16 204 PRO A CA 1
ATOM 1570 C C . PRO A 1 204 ? 2.766 -28.609 -2.148 1 51.16 204 PRO A C 1
ATOM 1572 O O . PRO A 1 204 ? 3.039 -28.656 -3.352 1 51.16 204 PRO A O 1
ATOM 1575 N N . LEU A 1 205 ? 1.567 -28.516 -1.604 1 52.22 205 LEU A N 1
ATOM 1576 C CA . LEU A 1 205 ? 0.463 -28.547 -2.557 1 52.22 205 LEU A CA 1
ATOM 1577 C C . LEU A 1 205 ? 0.522 -27.344 -3.492 1 52.22 205 LEU A C 1
ATOM 1579 O O . LEU A 1 205 ? 0.096 -27.422 -4.645 1 52.22 205 LEU A O 1
ATOM 1583 N N . TYR A 1 206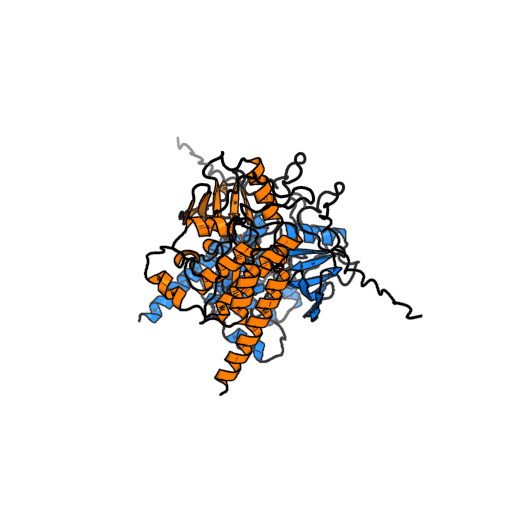 ? 0.949 -26.297 -2.975 1 53.53 206 TYR A N 1
ATOM 1584 C CA . TYR A 1 206 ? 0.878 -25.078 -3.771 1 53.53 206 TYR A CA 1
ATOM 1585 C C . TYR A 1 206 ? 2.268 -24.641 -4.215 1 53.53 206 TYR A C 1
ATOM 1587 O O . TYR A 1 206 ? 2.42 -23.578 -4.832 1 53.53 206 TYR A O 1
ATOM 1595 N N . MET A 1 207 ? 3.279 -25.453 -3.928 1 52.84 207 MET A N 1
ATOM 1596 C CA . MET A 1 207 ? 4.668 -25.062 -4.168 1 52.84 207 MET A CA 1
ATOM 1597 C C . MET A 1 207 ? 5.012 -25.156 -5.648 1 52.84 207 MET A C 1
ATOM 1599 O O . MET A 1 207 ? 6.086 -24.734 -6.07 1 52.84 207 MET A O 1
ATOM 1603 N N . GLY A 1 208 ? 4.105 -25.516 -6.508 1 57.03 208 GLY A N 1
ATOM 1604 C CA . GLY A 1 208 ? 4.504 -25.531 -7.902 1 57.03 208 GLY A CA 1
ATOM 1605 C C . GLY A 1 208 ? 4.715 -24.141 -8.477 1 57.03 208 GLY A C 1
ATOM 1606 O O . GLY A 1 208 ? 4.828 -23.172 -7.73 1 57.03 208 GLY A O 1
ATOM 1607 N N . LYS A 1 209 ? 4.824 -24.016 -9.883 1 68.31 209 LYS A N 1
ATOM 1608 C CA . LYS A 1 209 ? 4.988 -22.766 -10.625 1 68.31 209 LYS A CA 1
ATOM 1609 C C . LYS A 1 209 ? 3.855 -21.781 -10.32 1 68.31 209 LYS A C 1
ATOM 1611 O O . LYS A 1 209 ? 2.73 -22.203 -10.039 1 68.31 209 LYS A O 1
ATOM 1616 N N . PRO A 1 210 ? 4.172 -20.578 -9.914 1 76.44 210 PRO A N 1
ATOM 1617 C CA . PRO A 1 210 ? 3.197 -19.562 -9.516 1 76.44 210 PRO A CA 1
ATOM 1618 C C . PRO A 1 210 ? 1.883 -19.672 -10.281 1 76.44 210 PRO A C 1
ATOM 1620 O O . PRO A 1 210 ? 0.812 -19.422 -9.719 1 76.44 210 PRO A O 1
ATOM 1623 N N . MET A 1 211 ? 1.918 -20.234 -11.516 1 87.62 211 MET A N 1
ATOM 1624 C CA . MET A 1 211 ? 0.691 -20.297 -12.305 1 87.62 211 MET A CA 1
ATOM 1625 C C . MET A 1 211 ? -0.211 -21.422 -11.82 1 87.62 211 MET A C 1
ATOM 1627 O O . MET A 1 211 ? -1.429 -21.25 -11.734 1 87.62 211 MET A O 1
ATOM 1631 N N . VAL A 1 212 ? 0.394 -22.531 -11.523 1 88.12 212 VAL A N 1
ATOM 1632 C CA . VAL A 1 212 ? -0.352 -23.688 -11.031 1 88.12 212 VAL A CA 1
ATOM 1633 C C . VAL A 1 212 ? -0.972 -23.359 -9.672 1 88.12 212 VAL A C 1
ATOM 1635 O O . VAL A 1 212 ? -2.154 -23.625 -9.445 1 88.12 212 VAL A O 1
ATOM 1638 N N . GLY A 1 213 ? -0.15 -22.781 -8.859 1 88.56 213 GLY A N 1
ATOM 1639 C CA . GLY A 1 213 ? -0.647 -22.359 -7.555 1 88.56 213 GLY A CA 1
ATOM 1640 C C . GLY A 1 213 ? -1.79 -21.375 -7.641 1 88.56 213 GLY A C 1
ATOM 1641 O O . GLY A 1 213 ? -2.752 -21.453 -6.875 1 88.56 213 GLY A O 1
ATOM 1642 N N . PHE A 1 214 ? -1.667 -20.453 -8.586 1 93.75 214 PHE A N 1
ATOM 1643 C CA . PHE A 1 214 ? -2.721 -19.469 -8.789 1 93.75 214 PHE A CA 1
ATOM 1644 C C . PHE A 1 214 ? -4.016 -20.141 -9.219 1 93.75 214 PHE A C 1
ATOM 1646 O O . PHE A 1 214 ? -5.082 -19.859 -8.672 1 93.75 214 PHE A O 1
ATOM 1653 N N . GLY A 1 215 ? -3.934 -20.984 -10.203 1 92.38 215 GLY A N 1
ATOM 1654 C CA . GLY A 1 215 ? -5.117 -21.688 -10.672 1 92.38 215 GLY A CA 1
ATOM 1655 C C . GLY A 1 215 ? -5.797 -22.5 -9.586 1 92.38 215 GLY A C 1
ATOM 1656 O O . GLY A 1 215 ? -7.02 -22.453 -9.445 1 92.38 215 GLY A O 1
ATOM 1657 N N . LEU A 1 216 ? -4.992 -23.203 -8.867 1 89.06 216 LEU A N 1
ATOM 1658 C CA . LEU A 1 216 ? -5.512 -24.016 -7.777 1 89.06 216 LEU A CA 1
ATOM 1659 C C . LEU A 1 216 ? -6.172 -23.156 -6.711 1 89.06 216 LEU A C 1
ATOM 1661 O O . LEU A 1 216 ? -7.277 -23.453 -6.254 1 89.06 216 LEU A O 1
ATOM 1665 N N . ALA A 1 217 ? -5.496 -22.141 -6.293 1 90.56 217 ALA A N 1
ATOM 1666 C CA . ALA A 1 217 ? -6.035 -21.234 -5.277 1 90.56 217 ALA A CA 1
ATOM 1667 C C . ALA A 1 217 ? -7.332 -20.594 -5.75 1 90.56 217 ALA A C 1
ATOM 1669 O O . ALA A 1 217 ? -8.281 -20.453 -4.98 1 90.56 217 ALA A O 1
ATOM 1670 N N . MET A 1 218 ? -7.305 -20.109 -6.98 1 91.88 218 MET A N 1
ATOM 1671 C CA . MET A 1 218 ? -8.508 -19.5 -7.539 1 91.88 218 MET A CA 1
ATOM 1672 C C . MET A 1 218 ? -9.688 -20.469 -7.477 1 91.88 218 MET A C 1
ATOM 1674 O O . MET A 1 218 ? -10.789 -20.078 -7.074 1 91.88 218 MET A O 1
ATOM 1678 N N . TRP A 1 219 ? -9.477 -21.672 -7.852 1 90.06 219 TRP A N 1
ATOM 1679 C CA . TRP A 1 219 ? -10.531 -22.688 -7.781 1 90.06 219 TRP A CA 1
ATOM 1680 C C . TRP A 1 219 ? -11.031 -22.844 -6.348 1 90.06 219 TRP A C 1
ATOM 1682 O O . TRP A 1 219 ? -12.242 -22.844 -6.105 1 90.06 219 TRP A O 1
ATOM 1692 N N . GLU A 1 220 ? -10.156 -22.953 -5.449 1 87.56 220 GLU A N 1
ATOM 1693 C CA . GLU A 1 220 ? -10.5 -23.203 -4.051 1 87.56 220 GLU A CA 1
ATOM 1694 C C . GLU A 1 220 ? -11.242 -22.016 -3.451 1 87.56 220 GLU A C 1
ATOM 1696 O O . GLU A 1 220 ? -12.18 -22.203 -2.67 1 87.56 220 GLU A O 1
ATOM 1701 N N . VAL A 1 221 ? -10.781 -20.859 -3.801 1 85.81 221 VAL A N 1
ATOM 1702 C CA . VAL A 1 221 ? -11.422 -19.641 -3.285 1 85.81 221 VAL A CA 1
ATOM 1703 C C . VAL A 1 221 ? -12.836 -19.531 -3.848 1 85.81 221 VAL A C 1
ATOM 1705 O O . VAL A 1 221 ? -13.773 -19.188 -3.119 1 85.81 221 VAL A O 1
ATOM 1708 N N . ILE A 1 222 ? -12.984 -19.812 -5.09 1 85.12 222 ILE A N 1
ATOM 1709 C CA . ILE A 1 222 ? -14.281 -19.688 -5.738 1 85.12 222 ILE A CA 1
ATOM 1710 C C . ILE A 1 222 ? -15.242 -20.734 -5.164 1 85.12 222 ILE A C 1
ATOM 1712 O O . ILE A 1 222 ? -16.422 -20.453 -4.957 1 85.12 222 ILE A O 1
ATOM 1716 N N . HIS A 1 223 ? -14.734 -21.875 -4.867 1 82.62 223 HIS A N 1
ATOM 1717 C CA . HIS A 1 223 ? -15.594 -22.969 -4.457 1 82.62 223 HIS A CA 1
ATOM 1718 C C . HIS A 1 223 ? -15.633 -23.109 -2.939 1 82.62 223 HIS A C 1
ATOM 1720 O O . HIS A 1 223 ? -16.453 -23.859 -2.4 1 82.62 223 HIS A O 1
ATOM 1726 N N . ASN A 1 224 ? -14.758 -22.375 -2.328 1 80.62 224 ASN A N 1
ATOM 1727 C CA . ASN A 1 224 ? -14.609 -22.469 -0.879 1 80.62 224 ASN A CA 1
ATOM 1728 C C . ASN A 1 224 ? -14.414 -23.922 -0.435 1 80.62 224 ASN A C 1
ATOM 1730 O O . ASN A 1 224 ? -15.102 -24.391 0.468 1 80.62 224 ASN A O 1
ATOM 1734 N N . ASP A 1 225 ? -13.633 -24.594 -1.181 1 77.88 225 ASP A N 1
ATOM 1735 C CA . ASP A 1 225 ? -13.32 -26 -0.93 1 77.88 225 ASP A CA 1
ATOM 1736 C C . ASP A 1 225 ? -11.922 -26.344 -1.446 1 77.88 225 ASP A C 1
ATOM 1738 O O . ASP A 1 225 ? -11.375 -25.641 -2.287 1 77.88 225 ASP A O 1
ATOM 1742 N N . PHE A 1 226 ? -11.445 -27.391 -0.782 1 77.75 226 PHE A N 1
ATOM 1743 C CA . PHE A 1 226 ? -10.156 -27.859 -1.276 1 77.75 226 PHE A CA 1
ATOM 1744 C C . PHE A 1 226 ? -10.312 -28.562 -2.623 1 77.75 226 PHE A C 1
ATOM 1746 O O . PHE A 1 226 ? -11.273 -29.297 -2.832 1 77.75 226 PHE A O 1
ATOM 1753 N N . ALA A 1 227 ? -9.344 -28.297 -3.498 1 77.5 227 ALA A N 1
ATOM 1754 C CA . ALA A 1 227 ? -9.406 -28.891 -4.828 1 77.5 227 ALA A CA 1
ATOM 1755 C C . ALA A 1 227 ? -9.305 -30.406 -4.746 1 77.5 227 ALA A C 1
ATOM 1757 O O . ALA A 1 227 ? -9.883 -31.125 -5.57 1 77.5 227 ALA A O 1
ATOM 1758 N N . PHE A 1 228 ? -8.562 -30.875 -3.719 1 74.94 228 PHE A N 1
ATOM 1759 C CA . PHE A 1 228 ? -8.312 -32.312 -3.617 1 74.94 228 PHE A CA 1
ATOM 1760 C C . PHE A 1 228 ? -9.516 -33.031 -3.021 1 74.94 228 PHE A C 1
ATOM 1762 O O . PHE A 1 228 ? -9.586 -34.25 -3.055 1 74.94 228 PHE A O 1
ATOM 1769 N N . SER A 1 229 ? -10.359 -32.25 -2.357 1 72.31 229 SER A N 1
ATOM 1770 C CA . SER A 1 229 ? -11.469 -32.844 -1.628 1 72.31 229 SER A CA 1
ATOM 1771 C C . SER A 1 229 ? -12.258 -33.812 -2.518 1 72.31 229 SER A C 1
ATOM 1773 O O . SER A 1 229 ? -12.844 -34.781 -2.029 1 72.31 229 SER A O 1
ATOM 1775 N N . GLY A 1 230 ? -12.195 -33.594 -3.738 1 64.69 230 GLY A N 1
ATOM 1776 C CA . GLY A 1 230 ? -12.945 -34.469 -4.633 1 64.69 230 GLY A CA 1
ATOM 1777 C C . GLY A 1 230 ? -12.133 -35.625 -5.148 1 64.69 230 GLY A C 1
ATOM 1778 O O . GLY A 1 230 ? -12.641 -36.469 -5.918 1 64.69 230 GLY A O 1
ATOM 1779 N N . PHE A 1 231 ? -10.945 -35.656 -4.453 1 70.12 231 PHE A N 1
ATOM 1780 C CA . PHE A 1 231 ? -10.078 -36.719 -4.98 1 70.12 231 PHE A CA 1
ATOM 1781 C C . PHE A 1 231 ? -9.727 -37.719 -3.895 1 70.12 231 PHE A C 1
ATOM 1783 O O . PHE A 1 231 ? -9.461 -37.344 -2.75 1 70.12 231 PHE A O 1
ATOM 1790 N N . ASP A 1 232 ? -9.875 -38.875 -4.141 1 66.56 232 ASP A N 1
ATOM 1791 C CA . ASP A 1 232 ? -9.656 -39.969 -3.189 1 66.56 232 ASP A CA 1
ATOM 1792 C C . ASP A 1 232 ? -8.172 -40.125 -2.879 1 66.56 232 ASP A C 1
ATOM 1794 O O . ASP A 1 232 ? -7.797 -40.5 -1.762 1 66.56 232 ASP A O 1
ATOM 1798 N N . ASP A 1 233 ? -7.383 -39.844 -3.811 1 69.12 233 ASP A N 1
ATOM 1799 C CA . ASP A 1 233 ? -5.949 -40.062 -3.652 1 69.12 233 ASP A CA 1
ATOM 1800 C C . ASP A 1 233 ? -5.215 -38.75 -3.416 1 69.12 233 ASP A C 1
ATOM 1802 O O . ASP A 1 233 ? -4.719 -38.125 -4.359 1 69.12 233 ASP A O 1
ATOM 1806 N N . LEU A 1 234 ? -5.121 -38.406 -2.148 1 71.19 234 LEU A N 1
ATOM 1807 C CA . LEU A 1 234 ? -4.477 -37.156 -1.761 1 71.19 234 LEU A CA 1
ATOM 1808 C C . LEU A 1 234 ? -3.008 -37.156 -2.174 1 71.19 234 LEU A C 1
ATOM 1810 O O . LEU A 1 234 ? -2.473 -36.125 -2.564 1 71.19 234 LEU A O 1
ATOM 1814 N N . LEU A 1 235 ? -2.455 -38.312 -2.053 1 70.06 235 LEU A N 1
ATOM 1815 C CA . LEU A 1 235 ? -1.054 -38.438 -2.443 1 70.06 235 LEU A CA 1
ATOM 1816 C C . LEU A 1 235 ? -0.882 -38.156 -3.936 1 70.06 235 LEU A C 1
ATOM 1818 O O . LEU A 1 235 ? 0.051 -37.469 -4.344 1 70.06 235 LEU A O 1
ATOM 1822 N N . ALA A 1 236 ? -1.807 -38.75 -4.641 1 71.38 236 ALA A N 1
ATOM 1823 C CA . ALA A 1 236 ? -1.758 -38.531 -6.086 1 71.38 236 ALA A CA 1
ATOM 1824 C C . ALA A 1 236 ? -1.935 -37.031 -6.418 1 71.38 236 ALA A C 1
ATOM 1826 O O . ALA A 1 236 ? -1.278 -36.531 -7.324 1 71.38 236 ALA A O 1
ATOM 1827 N N . PHE A 1 237 ? -2.734 -36.406 -5.695 1 73.88 237 PHE A N 1
ATOM 1828 C CA . PHE A 1 237 ? -2.969 -34.969 -5.918 1 73.88 237 PHE A CA 1
ATOM 1829 C C . PHE A 1 237 ? -1.713 -34.188 -5.617 1 73.88 237 PHE A C 1
ATOM 1831 O O . PHE A 1 237 ? -1.346 -33.281 -6.379 1 73.88 237 PHE A O 1
ATOM 1838 N N . ARG A 1 238 ? -1.117 -34.562 -4.648 1 73 238 ARG A N 1
ATOM 1839 C CA . ARG A 1 238 ? 0.117 -33.875 -4.27 1 73 238 ARG A CA 1
ATOM 1840 C C . ARG A 1 238 ? 1.185 -34.031 -5.348 1 73 238 ARG A C 1
ATOM 1842 O O . ARG A 1 238 ? 1.894 -33.094 -5.672 1 73 238 ARG A O 1
ATOM 1849 N N . GLU A 1 239 ? 1.175 -35.25 -5.844 1 74.44 239 GLU A N 1
ATOM 1850 C CA . GLU A 1 239 ? 2.145 -35.531 -6.898 1 74.44 239 GLU A CA 1
ATOM 1851 C C . GLU A 1 239 ? 1.792 -34.781 -8.18 1 74.44 239 GLU A C 1
ATOM 1853 O O . GLU A 1 239 ? 2.68 -34.344 -8.93 1 74.44 239 GLU A O 1
ATOM 1858 N N . ALA A 1 240 ? 0.537 -34.656 -8.383 1 73.62 240 ALA A N 1
ATOM 1859 C CA . ALA A 1 240 ? 0.082 -33.938 -9.57 1 73.62 240 ALA A CA 1
ATOM 1860 C C . ALA A 1 240 ? 0.465 -32.469 -9.492 1 73.62 240 ALA A C 1
ATOM 1862 O O . ALA A 1 240 ? 0.843 -31.859 -10.508 1 73.62 240 ALA A O 1
ATOM 1863 N N . VAL A 1 241 ? 0.386 -31.984 -8.336 1 71.69 241 VAL A N 1
ATOM 1864 C CA . VAL A 1 241 ? 0.7 -30.578 -8.125 1 71.69 241 VAL A CA 1
ATOM 1865 C C . VAL A 1 241 ? 2.176 -30.328 -8.422 1 71.69 241 VAL A C 1
ATOM 1867 O O . VAL A 1 241 ? 2.541 -29.266 -8.93 1 71.69 241 VAL A O 1
ATOM 1870 N N . THR A 1 242 ? 3.004 -31.312 -8.188 1 69.12 242 THR A N 1
ATOM 1871 C CA . THR A 1 242 ? 4.441 -31.188 -8.391 1 69.12 242 THR A CA 1
ATOM 1872 C C . THR A 1 242 ? 4.848 -31.719 -9.758 1 69.12 242 THR A C 1
ATOM 1874 O O . THR A 1 242 ? 6.02 -32.031 -9.984 1 69.12 242 THR A O 1
ATOM 1877 N N . ASP A 1 243 ? 3.914 -31.906 -10.68 1 66 243 ASP A N 1
ATOM 1878 C CA . ASP A 1 243 ? 4.113 -32.312 -12.07 1 66 243 ASP A CA 1
ATOM 1879 C C . ASP A 1 243 ? 4.613 -33.75 -12.164 1 66 243 ASP A C 1
ATOM 1881 O O . ASP A 1 243 ? 5.301 -34.094 -13.125 1 66 243 ASP A O 1
ATOM 1885 N N . ARG A 1 244 ? 4.352 -34.438 -11.172 1 69.38 244 ARG A N 1
ATOM 1886 C CA . ARG A 1 244 ? 4.844 -35.812 -11.172 1 69.38 244 ARG A CA 1
ATOM 1887 C C . ARG A 1 244 ? 3.758 -36.781 -11.641 1 69.38 244 ARG A C 1
ATOM 1889 O O . ARG A 1 244 ? 4.051 -37.906 -12.008 1 69.38 244 ARG A O 1
ATOM 1896 N N . MET A 1 245 ? 2.584 -36.344 -11.531 1 73.06 245 MET A N 1
ATOM 1897 C CA . MET A 1 245 ? 1.452 -37.125 -12.031 1 73.06 245 MET A CA 1
ATOM 1898 C C . MET A 1 245 ? 0.523 -36.25 -12.867 1 73.06 245 MET A C 1
ATOM 1900 O O . MET A 1 245 ? 0.644 -35.031 -12.867 1 73.06 245 MET A O 1
ATOM 1904 N N . GLU A 1 246 ? -0.275 -36.969 -13.586 1 80.25 246 GLU A N 1
ATOM 1905 C CA . GLU A 1 246 ? -1.26 -36.25 -14.383 1 80.25 246 GLU A CA 1
ATOM 1906 C C . GLU A 1 246 ? -2.191 -35.438 -13.492 1 80.25 246 GLU A C 1
ATOM 1908 O O . GLU A 1 246 ? -2.629 -35.906 -12.445 1 80.25 246 GLU A O 1
ATOM 1913 N N . ARG A 1 247 ? -2.365 -34.188 -13.867 1 82.94 247 ARG A N 1
ATOM 1914 C CA . ARG A 1 247 ? -3.225 -33.312 -13.094 1 82.94 247 ARG A CA 1
ATOM 1915 C C . ARG A 1 247 ? -4.695 -33.562 -13.398 1 82.94 247 ARG A C 1
ATOM 1917 O O . ARG A 1 247 ? -5.094 -33.625 -14.562 1 82.94 247 ARG A O 1
ATOM 1924 N N . PRO A 1 248 ? -5.453 -33.781 -12.32 1 79.94 248 PRO A N 1
ATOM 1925 C CA . PRO A 1 248 ? -6.887 -33.969 -12.547 1 79.94 248 PRO A CA 1
ATOM 1926 C C . PRO A 1 248 ? -7.566 -32.688 -13.055 1 79.94 248 PRO A C 1
ATOM 1928 O O . PRO A 1 248 ? -7.074 -31.594 -12.82 1 79.94 248 PRO A O 1
ATOM 1931 N N . LEU A 1 249 ? -8.672 -32.969 -13.742 1 79.06 249 LEU A N 1
ATOM 1932 C CA . LEU A 1 249 ? -9.43 -31.828 -14.258 1 79.06 249 LEU A CA 1
ATOM 1933 C C . LEU A 1 249 ? -10.141 -31.094 -13.125 1 79.06 249 LEU A C 1
ATOM 1935 O O . LEU A 1 249 ? -10.773 -31.719 -12.273 1 79.06 249 LEU A O 1
ATOM 1939 N N . LEU A 1 250 ? -9.867 -29.828 -13.055 1 82.25 250 LEU A N 1
ATOM 1940 C CA . LEU A 1 250 ? -10.602 -28.953 -12.141 1 82.25 250 LEU A CA 1
ATOM 1941 C C . LEU A 1 250 ? -11.719 -28.219 -12.875 1 82.25 250 LEU A C 1
ATOM 1943 O O . LEU A 1 250 ? -11.453 -27.281 -13.633 1 82.25 250 LEU A O 1
ATOM 1947 N N . SER A 1 251 ? -12.906 -28.766 -13 1 80.25 251 SER A N 1
ATOM 1948 C CA . SER A 1 251 ? -14.031 -28.141 -13.68 1 80.25 251 SER A CA 1
ATOM 1949 C C . SER A 1 251 ? -15.281 -28.141 -12.812 1 80.25 251 SER A C 1
ATOM 1951 O O . SER A 1 251 ? -15.445 -29.031 -11.969 1 80.25 251 SER A O 1
ATOM 1953 N N . ASP A 1 252 ? -15.977 -27.078 -12.906 1 84.12 252 ASP A N 1
ATOM 1954 C CA . ASP A 1 252 ? -17.266 -26.922 -12.25 1 84.12 252 ASP A CA 1
ATOM 1955 C C . ASP A 1 252 ? -18.312 -26.359 -13.219 1 84.12 252 ASP A C 1
ATOM 1957 O O . ASP A 1 252 ? -18.172 -25.234 -13.703 1 84.12 252 ASP A O 1
ATOM 1961 N N . ASP A 1 253 ? -19.391 -27.094 -13.422 1 85.31 253 ASP A N 1
ATOM 1962 C CA . ASP A 1 253 ? -20.422 -26.75 -14.406 1 85.31 253 ASP A CA 1
ATOM 1963 C C . ASP A 1 253 ? -21.188 -25.5 -13.977 1 85.31 253 ASP A C 1
ATOM 1965 O O . ASP A 1 253 ? -21.859 -24.875 -14.797 1 85.31 253 ASP A O 1
ATOM 1969 N N . THR A 1 254 ? -21.125 -25.141 -12.758 1 84.44 254 THR A N 1
ATOM 1970 C CA . THR A 1 254 ? -21.875 -23.969 -12.273 1 84.44 254 THR A CA 1
ATOM 1971 C C . THR A 1 254 ? -21.109 -22.688 -12.57 1 84.44 254 THR A C 1
ATOM 1973 O O . THR A 1 254 ? -21.656 -21.594 -12.445 1 84.44 254 THR A O 1
ATOM 1976 N N . MET A 1 255 ? -19.922 -22.844 -13.039 1 89.88 255 MET A N 1
ATOM 1977 C CA . MET A 1 255 ? -19.094 -21.672 -13.328 1 89.88 255 MET A CA 1
ATOM 1978 C C . MET A 1 255 ? -19.172 -21.312 -14.805 1 89.88 255 MET A C 1
ATOM 1980 O O . MET A 1 255 ? -19.359 -22.188 -15.656 1 89.88 255 MET A O 1
ATOM 1984 N N . PRO A 1 256 ? -19.109 -20.016 -15.062 1 92.88 256 PRO A N 1
ATOM 1985 C CA . PRO A 1 256 ? -18.969 -19.641 -16.469 1 92.88 256 PRO A CA 1
ATOM 1986 C C . PRO A 1 256 ? -17.828 -20.375 -17.172 1 92.88 256 PRO A C 1
ATOM 1988 O O . PRO A 1 256 ? -16.781 -20.625 -16.578 1 92.88 256 PRO A O 1
ATOM 1991 N N . VAL A 1 257 ? -18.078 -20.688 -18.391 1 95 257 VAL A N 1
ATOM 1992 C CA . VAL A 1 257 ? -17.156 -21.484 -19.188 1 95 257 VAL A CA 1
ATOM 1993 C C . VAL A 1 257 ? -15.781 -20.812 -19.219 1 95 257 VAL A C 1
ATOM 1995 O O . VAL A 1 257 ? -14.75 -21.484 -19.141 1 95 257 VAL A O 1
ATOM 1998 N N . ALA A 1 258 ? -15.789 -19.5 -19.344 1 96.25 258 ALA A N 1
ATOM 1999 C CA . ALA A 1 258 ? -14.539 -18.75 -19.438 1 96.25 258 ALA A CA 1
ATOM 2000 C C . ALA A 1 258 ? -13.703 -18.906 -18.172 1 96.25 258 ALA A C 1
ATOM 2002 O O . ALA A 1 258 ? -12.477 -18.938 -18.234 1 96.25 258 ALA A O 1
ATOM 2003 N N . VAL A 1 259 ? -14.328 -18.984 -17.031 1 96.12 259 VAL A N 1
ATOM 2004 C CA . VAL A 1 259 ? -13.641 -19.172 -15.758 1 96.12 259 VAL A CA 1
ATOM 2005 C C . VAL A 1 259 ? -13.023 -20.562 -15.688 1 96.12 259 VAL A C 1
ATOM 2007 O O . VAL A 1 259 ? -11.852 -20.719 -15.336 1 96.12 259 VAL A O 1
ATOM 2010 N N . ASN A 1 260 ? -13.805 -21.547 -16.078 1 94.56 260 ASN A N 1
ATOM 2011 C CA . ASN A 1 260 ? -13.305 -22.922 -16.125 1 94.56 260 ASN A CA 1
ATOM 2012 C C . ASN A 1 260 ? -12.086 -23.047 -17.047 1 94.56 260 ASN A C 1
ATOM 2014 O O . ASN A 1 260 ? -11.109 -23.703 -16.688 1 94.56 260 ASN A O 1
ATOM 2018 N N . ARG A 1 261 ? -12.227 -22.438 -18.141 1 95.62 261 ARG A N 1
ATOM 2019 C CA . ARG A 1 261 ? -11.141 -22.516 -19.109 1 95.62 261 ARG A CA 1
ATOM 2020 C C . ARG A 1 261 ? -9.867 -21.875 -18.562 1 95.62 261 ARG A C 1
ATOM 2022 O O . ARG A 1 261 ? -8.773 -22.406 -18.75 1 95.62 261 ARG A O 1
ATOM 2029 N N . LEU A 1 262 ? -9.977 -20.703 -17.938 1 96.75 262 LEU A N 1
ATOM 2030 C CA . LEU A 1 262 ? -8.82 -20.031 -17.359 1 96.75 262 LEU A CA 1
ATOM 2031 C C . LEU A 1 262 ? -8.148 -20.891 -16.297 1 96.75 262 LEU A C 1
ATOM 2033 O O . LEU A 1 262 ? -6.922 -21.047 -16.312 1 96.75 262 LEU A O 1
ATOM 2037 N N . ILE A 1 263 ? -8.906 -21.484 -15.398 1 95 263 ILE A N 1
ATOM 2038 C CA . ILE A 1 263 ? -8.375 -22.344 -14.352 1 95 263 ILE A CA 1
ATOM 2039 C C . ILE A 1 263 ? -7.672 -23.547 -14.977 1 95 263 ILE A C 1
ATOM 2041 O O . ILE A 1 263 ? -6.566 -23.906 -14.562 1 95 263 ILE A O 1
ATOM 2045 N N . ALA A 1 264 ? -8.281 -24.109 -15.969 1 93 264 ALA A N 1
ATOM 2046 C CA . ALA A 1 264 ? -7.711 -25.266 -16.641 1 93 264 ALA A CA 1
ATOM 2047 C C . ALA A 1 264 ? -6.371 -24.922 -17.281 1 93 264 ALA A C 1
ATOM 2049 O O . ALA A 1 264 ? -5.43 -25.719 -17.234 1 93 264 ALA A O 1
ATOM 2050 N N . ARG A 1 265 ? -6.297 -23.797 -17.891 1 94.44 265 ARG A N 1
ATOM 2051 C CA . ARG A 1 265 ? -5.051 -23.391 -18.531 1 94.44 265 ARG A CA 1
ATOM 2052 C C . ARG A 1 265 ? -3.947 -23.188 -17.5 1 94.44 265 ARG A C 1
ATOM 2054 O O . ARG A 1 265 ? -2.807 -23.594 -17.703 1 94.44 265 ARG A O 1
ATOM 2061 N N . CYS A 1 266 ? -4.262 -22.516 -16.391 1 93.88 266 CYS A N 1
ATOM 2062 C CA . CYS A 1 266 ? -3.283 -22.328 -15.328 1 93.88 266 CYS A CA 1
ATOM 2063 C C . CYS A 1 266 ? -2.803 -23.672 -14.781 1 93.88 266 CYS A C 1
ATOM 2065 O O . CYS A 1 266 ? -1.636 -23.812 -14.414 1 93.88 266 CYS A O 1
ATOM 2067 N N . TRP A 1 267 ? -3.641 -24.578 -14.828 1 89.31 267 TRP A N 1
ATOM 2068 C CA . TRP A 1 267 ? -3.461 -25.891 -14.219 1 89.31 267 TRP A CA 1
ATOM 2069 C C . TRP A 1 267 ? -2.922 -26.891 -15.242 1 89.31 267 TRP A C 1
ATOM 2071 O O . TRP A 1 267 ? -2.787 -28.078 -14.945 1 89.31 267 TRP A O 1
ATOM 2081 N N . ALA A 1 268 ? -2.588 -26.484 -16.359 1 89 268 ALA A N 1
ATOM 2082 C CA . ALA A 1 268 ? -2.16 -27.375 -17.438 1 89 268 ALA A CA 1
ATOM 2083 C C .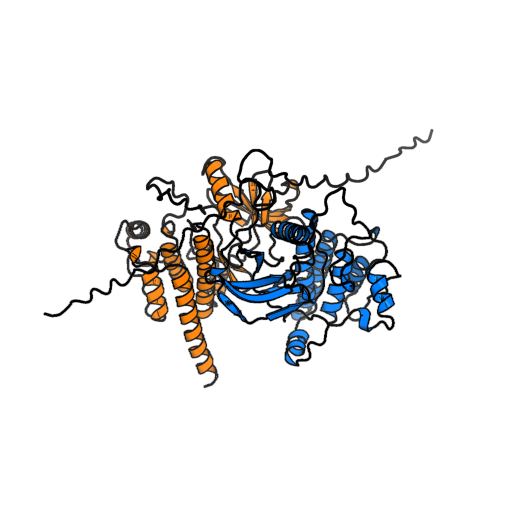 ALA A 1 268 ? -0.926 -28.172 -17.031 1 89 268 ALA A C 1
ATOM 2085 O O . ALA A 1 268 ? -0.031 -27.656 -16.375 1 89 268 ALA A O 1
ATOM 2086 N N . GLN A 1 269 ? -0.822 -29.375 -17.531 1 84.56 269 GLN A N 1
ATOM 2087 C CA . GLN A 1 269 ? 0.289 -30.266 -17.234 1 84.56 269 GLN A CA 1
ATOM 2088 C C . GLN A 1 269 ? 1.595 -29.734 -17.812 1 84.56 269 GLN A C 1
ATOM 2090 O O . GLN A 1 269 ? 2.619 -29.703 -17.125 1 84.56 269 GLN A O 1
ATOM 2095 N N . SER A 1 270 ? 1.502 -29.391 -19.031 1 83.75 270 SER A N 1
ATOM 2096 C CA . SER A 1 270 ? 2.684 -28.859 -19.703 1 83.75 270 SER A CA 1
ATOM 2097 C C . SER A 1 270 ? 2.869 -27.375 -19.391 1 83.75 270 SER A C 1
ATOM 2099 O O . SER A 1 270 ? 1.959 -26.562 -19.609 1 83.75 270 SER A O 1
ATOM 2101 N N . PRO A 1 271 ? 3.998 -26.938 -18.891 1 83.56 271 PRO A N 1
ATOM 2102 C CA . PRO A 1 271 ? 4.254 -25.531 -18.609 1 83.56 271 PRO A CA 1
ATOM 2103 C C . PRO A 1 271 ? 4.082 -24.641 -19.828 1 83.56 271 PRO A C 1
ATOM 2105 O O . PRO A 1 271 ? 3.686 -23.469 -19.703 1 83.56 271 PRO A O 1
ATOM 2108 N N . ALA A 1 272 ? 4.363 -25.172 -20.984 1 85.75 272 ALA A N 1
ATOM 2109 C CA . ALA A 1 272 ? 4.273 -24.406 -22.203 1 85.75 272 ALA A CA 1
ATOM 2110 C C . ALA A 1 272 ? 2.83 -24 -22.5 1 85.75 272 ALA A C 1
ATOM 2112 O O . ALA A 1 272 ? 2.58 -23.062 -23.266 1 85.75 272 ALA A O 1
ATOM 2113 N N . GLN A 1 273 ? 1.925 -24.75 -21.953 1 89.88 273 GLN A N 1
ATOM 2114 C CA . GLN A 1 273 ? 0.51 -24.5 -22.203 1 89.88 273 GLN A CA 1
ATOM 2115 C C . GLN A 1 273 ? -0.058 -23.531 -21.156 1 89.88 273 GLN A C 1
ATOM 2117 O O . GLN A 1 273 ? -1.188 -23.062 -21.297 1 89.88 273 GLN A O 1
ATOM 2122 N N . ARG A 1 274 ? 0.68 -23.219 -20.172 1 90.75 274 ARG A N 1
ATOM 2123 C CA . ARG A 1 274 ? 0.209 -22.328 -19.109 1 90.75 274 ARG A CA 1
ATOM 2124 C C . ARG A 1 274 ? 0.313 -20.875 -19.547 1 90.75 274 ARG A C 1
ATOM 2126 O O . ARG A 1 274 ? 1.253 -20.484 -20.234 1 90.75 274 ARG A O 1
ATOM 2133 N N . PRO A 1 275 ? -0.675 -20.109 -19.156 1 94.44 275 PRO A N 1
ATOM 2134 C CA . PRO A 1 275 ? -0.6 -18.672 -19.469 1 94.44 275 PRO A CA 1
ATOM 2135 C C . PRO A 1 275 ? 0.422 -17.938 -18.609 1 94.44 275 PRO A C 1
ATOM 2137 O O . PRO A 1 275 ? 0.811 -18.422 -17.547 1 94.44 275 PRO A O 1
ATOM 2140 N N . THR A 1 276 ? 0.937 -16.797 -19.156 1 92.75 276 THR A N 1
ATOM 2141 C CA . THR A 1 276 ? 1.654 -15.867 -18.297 1 92.75 276 THR A CA 1
ATOM 2142 C C . THR A 1 276 ? 0.689 -15.148 -17.359 1 92.75 276 THR A C 1
ATOM 2144 O O . THR A 1 276 ? -0.519 -15.117 -17.594 1 92.75 276 THR A O 1
ATOM 2147 N N . MET A 1 277 ? 1.245 -14.609 -16.328 1 94.94 277 MET A N 1
ATOM 2148 C CA . MET A 1 277 ? 0.367 -13.875 -15.414 1 94.94 277 MET A CA 1
ATOM 2149 C C . MET A 1 277 ? -0.246 -12.664 -16.109 1 94.94 277 MET A C 1
ATOM 2151 O O . MET A 1 277 ? -1.378 -12.273 -15.812 1 94.94 277 MET A O 1
ATOM 2155 N N . LEU A 1 278 ? 0.433 -12.039 -17.062 1 94.56 278 LEU A N 1
ATOM 2156 C CA . LEU A 1 278 ? -0.141 -10.953 -17.844 1 94.56 278 LEU A CA 1
ATOM 2157 C C . LEU A 1 278 ? -1.354 -11.43 -18.641 1 94.56 278 LEU A C 1
ATOM 2159 O O . LEU A 1 278 ? -2.359 -10.727 -18.734 1 94.56 278 LEU A O 1
ATOM 2163 N N . GLU A 1 279 ? -1.217 -12.648 -19.188 1 96.62 279 GLU A N 1
ATOM 2164 C CA . GLU A 1 279 ? -2.35 -13.234 -19.891 1 96.62 279 GLU A CA 1
ATOM 2165 C C . GLU A 1 279 ? -3.508 -13.523 -18.953 1 96.62 279 GLU A C 1
ATOM 2167 O O . GLU A 1 279 ? -4.672 -13.375 -19.312 1 96.62 279 GLU A O 1
ATOM 2172 N N . VAL A 1 280 ? -3.176 -13.945 -17.781 1 97.81 280 VAL A N 1
ATOM 2173 C CA . VAL A 1 280 ? -4.203 -14.211 -16.781 1 97.81 280 VAL A CA 1
ATOM 2174 C C . VAL A 1 280 ? -4.934 -12.914 -16.438 1 97.81 280 VAL A C 1
ATOM 2176 O O . VAL A 1 280 ? -6.164 -12.891 -16.375 1 97.81 280 VAL A O 1
ATOM 2179 N N . VAL A 1 281 ? -4.184 -11.828 -16.203 1 97.88 281 VAL A N 1
ATOM 2180 C CA . VAL A 1 281 ? -4.773 -10.531 -15.898 1 97.88 281 VAL A CA 1
ATOM 2181 C C . VAL A 1 281 ? -5.734 -10.125 -17.016 1 97.88 281 VAL A C 1
ATOM 2183 O O . VAL A 1 281 ? -6.863 -9.711 -16.75 1 97.88 281 VAL A O 1
ATOM 2186 N N . ALA A 1 282 ? -5.324 -10.258 -18.219 1 97.69 282 ALA A N 1
ATOM 2187 C CA . ALA A 1 282 ? -6.145 -9.891 -19.375 1 97.69 282 ALA A CA 1
ATOM 2188 C C . ALA A 1 282 ? -7.414 -10.734 -19.438 1 97.69 282 ALA A C 1
ATOM 2190 O O . ALA A 1 282 ? -8.5 -10.211 -19.688 1 97.69 282 ALA A O 1
ATOM 2191 N N . SER A 1 283 ? -7.246 -12.023 -19.234 1 98.12 283 SER A N 1
ATOM 2192 C CA . SER A 1 283 ? -8.391 -12.922 -19.281 1 98.12 283 SER A CA 1
ATOM 2193 C C . SER A 1 283 ? -9.406 -12.586 -18.188 1 98.12 283 SER A C 1
ATOM 2195 O O . SER A 1 283 ? -10.609 -12.508 -18.453 1 98.12 283 SER A O 1
ATOM 2197 N N . LEU A 1 284 ? -8.891 -12.375 -17.016 1 98.25 284 LEU A N 1
ATOM 2198 C CA . LEU A 1 284 ? -9.789 -12.039 -15.914 1 98.25 284 LEU A CA 1
ATOM 2199 C C . LEU A 1 284 ? -10.5 -10.719 -16.172 1 98.25 284 LEU A C 1
ATOM 2201 O O . LEU A 1 284 ? -11.68 -10.57 -15.852 1 98.25 284 LEU A O 1
ATOM 2205 N N . THR A 1 285 ? -9.766 -9.766 -16.672 1 97.56 285 THR A N 1
ATOM 2206 C CA . THR A 1 285 ? -10.367 -8.477 -17 1 97.56 285 THR A CA 1
ATOM 2207 C C . THR A 1 285 ? -11.516 -8.648 -17.984 1 97.56 285 THR A C 1
ATOM 2209 O O . THR A 1 285 ? -12.586 -8.07 -17.797 1 97.56 285 THR A O 1
ATOM 2212 N N . ARG A 1 286 ? -11.328 -9.469 -19 1 97.44 286 ARG A N 1
ATOM 2213 C CA . ARG A 1 286 ? -12.352 -9.719 -20 1 97.44 286 ARG A CA 1
ATOM 2214 C C . ARG A 1 286 ? -13.555 -10.422 -19.391 1 97.44 286 ARG A C 1
ATOM 2216 O O . ARG A 1 286 ? -14.703 -10.078 -19.672 1 97.44 286 ARG A O 1
ATOM 2223 N N . ILE A 1 287 ? -13.305 -11.375 -18.562 1 97.56 287 ILE A N 1
ATOM 2224 C CA . ILE A 1 287 ? -14.367 -12.148 -17.938 1 97.56 287 ILE A CA 1
ATOM 2225 C C . ILE A 1 287 ? -15.203 -11.25 -17.031 1 97.56 287 ILE A C 1
ATOM 2227 O O . ILE A 1 287 ? -16.438 -11.281 -17.094 1 97.56 287 ILE A O 1
ATOM 2231 N N . ILE A 1 288 ? -14.523 -10.438 -16.266 1 96.56 288 ILE A N 1
ATOM 2232 C CA . ILE A 1 288 ? -15.195 -9.539 -15.336 1 96.56 288 ILE A CA 1
ATOM 2233 C C . ILE A 1 288 ? -16.062 -8.547 -16.109 1 96.56 288 ILE A C 1
ATOM 2235 O O . ILE A 1 288 ? -17.219 -8.328 -15.773 1 96.56 288 ILE A O 1
ATOM 2239 N N . THR A 1 289 ? -15.5 -7.996 -17.141 1 95.5 289 THR A N 1
ATOM 2240 C CA . THR A 1 289 ? -16.234 -7.039 -17.953 1 95.5 289 THR A CA 1
ATOM 2241 C C . THR A 1 289 ? -17.484 -7.688 -18.562 1 95.5 289 THR A C 1
ATOM 2243 O O . THR A 1 289 ? -18.562 -7.098 -18.547 1 95.5 289 THR A O 1
ATOM 2246 N N . ALA A 1 290 ? -17.375 -8.859 -19.047 1 95 290 ALA A N 1
ATOM 2247 C CA . ALA A 1 290 ? -18.484 -9.586 -19.656 1 95 290 ALA A CA 1
ATOM 2248 C C . ALA A 1 290 ? -19.578 -9.875 -18.625 1 95 290 ALA A C 1
ATOM 2250 O O . ALA A 1 290 ? -20.766 -9.711 -18.922 1 95 290 ALA A O 1
ATOM 2251 N N . LEU A 1 291 ? -19.141 -10.234 -17.484 1 93.31 291 LEU A N 1
ATOM 2252 C CA . LEU A 1 291 ? -20.109 -10.562 -16.438 1 93.31 291 LEU A CA 1
ATOM 2253 C C . LEU A 1 291 ? -20.828 -9.305 -15.945 1 93.31 291 LEU A C 1
ATOM 2255 O O . LEU A 1 291 ? -22.016 -9.352 -15.617 1 93.31 291 LEU A O 1
ATOM 2259 N N . GLU A 1 292 ? -20.062 -8.211 -15.828 1 92.19 292 GLU A N 1
ATOM 2260 C CA . GLU A 1 292 ? -20.672 -6.945 -15.422 1 92.19 292 GLU A CA 1
ATOM 2261 C C . GLU A 1 292 ? -21.719 -6.477 -16.438 1 92.19 292 GLU A C 1
ATOM 2263 O O . GLU A 1 292 ? -22.766 -5.957 -16.078 1 92.19 292 GLU A O 1
ATOM 2268 N N . LEU A 1 293 ? -21.469 -6.594 -17.688 1 89.56 293 LEU A N 1
ATOM 2269 C CA . LEU A 1 293 ? -22.391 -6.215 -18.75 1 89.56 293 LEU A CA 1
ATOM 2270 C C . LEU A 1 293 ? -23.656 -7.066 -18.703 1 89.56 293 LEU A C 1
ATOM 2272 O O . LEU A 1 293 ? -24.766 -6.566 -18.938 1 89.56 293 LEU A O 1
ATOM 2276 N N . LEU A 1 294 ? -23.469 -8.242 -18.375 1 85.94 294 LEU A N 1
ATOM 2277 C CA . LEU A 1 294 ? -24.609 -9.148 -18.281 1 85.94 294 LEU A CA 1
ATOM 2278 C C . LEU A 1 294 ? -25.469 -8.82 -17.078 1 85.94 294 LEU A C 1
ATOM 2280 O O . LEU A 1 294 ? -26.703 -8.914 -17.125 1 85.94 294 LEU A O 1
ATOM 2284 N N . ALA A 1 295 ? -24.828 -8.445 -15.961 1 81.19 295 ALA A N 1
ATOM 2285 C CA . ALA A 1 295 ? -25.547 -8.094 -14.742 1 81.19 295 ALA A CA 1
ATOM 2286 C C . ALA A 1 295 ? -26.281 -6.758 -14.898 1 81.19 295 ALA A C 1
ATOM 2288 O O . ALA A 1 295 ? -27.344 -6.551 -14.328 1 81.19 295 ALA A O 1
ATOM 2289 N N . GLY A 1 296 ? -25.578 -5.699 -15.359 1 69.19 296 GLY A N 1
ATOM 2290 C CA . GLY A 1 296 ? -26.219 -4.418 -15.609 1 69.19 296 GLY A CA 1
ATOM 2291 C C . GLY A 1 296 ? -27.406 -4.516 -16.562 1 69.19 296 GLY A C 1
ATOM 2292 O O . GLY A 1 296 ? -28.359 -3.74 -16.453 1 69.19 296 GLY A O 1
ATOM 2293 N N . THR A 1 297 ? -27.312 -5.336 -17.516 1 59.53 297 THR A N 1
ATOM 2294 C CA . THR A 1 297 ? -28.422 -5.512 -18.438 1 59.53 297 THR A CA 1
ATOM 2295 C C . THR A 1 297 ? -29.609 -6.164 -17.734 1 59.53 297 THR A C 1
ATOM 2297 O O . THR A 1 297 ? -30.766 -5.938 -18.109 1 59.53 297 THR A O 1
ATOM 2300 N N . THR A 1 298 ? -29.391 -6.922 -16.797 1 51.31 298 THR A N 1
ATOM 2301 C CA . THR A 1 298 ? -30.516 -7.551 -16.141 1 51.31 298 THR A CA 1
ATOM 2302 C C . THR A 1 298 ? -31.219 -6.566 -15.203 1 51.31 298 THR A C 1
ATOM 2304 O O . THR A 1 298 ? -32.375 -6.754 -14.852 1 51.31 298 THR A O 1
ATOM 2307 N N . SER A 1 299 ? -30.531 -5.691 -14.625 1 43.62 299 SER A N 1
ATOM 2308 C CA . SER A 1 299 ? -31.219 -4.746 -13.75 1 43.62 299 SER A CA 1
ATOM 2309 C C . SER A 1 299 ? -32.062 -3.76 -14.555 1 43.62 299 SER A C 1
ATOM 2311 O O . SER A 1 299 ? -32.844 -2.994 -13.984 1 43.62 299 SER A O 1
ATOM 2313 N N . VAL A 1 300 ? -31.812 -3.438 -15.844 1 37.12 300 VAL A N 1
ATOM 2314 C CA . VAL A 1 300 ? -32.688 -2.547 -16.609 1 37.12 300 VAL A CA 1
ATOM 2315 C C . VAL A 1 300 ? -33.906 -3.32 -17.125 1 37.12 300 VAL A C 1
ATOM 2317 O O . VAL A 1 300 ? -34.812 -2.732 -17.688 1 37.12 300 VAL A O 1
ATOM 2320 N N . GLN A 1 301 ? -33.812 -4.578 -17.141 1 32.78 301 GLN A N 1
ATOM 2321 C CA . GLN A 1 301 ? -35.062 -5.148 -17.562 1 32.78 301 GLN A CA 1
ATOM 2322 C C . GLN A 1 301 ? -36 -5.336 -16.375 1 32.78 301 GLN A C 1
ATOM 2324 O O . GLN A 1 301 ? -35.594 -5.809 -15.32 1 32.78 301 GLN A O 1
ATOM 2329 N N . TRP B 1 1 ? 9.641 -22.109 -63.031 1 24.31 1 TRP B N 1
ATOM 2330 C CA . TRP B 1 1 ? 10.609 -21.219 -62.406 1 24.31 1 TRP B CA 1
ATOM 2331 C C . TRP B 1 1 ? 10.07 -20.672 -61.062 1 24.31 1 TRP B C 1
ATOM 2333 O O . TRP B 1 1 ? 10.242 -19.484 -60.781 1 24.31 1 TRP B O 1
ATOM 2343 N N . ARG B 1 2 ? 9.391 -21.406 -60.312 1 25.86 2 ARG B N 1
ATOM 2344 C CA . ARG B 1 2 ? 8.516 -21.188 -59.156 1 25.86 2 ARG B CA 1
ATOM 2345 C C . ARG B 1 2 ? 9.312 -20.688 -57.969 1 25.86 2 ARG B C 1
ATOM 2347 O O . ARG B 1 2 ? 10.164 -21.406 -57.438 1 25.86 2 ARG B O 1
ATOM 2354 N N . SER B 1 3 ? 9.625 -19.391 -57.875 1 22.36 3 SER B N 1
ATOM 2355 C CA . SER B 1 3 ? 10.43 -18.625 -56.906 1 22.36 3 SER B CA 1
ATOM 2356 C C . SER B 1 3 ? 9.906 -18.781 -55.5 1 22.36 3 SER B C 1
ATOM 2358 O O . SER B 1 3 ? 8.719 -18.547 -55.219 1 22.36 3 SER B O 1
ATOM 2360 N N . LYS B 1 4 ? 10.438 -19.719 -54.656 1 27.31 4 LYS B N 1
ATOM 2361 C CA . LYS B 1 4 ? 10.219 -20.188 -53.281 1 27.31 4 LYS B CA 1
ATOM 2362 C C . LYS B 1 4 ? 10.289 -19.047 -52.281 1 27.31 4 LYS B C 1
ATOM 2364 O O . LYS B 1 4 ? 11.375 -18.578 -51.938 1 27.31 4 LYS B O 1
ATOM 2369 N N . ASN B 1 5 ? 9.469 -18 -52.344 1 25.19 5 ASN B N 1
ATOM 2370 C CA . ASN B 1 5 ? 9.586 -16.859 -51.438 1 25.19 5 ASN B CA 1
ATOM 2371 C C . ASN B 1 5 ? 9.461 -17.281 -49.969 1 25.19 5 ASN B C 1
ATOM 2373 O O . ASN B 1 5 ? 8.398 -17.719 -49.531 1 25.19 5 ASN B O 1
ATOM 2377 N N . ASP B 1 6 ? 10.438 -17.938 -49.344 1 25.52 6 ASP B N 1
ATOM 2378 C CA . ASP B 1 6 ? 10.609 -18.422 -48 1 25.52 6 ASP B CA 1
ATOM 2379 C C . ASP B 1 6 ? 10.414 -17.297 -46.969 1 25.52 6 ASP B C 1
ATOM 2381 O O . ASP B 1 6 ? 11.297 -16.453 -46.781 1 25.52 6 ASP B O 1
ATOM 2385 N N . SER B 1 7 ? 9.281 -16.625 -46.844 1 28.05 7 SER B N 1
ATOM 2386 C CA . SER B 1 7 ? 9.062 -15.547 -45.906 1 28.05 7 SER B CA 1
ATOM 2387 C C . SER B 1 7 ? 9.297 -16.031 -44.469 1 28.05 7 SER B C 1
ATOM 2389 O O . SER B 1 7 ? 8.531 -16.844 -43.938 1 28.05 7 SER B O 1
ATOM 2391 N N . SER B 1 8 ? 10.555 -16.203 -44 1 26.73 8 SER B N 1
ATOM 2392 C CA . SER B 1 8 ? 11.031 -16.516 -42.656 1 26.73 8 SER B CA 1
ATOM 2393 C C . SER B 1 8 ? 10.367 -15.617 -41.594 1 26.73 8 SER B C 1
ATOM 2395 O O . SER B 1 8 ? 10.562 -14.398 -41.625 1 26.73 8 SER B O 1
ATOM 2397 N N . THR B 1 9 ? 9.203 -15.859 -41.188 1 27.58 9 THR B N 1
ATOM 2398 C CA . THR B 1 9 ? 8.469 -15.188 -40.125 1 27.58 9 THR B CA 1
ATOM 2399 C C . THR B 1 9 ? 9.312 -15.078 -38.875 1 27.58 9 THR B C 1
ATOM 2401 O O . THR B 1 9 ? 9.672 -16.094 -38.281 1 27.58 9 THR B O 1
ATOM 2404 N N . SER B 1 10 ? 10.266 -14.102 -38.781 1 25.7 10 SER B N 1
ATOM 2405 C CA . SER B 1 10 ? 11.102 -13.734 -37.625 1 25.7 10 SER B CA 1
ATOM 2406 C C . SER B 1 10 ? 10.305 -13.766 -36.344 1 25.7 10 SER B C 1
ATOM 2408 O O . SER B 1 10 ? 9.211 -13.195 -36.25 1 25.7 10 SER B O 1
ATOM 2410 N N . SER B 1 11 ? 10.414 -14.773 -35.594 1 25.16 11 SER B N 1
ATOM 2411 C CA . SER B 1 11 ? 9.891 -15.062 -34.25 1 25.16 11 SER B CA 1
ATOM 2412 C C . SER B 1 11 ? 10.047 -13.867 -33.312 1 25.16 11 SER B C 1
ATOM 2414 O O . SER B 1 11 ? 11.102 -13.234 -33.281 1 25.16 11 SER B O 1
ATOM 2416 N N . PRO B 1 12 ? 9.031 -13.172 -33.031 1 27.67 12 PRO B N 1
ATOM 2417 C CA . PRO B 1 12 ? 9.164 -11.953 -32.25 1 27.67 12 PRO B CA 1
ATOM 2418 C C . PRO B 1 12 ? 10.164 -12.102 -31.109 1 27.67 12 PRO B C 1
ATOM 2420 O O . PRO B 1 12 ? 10.312 -13.195 -30.547 1 27.67 12 PRO B O 1
ATOM 2423 N N . GLY B 1 13 ? 11.336 -11.406 -31.203 1 24.11 13 GLY B N 1
ATOM 2424 C CA . GLY B 1 13 ? 12.492 -11.297 -30.328 1 24.11 13 GLY B CA 1
ATOM 2425 C C . GLY B 1 13 ? 12.133 -11.43 -28.859 1 24.11 13 GLY B C 1
ATOM 2426 O O . GLY B 1 13 ? 11.047 -11.031 -28.438 1 24.11 13 GLY B O 1
ATOM 2427 N N . LEU B 1 14 ? 12.695 -12.414 -28.25 1 25.53 14 LEU B N 1
ATOM 2428 C CA . LEU B 1 14 ? 12.75 -12.734 -26.828 1 25.53 14 LEU B CA 1
ATOM 2429 C C . LEU B 1 14 ? 12.898 -11.469 -25.984 1 25.53 14 LEU B C 1
ATOM 2431 O O . LEU B 1 14 ? 13.758 -10.633 -26.266 1 25.53 14 LEU B O 1
ATOM 2435 N N . ALA B 1 15 ? 11.938 -11.109 -25.266 1 28.06 15 ALA B N 1
ATOM 2436 C CA . ALA B 1 15 ? 11.93 -9.969 -24.344 1 28.06 15 ALA B CA 1
ATOM 2437 C C . ALA B 1 15 ? 13.289 -9.805 -23.656 1 28.06 15 ALA B C 1
ATOM 2439 O O . ALA B 1 15 ? 13.898 -10.789 -23.25 1 28.06 15 ALA B O 1
ATOM 2440 N N . THR B 1 16 ? 14.047 -8.766 -24.031 1 26.66 16 THR B N 1
ATOM 2441 C CA . THR B 1 16 ? 15.312 -8.328 -23.453 1 26.66 16 THR B CA 1
ATOM 2442 C C . THR B 1 16 ? 15.328 -8.555 -21.938 1 26.66 16 THR B C 1
ATOM 2444 O O . THR B 1 16 ? 14.344 -8.273 -21.25 1 26.66 16 THR B O 1
ATOM 2447 N N . PRO B 1 17 ? 16.344 -9.25 -21.516 1 25.12 17 PRO B N 1
ATOM 2448 C CA . PRO B 1 17 ? 16.562 -9.516 -20.078 1 25.12 17 PRO B CA 1
ATOM 2449 C C . PRO B 1 17 ? 16.375 -8.266 -19.219 1 25.12 17 PRO B C 1
ATOM 2451 O O . PRO B 1 17 ? 16.594 -7.148 -19.688 1 25.12 17 PRO B O 1
ATOM 2454 N N . PHE B 1 18 ? 15.453 -8.266 -18.422 1 26.28 18 PHE B N 1
ATOM 2455 C CA . PHE B 1 18 ? 15.328 -7.242 -17.391 1 26.28 18 PHE B CA 1
ATOM 2456 C C . PHE B 1 18 ? 16.703 -6.82 -16.891 1 26.28 18 PHE B C 1
ATOM 2458 O O . PHE B 1 18 ? 17.484 -7.66 -16.453 1 26.28 18 PHE B O 1
ATOM 2465 N N . LYS B 1 19 ? 17.484 -6.059 -17.609 1 28.27 19 LYS B N 1
ATOM 2466 C CA . LYS B 1 19 ? 18.656 -5.582 -16.891 1 28.27 19 LYS B CA 1
ATOM 2467 C C . LYS B 1 19 ? 18.328 -5.234 -15.453 1 28.27 19 LYS B C 1
ATOM 2469 O O . LYS B 1 19 ? 17.406 -4.453 -15.195 1 28.27 19 LYS B O 1
ATOM 2474 N N . SER B 1 20 ? 18.297 -6.219 -14.688 1 27.56 20 SER B N 1
ATOM 2475 C CA . SER B 1 20 ? 18.312 -5.773 -13.297 1 27.56 20 SER B CA 1
ATOM 2476 C C . SER B 1 20 ? 19 -4.418 -13.156 1 27.56 20 SER B C 1
ATOM 2478 O O . SER B 1 20 ? 20.047 -4.18 -13.766 1 27.56 20 SER B O 1
ATOM 2480 N N . LEU B 1 21 ? 18.297 -3.477 -13.336 1 28.39 21 LEU B N 1
ATOM 2481 C CA . LEU B 1 21 ? 19.016 -2.234 -13.102 1 28.39 21 LEU B CA 1
ATOM 2482 C C . LEU B 1 21 ? 20.062 -2.422 -12 1 28.39 21 LEU B C 1
ATOM 2484 O O . LEU B 1 21 ? 19.719 -2.697 -10.852 1 28.39 21 LEU B O 1
ATOM 2488 N N . GLN B 1 22 ? 21.078 -3.072 -12.352 1 28.06 22 GLN B N 1
ATOM 2489 C CA . GLN B 1 22 ? 22.219 -2.746 -11.5 1 28.06 22 GLN B CA 1
ATOM 2490 C C . GLN B 1 22 ? 22.188 -1.284 -11.07 1 28.06 22 GLN B C 1
ATOM 2492 O O . GLN B 1 22 ? 22.25 -0.382 -11.906 1 28.06 22 GLN B O 1
ATOM 2497 N N . ILE B 1 23 ? 21.203 -0.899 -10.133 1 29.89 23 ILE B N 1
ATOM 2498 C CA . ILE B 1 23 ? 21.656 0.34 -9.516 1 29.89 23 ILE B CA 1
ATOM 2499 C C . ILE B 1 23 ? 23.188 0.378 -9.516 1 29.89 23 ILE B C 1
ATOM 2501 O O . ILE B 1 23 ? 23.828 -0.481 -8.914 1 29.89 23 ILE B O 1
ATOM 2505 N N . GLY B 1 24 ? 23.766 0.815 -10.477 1 29.3 24 GLY B N 1
ATOM 2506 C CA . GLY B 1 24 ? 25.188 0.956 -10.766 1 29.3 24 GLY B CA 1
ATOM 2507 C C . GLY B 1 24 ? 26.047 1.05 -9.508 1 29.3 24 GLY B C 1
ATOM 2508 O O . GLY B 1 24 ? 25.547 1.401 -8.438 1 29.3 24 GLY B O 1
ATOM 2509 N N . GLU B 1 25 ? 27.125 0.338 -9.219 1 31.44 25 GLU B N 1
ATOM 2510 C CA . GLU B 1 25 ? 28.312 0.442 -8.375 1 31.44 25 GLU B CA 1
ATOM 2511 C C . GLU B 1 25 ? 28.531 1.879 -7.91 1 31.44 25 GLU B C 1
ATOM 2513 O O . GLU B 1 25 ? 29.078 2.111 -6.832 1 31.44 25 GLU B O 1
ATOM 2518 N N . GLU B 1 26 ? 28.656 2.863 -8.805 1 31.5 26 GLU B N 1
ATOM 2519 C CA . GLU B 1 26 ? 29.344 4.078 -8.375 1 31.5 26 GLU B CA 1
ATOM 2520 C C . GLU B 1 26 ? 28.516 4.848 -7.355 1 31.5 26 GLU B C 1
ATOM 2522 O O . GLU B 1 26 ? 29.047 5.328 -6.352 1 31.5 26 GLU B O 1
ATOM 2527 N N . GLY B 1 27 ? 27.453 5.758 -7.832 1 31.12 27 GLY B N 1
ATOM 2528 C CA . GLY B 1 27 ? 26.844 6.695 -6.895 1 31.12 27 GLY B CA 1
ATOM 2529 C C . GLY B 1 27 ? 25.875 6.035 -5.926 1 31.12 27 GLY B C 1
ATOM 2530 O O . GLY B 1 27 ? 25.391 4.934 -6.184 1 31.12 27 GLY B O 1
ATOM 2531 N N . GLY B 1 28 ? 25.766 6.371 -4.539 1 33.66 28 GLY B N 1
ATOM 2532 C CA . GLY B 1 28 ? 25.219 5.984 -3.25 1 33.66 28 GLY B CA 1
ATOM 2533 C C . GLY B 1 28 ? 23.781 5.531 -3.326 1 33.66 28 GLY B C 1
ATOM 2534 O O . GLY B 1 28 ? 23.328 4.734 -2.5 1 33.66 28 GLY B O 1
ATOM 2535 N N . GLY B 1 29 ? 22.688 6.383 -3.801 1 36.75 29 GLY B N 1
ATOM 2536 C CA . GLY B 1 29 ? 21.25 6.43 -3.59 1 36.75 29 GLY B CA 1
ATOM 2537 C C . GLY B 1 29 ? 20.484 5.387 -4.387 1 36.75 29 GLY B C 1
ATOM 2538 O O . GLY B 1 29 ? 19.266 5.398 -4.43 1 36.75 29 GLY B O 1
ATOM 2539 N N . ALA B 1 30 ? 20.906 4.77 -5.484 1 41.53 30 ALA B N 1
ATOM 2540 C CA . ALA B 1 30 ? 20.172 4.141 -6.578 1 41.53 30 ALA B CA 1
ATOM 2541 C C . ALA B 1 30 ? 19.391 2.92 -6.09 1 41.53 30 ALA B C 1
ATOM 2543 O O . ALA B 1 30 ? 18.578 2.357 -6.824 1 41.53 30 ALA B O 1
ATOM 2544 N N . GLY B 1 31 ? 19.531 2.27 -5.004 1 56.75 31 GLY B N 1
ATOM 2545 C CA . GLY B 1 31 ? 19.141 0.895 -4.73 1 56.75 31 GLY B CA 1
ATOM 2546 C C . GLY B 1 31 ? 17.781 0.782 -4.074 1 56.75 31 GLY B C 1
ATOM 2547 O O . GLY B 1 31 ? 17.297 -0.324 -3.824 1 56.75 31 GLY B O 1
ATOM 2548 N N . LEU B 1 32 ? 17 1.881 -3.932 1 66.06 32 LEU B N 1
ATOM 2549 C CA . LEU B 1 32 ? 15.828 1.698 -3.08 1 66.06 32 LEU B CA 1
ATOM 2550 C C . LEU B 1 32 ? 14.594 1.362 -3.912 1 66.06 32 LEU B C 1
ATOM 2552 O O . LEU B 1 32 ? 13.617 0.812 -3.395 1 66.06 32 LEU B O 1
ATOM 2556 N N . LEU B 1 33 ? 14.68 1.668 -5.273 1 82 33 LEU B N 1
ATOM 2557 C CA . LEU B 1 33 ? 13.484 1.522 -6.102 1 82 33 LEU B CA 1
ATOM 2558 C C . LEU B 1 33 ? 13.789 0.738 -7.371 1 82 33 LEU B C 1
ATOM 2560 O O . LEU B 1 33 ? 14.844 0.938 -7.988 1 82 33 LEU B O 1
ATOM 2564 N N . PRO B 1 34 ? 12.93 -0.07 -7.742 1 83.62 34 PRO B N 1
ATOM 2565 C CA . PRO B 1 34 ? 13.109 -0.687 -9.062 1 83.62 34 PRO B CA 1
ATOM 2566 C C . PRO B 1 34 ? 13.031 0.326 -10.203 1 83.62 34 PRO B C 1
ATOM 2568 O O . PRO B 1 34 ? 12.258 1.283 -10.133 1 83.62 34 PRO B O 1
ATOM 2571 N N . ILE B 1 35 ? 13.875 0.182 -11.156 1 87.31 35 ILE B N 1
ATOM 2572 C CA . ILE B 1 35 ? 13.836 0.99 -12.375 1 87.31 35 ILE B CA 1
ATOM 2573 C C . ILE B 1 35 ? 13.273 0.164 -13.531 1 87.31 35 ILE B C 1
ATOM 2575 O O . ILE B 1 35 ? 13.805 -0.903 -13.852 1 87.31 35 ILE B O 1
ATOM 2579 N N . ILE B 1 36 ? 12.234 0.633 -14.094 1 87.75 36 ILE B N 1
ATOM 2580 C CA . ILE B 1 36 ? 11.594 -0.065 -15.211 1 87.75 36 ILE B CA 1
ATOM 2581 C C . ILE B 1 36 ? 11.828 0.708 -16.5 1 87.75 36 ILE B C 1
ATOM 2583 O O . ILE B 1 36 ? 11.898 1.939 -16.5 1 87.75 36 ILE B O 1
ATOM 2587 N N . ALA B 1 37 ? 11.969 -0.022 -17.594 1 89.94 37 ALA B N 1
ATOM 2588 C CA . ALA B 1 37 ? 12.094 0.638 -18.891 1 89.94 37 ALA B CA 1
ATOM 2589 C C . ALA B 1 37 ? 10.82 1.394 -19.25 1 89.94 37 ALA B C 1
ATOM 2591 O O . ALA B 1 37 ? 9.711 0.871 -19.094 1 89.94 37 ALA B O 1
ATOM 2592 N N . SER B 1 38 ? 10.969 2.584 -19.734 1 89.44 38 SER B N 1
ATOM 2593 C CA . SER B 1 38 ? 9.828 3.43 -20.062 1 89.44 38 SER B CA 1
ATOM 2594 C C . SER B 1 38 ? 8.953 2.785 -21.125 1 89.44 38 SER B C 1
ATOM 2596 O O . SER B 1 38 ? 7.754 3.066 -21.203 1 89.44 38 SER B O 1
ATOM 2598 N N . GLU B 1 39 ? 9.5 1.896 -21.875 1 90.69 39 GLU B N 1
ATOM 2599 C CA . GLU B 1 39 ? 8.781 1.228 -22.953 1 90.69 39 GLU B CA 1
ATOM 2600 C C . GLU B 1 39 ? 7.691 0.309 -22.406 1 90.69 39 GLU B C 1
ATOM 2602 O O . GLU B 1 39 ? 6.781 -0.089 -23.141 1 90.69 39 GLU B O 1
ATOM 2607 N N . HIS B 1 40 ? 7.855 -0.036 -21.203 1 91.44 40 HIS B N 1
ATOM 2608 C CA . HIS B 1 40 ? 6.887 -0.942 -20.594 1 91.44 40 HIS B CA 1
ATOM 2609 C C . HIS B 1 40 ? 5.648 -0.187 -20.109 1 91.44 40 HIS B C 1
ATOM 2611 O O . HIS B 1 40 ? 4.684 -0.799 -19.656 1 91.44 40 HIS B O 1
ATOM 2617 N N . ILE B 1 41 ? 5.66 1.123 -20.219 1 94.19 41 ILE B N 1
ATOM 2618 C CA . ILE B 1 41 ? 4.516 1.944 -19.844 1 94.19 41 ILE B CA 1
ATOM 2619 C C . ILE B 1 41 ? 3.539 2.033 -21.016 1 94.19 41 ILE B C 1
ATOM 2621 O O . ILE B 1 41 ? 3.918 2.438 -22.125 1 94.19 41 ILE B O 1
ATOM 2625 N N . VAL B 1 42 ? 2.387 1.581 -20.844 1 96 42 VAL B N 1
ATOM 2626 C CA . VAL B 1 42 ? 1.306 1.831 -21.781 1 96 42 VAL B CA 1
ATOM 2627 C C . VAL B 1 42 ? 0.521 3.068 -21.359 1 96 42 VAL B C 1
ATOM 2629 O O . VAL B 1 42 ? -0.285 3.01 -20.422 1 96 42 VAL B O 1
ATOM 2632 N N . PRO B 1 43 ? 0.741 4.195 -22.031 1 93.94 43 PRO B N 1
ATOM 2633 C CA . PRO B 1 43 ? 0.15 5.457 -21.578 1 93.94 43 PRO B CA 1
ATOM 2634 C C . PRO B 1 43 ? -1.366 5.496 -21.766 1 93.94 43 PRO B C 1
ATOM 2636 O O . PRO B 1 43 ? -1.888 4.973 -22.75 1 93.94 43 PRO B O 1
ATOM 2639 N N . GLY B 1 44 ? -2.084 5.98 -20.734 1 94.88 44 GLY B N 1
ATOM 2640 C CA . GLY B 1 44 ? -3.514 6.234 -20.797 1 94.88 44 GLY B CA 1
ATOM 2641 C C . GLY B 1 44 ? -3.857 7.711 -20.75 1 94.88 44 GLY B C 1
ATOM 2642 O O . GLY B 1 44 ? -3.133 8.547 -21.297 1 94.88 44 GLY B O 1
ATOM 2643 N N . GLU B 1 45 ? -4.957 8.016 -20.125 1 92.81 45 GLU B N 1
ATOM 2644 C CA . GLU B 1 45 ? -5.52 9.359 -20.062 1 92.81 45 GLU B CA 1
ATOM 2645 C C . GLU B 1 45 ? -4.648 10.289 -19.219 1 92.81 45 GLU B C 1
ATOM 2647 O O . GLU B 1 45 ? -4.16 9.891 -18.156 1 92.81 45 GLU B O 1
ATOM 2652 N N . LEU B 1 46 ? -4.473 11.531 -19.766 1 90.06 46 LEU B N 1
ATOM 2653 C CA . LEU B 1 46 ? -3.852 12.578 -18.953 1 90.06 46 LEU B CA 1
ATOM 2654 C C . LEU B 1 46 ? -4.809 13.07 -17.875 1 90.06 46 LEU B C 1
ATOM 2656 O O . LEU B 1 46 ? -5.945 13.438 -18.172 1 90.06 46 LEU B O 1
ATOM 2660 N N . LEU B 1 47 ? -4.449 12.914 -16.688 1 84.94 47 LEU B N 1
ATOM 2661 C CA . LEU B 1 47 ? -5.312 13.281 -15.562 1 84.94 47 LEU B CA 1
ATOM 2662 C C . LEU B 1 47 ? -5.105 14.742 -15.172 1 84.94 47 LEU B C 1
ATOM 2664 O O . LEU B 1 47 ? -6.023 15.391 -14.664 1 84.94 47 LEU B O 1
ATOM 2668 N N . GLY B 1 48 ? -4.012 15.219 -15.25 1 81.38 48 GLY B N 1
ATOM 2669 C CA . GLY B 1 48 ? -3.73 16.594 -14.898 1 81.38 48 GLY B CA 1
ATOM 2670 C C . GLY B 1 48 ? -2.248 16.891 -14.758 1 81.38 48 GLY B C 1
ATOM 2671 O O . GLY B 1 48 ? -1.411 16.078 -15.156 1 81.38 48 GLY B O 1
ATOM 2672 N N . GLY B 1 49 ? -2.133 18.172 -14.43 1 74.75 49 GLY B N 1
ATOM 2673 C CA . GLY B 1 49 ? -0.77 18.641 -14.227 1 74.75 49 GLY B CA 1
ATOM 2674 C C . GLY B 1 49 ? -0.699 20.031 -13.641 1 74.75 49 GLY B C 1
ATOM 2675 O O . GLY B 1 49 ? -1.702 20.75 -13.602 1 74.75 49 GLY B O 1
ATOM 2676 N N . ARG B 1 50 ? 0.282 20.172 -12.867 1 69.38 50 ARG B N 1
ATOM 2677 C CA . ARG B 1 50 ? 0.631 21.516 -12.406 1 69.38 50 ARG B CA 1
ATOM 2678 C C . ARG B 1 50 ? 1.923 22 -13.062 1 69.38 50 ARG B C 1
ATOM 2680 O O . ARG B 1 50 ? 2.414 21.375 -14.008 1 69.38 50 ARG B O 1
ATOM 2687 N N . ALA B 1 51 ? 2.348 23.141 -12.641 1 60.81 51 ALA B N 1
ATOM 2688 C CA . ALA B 1 51 ? 3.473 23.828 -13.273 1 60.81 51 ALA B CA 1
ATOM 2689 C C . ALA B 1 51 ? 4.688 22.922 -13.375 1 60.81 51 ALA B C 1
ATOM 2691 O O . ALA B 1 51 ? 5.383 22.906 -14.391 1 60.81 51 ALA B O 1
ATOM 2692 N N . LEU B 1 52 ? 4.812 22.062 -12.484 1 68.25 52 LEU B N 1
ATOM 2693 C CA . LEU B 1 52 ? 6.09 21.359 -12.43 1 68.25 52 LEU B CA 1
ATOM 2694 C C . LEU B 1 52 ? 5.93 19.906 -12.844 1 68.25 52 LEU B C 1
ATOM 2696 O O . LEU B 1 52 ? 6.898 19.266 -13.25 1 68.25 52 LEU B O 1
ATOM 2700 N N . ARG B 1 53 ? 4.648 19.406 -12.789 1 79.94 53 ARG B N 1
ATOM 2701 C CA . ARG B 1 53 ? 4.492 17.984 -13.008 1 79.94 53 ARG B CA 1
ATOM 2702 C C . ARG B 1 53 ? 3.17 17.672 -13.703 1 79.94 53 ARG B C 1
ATOM 2704 O O . ARG B 1 53 ? 2.197 18.422 -13.555 1 79.94 53 ARG B O 1
ATOM 2711 N N . GLU B 1 54 ? 3.252 16.703 -14.508 1 87.25 54 GLU B N 1
ATOM 2712 C CA . GLU B 1 54 ? 2.033 16.141 -15.078 1 87.25 54 GLU B CA 1
ATOM 2713 C C . GLU B 1 54 ? 1.868 14.672 -14.688 1 87.25 54 GLU B C 1
ATOM 2715 O O . GLU B 1 54 ? 2.846 14 -14.352 1 87.25 54 GLU B O 1
ATOM 2720 N N . TRP B 1 55 ? 0.639 14.219 -14.625 1 90.5 55 TRP B N 1
ATOM 2721 C CA . TRP B 1 55 ? 0.387 12.82 -14.297 1 90.5 55 TRP B CA 1
ATOM 2722 C C . TRP B 1 55 ? -0.723 12.242 -15.172 1 90.5 55 TRP B C 1
ATOM 2724 O O . TRP B 1 55 ? -1.64 12.969 -15.57 1 90.5 55 TRP B O 1
ATOM 2734 N N . ARG B 1 56 ? -0.57 11.016 -15.508 1 93.31 56 ARG B N 1
ATOM 2735 C CA . ARG B 1 56 ? -1.514 10.312 -16.359 1 93.31 56 ARG B CA 1
ATOM 2736 C C . ARG B 1 56 ? -1.776 8.898 -15.852 1 93.31 56 ARG B C 1
ATOM 2738 O O . ARG B 1 56 ? -0.961 8.344 -15.117 1 93.31 56 ARG B O 1
ATOM 2745 N N . ARG B 1 57 ? -2.877 8.438 -16.25 1 94.75 57 ARG B N 1
ATOM 2746 C CA . ARG B 1 57 ? -3.119 7.008 -16.078 1 94.75 57 ARG B CA 1
ATOM 2747 C C . ARG B 1 57 ? -2.271 6.184 -17.047 1 94.75 57 ARG B C 1
ATOM 2749 O O . ARG B 1 57 ? -1.959 6.637 -18.141 1 94.75 57 ARG B O 1
ATOM 2756 N N . ALA B 1 58 ? -1.906 5.031 -16.625 1 96.56 58 ALA B N 1
ATOM 2757 C CA . ALA B 1 58 ? -1.145 4.113 -17.469 1 96.56 58 ALA B CA 1
ATOM 2758 C C . ALA B 1 58 ? -1.271 2.676 -16.969 1 96.56 58 ALA B C 1
ATOM 2760 O O . ALA B 1 58 ? -1.873 2.428 -15.922 1 96.56 58 ALA B O 1
ATOM 2761 N N . VAL B 1 59 ? -0.847 1.792 -17.766 1 96.12 59 VAL B N 1
ATOM 2762 C CA . VAL B 1 59 ? -0.74 0.39 -17.375 1 96.12 59 VAL B CA 1
ATOM 2763 C C . VAL B 1 59 ? 0.715 -0.063 -17.469 1 96.12 59 VAL B C 1
ATOM 2765 O O . VAL B 1 59 ? 1.386 0.183 -18.469 1 96.12 59 VAL B O 1
ATOM 2768 N N . VAL B 1 60 ? 1.23 -0.604 -16.438 1 95.19 60 VAL B N 1
ATOM 2769 C CA . VAL B 1 60 ? 2.57 -1.184 -16.406 1 95.19 60 VAL B CA 1
ATOM 2770 C C . VAL B 1 60 ? 2.498 -2.631 -15.922 1 95.19 60 VAL B C 1
ATOM 2772 O O . VAL B 1 60 ? 2.016 -2.9 -14.82 1 95.19 60 VAL B O 1
ATOM 2775 N N . HIS B 1 61 ? 2.916 -3.527 -16.781 1 92.31 61 HIS B N 1
ATOM 2776 C CA . HIS B 1 61 ? 2.916 -4.953 -16.469 1 92.31 61 HIS B CA 1
ATOM 2777 C C . HIS B 1 61 ? 1.553 -5.402 -15.953 1 92.31 61 HIS B C 1
ATOM 2779 O O . HIS B 1 61 ? 1.466 -6.086 -14.93 1 92.31 61 HIS B O 1
ATOM 2785 N N . GLY B 1 62 ? 0.494 -4.902 -16.516 1 92.75 62 GLY B N 1
ATOM 2786 C CA . GLY B 1 62 ? -0.86 -5.348 -16.234 1 92.75 62 GLY B CA 1
ATOM 2787 C C . GLY B 1 62 ? -1.492 -4.621 -15.062 1 92.75 62 GLY B C 1
ATOM 2788 O O . GLY B 1 62 ? -2.625 -4.922 -14.68 1 92.75 62 GLY B O 1
ATOM 2789 N N . THR B 1 63 ? -0.769 -3.705 -14.516 1 94.75 63 THR B N 1
ATOM 2790 C CA . THR B 1 63 ? -1.269 -2.967 -13.359 1 94.75 63 THR B CA 1
ATOM 2791 C C . THR B 1 63 ? -1.604 -1.528 -13.742 1 94.75 63 THR B C 1
ATOM 2793 O O . THR B 1 63 ? -0.812 -0.855 -14.406 1 94.75 63 THR B O 1
ATOM 2796 N N . ASP B 1 64 ? -2.811 -1.125 -13.352 1 94.38 64 ASP B N 1
ATOM 2797 C CA . ASP B 1 64 ? -3.146 0.288 -13.5 1 94.38 64 ASP B CA 1
ATOM 2798 C C . ASP B 1 64 ? -2.324 1.15 -12.547 1 94.38 64 ASP B C 1
ATOM 2800 O O . ASP B 1 64 ? -2.277 0.884 -11.344 1 94.38 64 ASP B O 1
ATOM 2804 N N . VAL B 1 65 ? -1.688 2.127 -13.141 1 96.31 65 VAL B N 1
ATOM 2805 C CA . VAL B 1 65 ? -0.821 2.977 -12.328 1 96.31 65 VAL B CA 1
ATOM 2806 C C . VAL B 1 65 ? -0.999 4.438 -12.742 1 96.31 65 VAL B C 1
ATOM 2808 O O . VAL B 1 65 ? -1.691 4.734 -13.719 1 96.31 65 VAL B O 1
ATOM 2811 N N . ILE B 1 66 ? -0.499 5.352 -11.883 1 95 66 ILE B N 1
ATOM 2812 C CA . ILE B 1 66 ? -0.293 6.75 -12.25 1 95 66 ILE B CA 1
ATOM 2813 C C . ILE B 1 66 ? 1.178 6.984 -12.586 1 95 66 ILE B C 1
ATOM 2815 O O . ILE B 1 66 ? 2.064 6.582 -11.828 1 95 66 ILE B O 1
ATOM 2819 N N . VAL B 1 67 ? 1.406 7.531 -13.719 1 94.56 67 VAL B N 1
ATOM 2820 C CA . VAL B 1 67 ? 2.762 7.91 -14.109 1 94.56 67 VAL B CA 1
ATOM 2821 C C . VAL B 1 67 ? 2.898 9.43 -14.094 1 94.56 67 VAL B C 1
ATOM 2823 O O . VAL B 1 67 ? 2.125 10.133 -14.742 1 94.56 67 VAL B O 1
ATOM 2826 N N . SER B 1 68 ? 3.795 9.898 -13.273 1 92.44 68 SER B N 1
ATOM 2827 C CA . SER B 1 68 ? 4.066 11.328 -13.195 1 92.44 68 SER B CA 1
ATOM 2828 C C . SER B 1 68 ? 5.406 11.672 -13.836 1 92.44 68 SER B C 1
ATOM 2830 O O . SER B 1 68 ? 6.371 10.922 -13.711 1 92.44 68 SER B O 1
ATOM 2832 N N . ARG B 1 69 ? 5.418 12.773 -14.484 1 87.81 69 ARG B N 1
ATOM 2833 C CA . ARG B 1 69 ? 6.625 13.25 -15.148 1 87.81 69 ARG B CA 1
ATOM 2834 C C . ARG B 1 69 ? 6.836 14.742 -14.891 1 87.81 69 ARG B C 1
ATOM 2836 O O . ARG B 1 69 ? 5.879 15.516 -14.875 1 87.81 69 ARG B O 1
ATOM 2843 N N . GLN B 1 70 ? 8.078 15.039 -14.68 1 82.25 70 GLN B N 1
ATOM 2844 C CA . GLN B 1 70 ? 8.422 16.453 -14.547 1 82.25 70 GLN B CA 1
ATOM 2845 C C . GLN B 1 70 ? 8.336 17.156 -15.898 1 82.25 70 GLN B C 1
ATOM 2847 O O . GLN B 1 70 ? 8.773 16.625 -16.922 1 82.25 70 GLN B O 1
ATOM 2852 N N . ARG B 1 71 ? 7.645 18.375 -15.914 1 75 71 ARG B N 1
ATOM 2853 C CA . ARG B 1 71 ? 7.492 19.141 -17.156 1 75 71 ARG B CA 1
ATOM 2854 C C . ARG B 1 71 ? 8.781 19.859 -17.516 1 75 71 ARG B C 1
ATOM 2856 O O . ARG B 1 71 ? 9.117 20 -18.688 1 75 71 ARG B O 1
ATOM 2863 N N . SER B 1 72 ? 9.281 20.547 -16.438 1 68.12 72 SER B N 1
ATOM 2864 C CA . SER B 1 72 ? 10.484 21.312 -16.734 1 68.12 72 SER B CA 1
ATOM 2865 C C . SER B 1 72 ? 11.703 20.719 -16.047 1 68.12 72 SER B C 1
ATOM 2867 O O . SER B 1 72 ? 11.633 20.297 -14.883 1 68.12 72 SER B O 1
ATOM 2869 N N . ASP B 1 73 ? 12.758 20.547 -16.859 1 63.22 73 ASP B N 1
ATOM 2870 C CA . ASP B 1 73 ? 13.992 19.953 -16.344 1 63.22 73 ASP B CA 1
ATOM 2871 C C . ASP B 1 73 ? 14.672 20.891 -15.344 1 63.22 73 ASP B C 1
ATOM 2873 O O . ASP B 1 73 ? 15.578 20.484 -14.617 1 63.22 73 ASP B O 1
ATOM 2877 N N . ASP B 1 74 ? 14.164 22.078 -15.273 1 61.34 74 ASP B N 1
ATOM 2878 C CA . ASP B 1 74 ? 15.039 23.016 -14.602 1 61.34 74 ASP B CA 1
ATOM 2879 C C . ASP B 1 74 ? 14.508 23.375 -13.211 1 61.34 74 ASP B C 1
ATOM 2881 O O . ASP B 1 74 ? 15.211 24 -12.414 1 61.34 74 ASP B O 1
ATOM 2885 N N . ASN B 1 75 ? 13.344 23.016 -12.781 1 68.31 75 ASN B N 1
ATOM 2886 C CA . ASN B 1 75 ? 12.859 23.422 -11.469 1 68.31 75 ASN B CA 1
ATOM 2887 C C . ASN B 1 75 ? 11.93 22.359 -10.867 1 68.31 75 ASN B C 1
ATOM 2889 O O . ASN B 1 75 ? 10.852 22.109 -11.406 1 68.31 75 ASN B O 1
ATOM 2893 N N . PRO B 1 76 ? 12.453 21.938 -9.727 1 75.5 76 PRO B N 1
ATOM 2894 C CA . PRO B 1 76 ? 13.742 22.016 -9.031 1 75.5 76 PRO B CA 1
ATOM 2895 C C . PRO B 1 76 ? 14.859 21.297 -9.773 1 75.5 76 PRO B C 1
ATOM 2897 O O . PRO B 1 76 ? 14.594 20.531 -10.711 1 75.5 76 PRO B O 1
ATOM 2900 N N . PRO B 1 77 ? 16.109 21.609 -9.367 1 80.5 77 PRO B N 1
ATOM 2901 C CA . PRO B 1 77 ? 17.25 20.922 -9.984 1 80.5 77 PRO B CA 1
ATOM 2902 C C . PRO B 1 77 ? 17.172 19.406 -9.875 1 80.5 77 PRO B C 1
ATOM 2904 O O . PRO B 1 77 ? 16.531 18.891 -8.953 1 80.5 77 PRO B O 1
ATOM 2907 N N . ALA B 1 78 ? 17.844 18.797 -10.742 1 79.88 78 ALA B N 1
ATOM 2908 C CA . ALA B 1 78 ? 17.812 17.328 -10.836 1 79.88 78 ALA B CA 1
ATOM 2909 C C . ALA B 1 78 ? 18.266 16.703 -9.523 1 79.88 78 ALA B C 1
ATOM 2911 O O . ALA B 1 78 ? 17.703 15.68 -9.102 1 79.88 78 ALA B O 1
ATOM 2912 N N . ALA B 1 79 ? 19.234 17.281 -8.938 1 82.38 79 ALA B N 1
ATOM 2913 C CA . ALA B 1 79 ? 19.75 16.75 -7.676 1 82.38 79 ALA B CA 1
ATOM 2914 C C . ALA B 1 79 ? 18.688 16.797 -6.586 1 82.38 79 ALA B C 1
ATOM 2916 O O . ALA B 1 79 ? 18.562 15.852 -5.797 1 82.38 79 ALA B O 1
ATOM 2917 N N . THR B 1 80 ? 17.938 17.906 -6.621 1 84.19 80 THR B N 1
ATOM 2918 C CA . THR B 1 80 ? 16.875 18.062 -5.641 1 84.19 80 THR B CA 1
ATOM 2919 C C . THR B 1 80 ? 15.758 17.047 -5.898 1 84.19 80 THR B C 1
ATOM 2921 O O . THR B 1 80 ? 15.25 16.422 -4.965 1 84.19 80 THR B O 1
ATOM 2924 N N . ARG B 1 81 ? 15.469 16.844 -7.145 1 84.38 81 ARG B N 1
ATOM 2925 C CA . ARG B 1 81 ? 14.422 15.891 -7.504 1 84.38 81 ARG B CA 1
ATOM 2926 C C . ARG B 1 81 ? 14.797 14.469 -7.09 1 84.38 81 ARG B C 1
ATOM 2928 O O . ARG B 1 81 ? 13.961 13.711 -6.598 1 84.38 81 ARG B O 1
ATOM 2935 N N . ARG B 1 82 ? 15.992 14.211 -7.266 1 84.5 82 ARG B N 1
ATOM 2936 C CA . ARG B 1 82 ? 16.5 12.891 -6.895 1 84.5 82 ARG B CA 1
ATOM 2937 C C . ARG B 1 82 ? 16.453 12.695 -5.383 1 84.5 82 ARG B C 1
ATOM 2939 O O . ARG B 1 82 ? 16.047 11.625 -4.902 1 84.5 82 ARG B O 1
ATOM 2946 N N . ALA B 1 83 ? 16.844 13.695 -4.711 1 84.88 83 ALA B N 1
ATOM 2947 C CA . ALA B 1 83 ? 16.828 13.617 -3.252 1 84.88 83 ALA B CA 1
ATOM 2948 C C . ALA B 1 83 ? 15.406 13.453 -2.727 1 84.88 83 ALA B C 1
ATOM 2950 O O . ALA B 1 83 ? 15.164 12.672 -1.798 1 84.88 83 ALA B O 1
ATOM 2951 N N . ASN B 1 84 ? 14.492 14.18 -3.338 1 87.19 84 ASN B N 1
ATOM 2952 C CA . ASN B 1 84 ? 13.094 14.062 -2.951 1 87.19 84 ASN B CA 1
ATOM 2953 C C . ASN B 1 84 ? 12.555 12.656 -3.217 1 87.19 84 ASN B C 1
ATOM 2955 O O . ASN B 1 84 ? 11.859 12.078 -2.373 1 87.19 84 ASN B O 1
ATOM 2959 N N . LEU B 1 85 ? 12.93 12.172 -4.355 1 88.81 85 LEU B N 1
ATOM 2960 C CA . LEU B 1 85 ? 12.477 10.828 -4.715 1 88.81 85 LEU B CA 1
ATOM 2961 C C . LEU B 1 85 ? 13.062 9.789 -3.77 1 88.81 85 LEU B C 1
ATOM 2963 O O . LEU B 1 85 ? 12.391 8.82 -3.41 1 88.81 85 LEU B O 1
ATOM 2967 N N . GLN B 1 86 ? 14.281 9.977 -3.367 1 86.62 86 GLN B N 1
ATOM 2968 C CA . GLN B 1 86 ? 14.922 9.062 -2.43 1 86.62 86 GLN B CA 1
ATOM 2969 C C . GLN B 1 86 ? 14.227 9.086 -1.072 1 86.62 86 GLN B C 1
ATOM 2971 O O . GLN B 1 86 ? 14.039 8.039 -0.448 1 86.62 86 GLN B O 1
ATOM 2976 N N . ALA B 1 87 ? 13.906 10.266 -0.664 1 88.75 87 ALA B N 1
ATOM 2977 C CA . ALA B 1 87 ? 13.148 10.391 0.58 1 88.75 87 ALA B CA 1
ATOM 2978 C C . ALA B 1 87 ? 11.82 9.641 0.489 1 88.75 87 ALA B C 1
ATOM 2980 O O . ALA B 1 87 ? 11.453 8.898 1.404 1 88.75 87 ALA B O 1
ATOM 2981 N N . TYR B 1 88 ? 11.18 9.828 -0.652 1 92.19 88 TYR B N 1
ATOM 2982 C CA . TYR B 1 88 ? 9.914 9.141 -0.914 1 92.19 88 TYR B CA 1
ATOM 2983 C C . TYR B 1 88 ? 10.117 7.629 -0.928 1 92.19 88 TYR B C 1
ATOM 2985 O O . TYR B 1 88 ? 9.32 6.887 -0.347 1 92.19 88 TYR B O 1
ATOM 2993 N N . ALA B 1 89 ? 11.148 7.152 -1.468 1 90.25 89 ALA B N 1
ATOM 2994 C CA . ALA B 1 89 ? 11.43 5.73 -1.651 1 90.25 89 ALA B CA 1
ATOM 2995 C C . ALA B 1 89 ? 11.695 5.047 -0.313 1 90.25 89 ALA B C 1
ATOM 2997 O O . ALA B 1 89 ? 11.562 3.828 -0.194 1 90.25 89 ALA B O 1
ATOM 2998 N N . LEU B 1 90 ? 12.031 5.816 0.668 1 87.56 90 LEU B N 1
ATOM 2999 C CA . LEU B 1 90 ? 12.297 5.258 1.99 1 87.56 90 LEU B CA 1
ATOM 3000 C C . LEU B 1 90 ? 10.992 4.859 2.682 1 87.56 90 LEU B C 1
ATOM 3002 O O . LEU B 1 90 ? 11.008 4.062 3.623 1 87.56 90 LEU B O 1
ATOM 3006 N N . LEU B 1 91 ? 9.977 5.43 2.205 1 92.81 91 LEU B N 1
ATOM 3007 C CA . LEU B 1 91 ? 8.727 5.336 2.949 1 92.81 91 LEU B CA 1
ATOM 3008 C C . LEU B 1 91 ? 7.855 4.199 2.416 1 92.81 91 LEU B C 1
ATOM 3010 O O . LEU B 1 91 ? 7.594 4.125 1.214 1 92.81 91 LEU B O 1
ATOM 3014 N N . ARG B 1 92 ? 7.488 3.328 3.289 1 93.44 92 ARG B N 1
ATOM 3015 C CA . ARG B 1 92 ? 6.523 2.26 3.047 1 93.44 92 ARG B CA 1
ATOM 3016 C C . ARG B 1 92 ? 5.449 2.236 4.129 1 93.44 92 ARG B C 1
ATOM 3018 O O . ARG B 1 92 ? 5.742 1.959 5.293 1 93.44 92 ARG B O 1
ATOM 3025 N N . HIS B 1 93 ? 4.297 2.506 3.715 1 96.19 93 HIS B N 1
ATOM 3026 C CA . HIS B 1 93 ? 3.221 2.613 4.691 1 96.19 93 HIS B CA 1
ATOM 3027 C C . HIS B 1 93 ? 1.854 2.48 4.027 1 96.19 93 HIS B C 1
ATOM 3029 O O . HIS B 1 93 ? 1.642 2.998 2.928 1 96.19 93 HIS B O 1
ATOM 3035 N N . PRO B 1 94 ? 0.912 1.828 4.738 1 95 94 PRO B N 1
ATOM 3036 C CA . PRO B 1 94 ? -0.409 1.612 4.145 1 95 94 PRO B CA 1
ATOM 3037 C C . PRO B 1 94 ? -1.125 2.918 3.807 1 95 94 PRO B C 1
ATOM 3039 O O . PRO B 1 94 ? -2.043 2.928 2.98 1 95 94 PRO B O 1
ATOM 3042 N N . HIS B 1 95 ? -0.769 3.988 4.449 1 96.5 95 HIS B N 1
ATOM 3043 C CA . HIS B 1 95 ? -1.462 5.254 4.234 1 96.5 95 HIS B CA 1
ATOM 3044 C C . HIS B 1 95 ? -0.581 6.242 3.479 1 96.5 95 HIS B C 1
ATOM 3046 O O . HIS B 1 95 ? -0.828 7.449 3.512 1 96.5 95 HIS B O 1
ATOM 3052 N N . ILE B 1 96 ? 0.448 5.82 2.92 1 96.75 96 ILE B N 1
ATOM 3053 C CA . ILE B 1 96 ? 1.268 6.566 1.971 1 96.75 96 ILE B CA 1
ATOM 3054 C C . ILE B 1 96 ? 1.062 6.012 0.563 1 96.75 96 ILE B C 1
ATOM 3056 O O . ILE B 1 96 ? 1.082 4.797 0.359 1 96.75 96 ILE B O 1
ATOM 3060 N N . VAL B 1 97 ? 0.773 6.91 -0.344 1 96.19 97 VAL B N 1
ATOM 3061 C CA . VAL B 1 97 ? 0.619 6.457 -1.721 1 96.19 97 VAL B CA 1
ATOM 3062 C C . VAL B 1 97 ? 1.819 5.602 -2.121 1 96.19 97 VAL B C 1
ATOM 3064 O O . VAL B 1 97 ? 2.967 6.023 -1.968 1 96.19 97 VAL B O 1
ATOM 3067 N N . THR B 1 98 ? 1.51 4.418 -2.641 1 96.06 98 THR B N 1
ATOM 3068 C CA . THR B 1 98 ? 2.559 3.441 -2.91 1 96.06 98 THR B CA 1
ATOM 3069 C C . THR B 1 98 ? 3.404 3.871 -4.105 1 96.06 98 THR B C 1
ATOM 3071 O O . THR B 1 98 ? 2.875 4.098 -5.195 1 96.06 98 THR B O 1
ATOM 3074 N N . LEU B 1 99 ? 4.645 4.102 -3.885 1 95.88 99 LEU B N 1
ATOM 3075 C CA . LEU B 1 99 ? 5.641 4.285 -4.938 1 95.88 99 LEU B CA 1
ATOM 3076 C C . LEU B 1 99 ? 6.102 2.941 -5.488 1 95.88 99 LEU B C 1
ATOM 3078 O O . LEU B 1 99 ? 6.805 2.193 -4.805 1 95.88 99 LEU B O 1
ATOM 3082 N N . LEU B 1 100 ? 5.773 2.645 -6.707 1 95.69 100 LEU B N 1
ATOM 3083 C CA . LEU B 1 100 ? 6.055 1.314 -7.234 1 95.69 100 LEU B CA 1
ATOM 3084 C C . LEU B 1 100 ? 7.449 1.255 -7.848 1 95.69 100 LEU B C 1
ATOM 3086 O O . LEU B 1 100 ? 8.18 0.281 -7.648 1 95.69 100 LEU B O 1
ATOM 3090 N N . ALA B 1 101 ? 7.773 2.271 -8.625 1 93.06 101 ALA B N 1
ATOM 3091 C CA . ALA B 1 101 ? 9.023 2.246 -9.383 1 93.06 101 ALA B CA 1
ATOM 3092 C C . ALA B 1 101 ? 9.312 3.609 -10 1 93.06 101 ALA B C 1
ATOM 3094 O O . ALA B 1 101 ? 8.484 4.523 -9.93 1 93.06 101 ALA B O 1
ATOM 3095 N N . ALA B 1 102 ? 10.484 3.748 -10.406 1 91.06 102 ALA B N 1
ATOM 3096 C CA . ALA B 1 102 ? 10.867 4.812 -11.328 1 91.06 102 ALA B CA 1
ATOM 3097 C C . ALA B 1 102 ? 11.242 4.246 -12.695 1 91.06 102 ALA B C 1
ATOM 3099 O O . ALA B 1 102 ? 11.398 3.035 -12.852 1 91.06 102 ALA B O 1
ATOM 3100 N N . THR B 1 103 ? 11.227 5.152 -13.664 1 89.75 103 THR B N 1
ATOM 3101 C CA . THR B 1 103 ? 11.578 4.668 -14.992 1 89.75 103 THR B CA 1
ATOM 3102 C C . THR B 1 103 ? 12.953 5.184 -15.406 1 89.75 103 THR B C 1
ATOM 3104 O O . THR B 1 103 ? 13.5 6.09 -14.773 1 89.75 103 THR B O 1
ATOM 3107 N N . THR B 1 104 ? 13.477 4.648 -16.516 1 82.88 104 THR B N 1
ATOM 3108 C CA . THR B 1 104 ? 14.781 5.012 -17.062 1 82.88 104 THR B CA 1
ATOM 3109 C C . THR B 1 104 ? 14.797 6.477 -17.5 1 82.88 104 THR B C 1
ATOM 3111 O O . THR B 1 104 ? 15.844 7.117 -17.516 1 82.88 104 THR B O 1
ATOM 3114 N N . HIS B 1 105 ? 13.633 7.031 -17.75 1 84.12 105 HIS B N 1
ATOM 3115 C CA . HIS B 1 105 ? 13.562 8.414 -18.219 1 84.12 105 HIS B CA 1
ATOM 3116 C C . HIS B 1 105 ? 13.133 9.352 -17.078 1 84.12 105 HIS B C 1
ATOM 3118 O O . HIS B 1 105 ? 12.797 10.508 -17.328 1 84.12 105 HIS B O 1
ATOM 3124 N N . GLY B 1 106 ? 12.969 8.844 -15.938 1 83.25 106 GLY B N 1
ATOM 3125 C CA . GLY B 1 106 ? 12.781 9.695 -14.773 1 83.25 106 GLY B CA 1
ATOM 3126 C C . GLY B 1 106 ? 11.328 9.812 -14.359 1 83.25 106 GLY B C 1
ATOM 3127 O O . GLY B 1 106 ? 11 10.578 -13.453 1 83.25 106 GLY B O 1
ATOM 3128 N N . GLU B 1 107 ? 10.469 9.109 -14.969 1 90.19 107 GLU B N 1
ATOM 3129 C CA . GLU B 1 107 ? 9.086 9.086 -14.523 1 90.19 107 GLU B CA 1
ATOM 3130 C C . GLU B 1 107 ? 8.938 8.328 -13.203 1 90.19 107 GLU B C 1
ATOM 3132 O O . GLU B 1 107 ? 9.75 7.453 -12.898 1 90.19 107 GLU B O 1
ATOM 3137 N N . VAL B 1 108 ? 7.953 8.789 -12.5 1 93.19 108 VAL B N 1
ATOM 3138 C CA . VAL B 1 108 ? 7.652 8.141 -11.227 1 93.19 108 VAL B CA 1
ATOM 3139 C C . VAL B 1 108 ? 6.324 7.398 -11.328 1 93.19 108 VAL B C 1
ATOM 3141 O O . VAL B 1 108 ? 5.336 7.941 -11.828 1 93.19 108 VAL B O 1
ATOM 3144 N N . ILE B 1 109 ? 6.324 6.141 -10.914 1 94.56 109 ILE B N 1
ATOM 3145 C CA . ILE B 1 109 ? 5.148 5.277 -11.008 1 94.56 109 ILE B CA 1
ATOM 3146 C C . ILE B 1 109 ? 4.547 5.078 -9.617 1 94.56 109 ILE B C 1
ATOM 3148 O O . ILE B 1 109 ? 5.215 4.586 -8.703 1 94.56 109 ILE B O 1
ATOM 3152 N N . THR B 1 110 ? 3.256 5.469 -9.469 1 96.38 110 THR B N 1
ATOM 3153 C CA . THR B 1 110 ? 2.561 5.305 -8.195 1 96.38 110 THR B CA 1
ATOM 3154 C C . THR B 1 110 ? 1.234 4.574 -8.391 1 96.38 110 THR B C 1
ATOM 3156 O O . THR B 1 110 ? 0.789 4.383 -9.523 1 96.38 110 THR B O 1
ATOM 3159 N N . GLU B 1 111 ? 0.666 4.094 -7.273 1 96.38 111 GLU B N 1
ATOM 3160 C CA . GLU B 1 111 ? -0.629 3.422 -7.332 1 96.38 111 GLU B CA 1
ATOM 3161 C C . GLU B 1 111 ? -1.737 4.395 -7.727 1 96.38 111 GLU B C 1
ATOM 3163 O O . GLU B 1 111 ? -1.585 5.609 -7.578 1 96.38 111 GLU B O 1
ATOM 3168 N N . VAL B 1 112 ? -2.859 3.834 -8.219 1 91.5 112 VAL B N 1
ATOM 3169 C CA . VAL B 1 112 ? -4.055 4.621 -8.508 1 91.5 112 VAL B CA 1
ATOM 3170 C C . VAL B 1 112 ? -4.859 4.824 -7.227 1 91.5 112 VAL B C 1
ATOM 3172 O O . VAL B 1 112 ? -5.156 3.859 -6.516 1 91.5 112 VAL B O 1
ATOM 3175 N N . CYS B 1 113 ? -5.078 5.996 -6.879 1 87 113 CYS B N 1
ATOM 3176 C CA . CYS B 1 113 ? -5.945 6.359 -5.762 1 87 113 CYS B CA 1
ATOM 3177 C C . CYS B 1 113 ? -7.121 7.203 -6.238 1 87 113 CYS B C 1
ATOM 3179 O O . CYS B 1 113 ? -7.039 7.855 -7.281 1 87 113 CYS B O 1
ATOM 3181 N N . ASP B 1 114 ? -8.188 7 -5.52 1 74.06 114 ASP B N 1
ATOM 3182 C CA . ASP B 1 114 ? -9.328 7.855 -5.836 1 74.06 114 ASP B CA 1
ATOM 3183 C C . ASP B 1 114 ? -9.148 9.25 -5.242 1 74.06 114 ASP B C 1
ATOM 3185 O O . ASP B 1 114 ? -8.859 9.391 -4.055 1 74.06 114 ASP B O 1
ATOM 3189 N N . TYR B 1 115 ? -9.117 10.258 -6.07 1 61.53 115 TYR B N 1
ATOM 3190 C CA . TYR B 1 115 ? -8.953 11.648 -5.664 1 61.53 115 TYR B CA 1
ATOM 3191 C C . TYR B 1 115 ? -10.281 12.258 -5.242 1 61.53 115 TYR B C 1
ATOM 3193 O O . TYR B 1 115 ? -10.328 13.109 -4.352 1 61.53 115 TYR B O 1
ATOM 3201 N N . ASP B 1 116 ? -11.242 11.828 -5.863 1 57.47 116 ASP B N 1
ATOM 3202 C CA . ASP B 1 116 ? -12.469 12.625 -5.824 1 57.47 116 ASP B CA 1
ATOM 3203 C C . ASP B 1 116 ? -13.273 12.336 -4.559 1 57.47 116 ASP B C 1
ATOM 3205 O O . ASP B 1 116 ? -14.375 12.852 -4.387 1 57.47 116 ASP B O 1
ATOM 3209 N N . LEU B 1 117 ? -12.641 11.625 -3.729 1 52.62 117 LEU B N 1
ATOM 3210 C CA . LEU B 1 117 ? -13.555 11.25 -2.656 1 52.62 117 LEU B CA 1
ATOM 3211 C C . LEU B 1 117 ? -13.383 12.172 -1.452 1 52.62 117 LEU B C 1
ATOM 3213 O O . LEU B 1 117 ? -14.281 12.273 -0.612 1 52.62 117 LEU B O 1
ATOM 3217 N N . LEU B 1 118 ? -12.211 12.758 -1.349 1 57.69 118 LEU B N 1
ATOM 3218 C CA . LEU B 1 118 ? -12.102 13.625 -0.178 1 57.69 118 LEU B CA 1
ATOM 3219 C C . LEU B 1 118 ? -12.312 15.086 -0.561 1 57.69 118 LEU B C 1
ATOM 3221 O O . LEU B 1 118 ? -11.852 15.531 -1.614 1 57.69 118 LEU B O 1
ATOM 3225 N N . PRO B 1 119 ? -13.281 15.758 0.21 1 52.88 119 PRO B N 1
ATOM 3226 C CA . PRO B 1 119 ? -13.531 17.172 -0.086 1 52.88 119 PRO B CA 1
ATOM 3227 C C . PRO B 1 119 ? -12.25 18 -0.139 1 52.88 119 PRO B C 1
ATOM 3229 O O . PRO B 1 119 ? -11.398 17.875 0.748 1 52.88 119 PRO B O 1
ATOM 3232 N N . ALA B 1 120 ? -11.711 18.328 -1.296 1 58.62 120 ALA B N 1
ATOM 3233 C CA . ALA B 1 120 ? -10.703 19.391 -1.376 1 58.62 120 ALA B CA 1
ATOM 3234 C C . ALA B 1 120 ? -11.336 20.719 -1.763 1 58.62 120 ALA B C 1
ATOM 3236 O O . ALA B 1 120 ? -12.156 20.781 -2.686 1 58.62 120 ALA B O 1
ATOM 3237 N N . PRO B 1 121 ? -11.102 21.734 -0.663 1 53.09 121 PRO B N 1
ATOM 3238 C CA . PRO B 1 121 ? -11.664 23.031 -1.033 1 53.09 121 PRO B CA 1
ATOM 3239 C C . PRO B 1 121 ? -11.156 23.531 -2.383 1 53.09 121 PRO B C 1
ATOM 3241 O O . PRO B 1 121 ? -9.992 23.297 -2.732 1 53.09 121 PRO B O 1
ATOM 3244 N N . GLY B 1 122 ? -12.109 24.016 -3.244 1 50.59 122 GLY B N 1
ATOM 3245 C CA . GLY B 1 122 ? -11.844 24.656 -4.52 1 50.59 122 GLY B CA 1
ATOM 3246 C C . GLY B 1 122 ? -12.93 24.406 -5.551 1 50.59 122 GLY B C 1
ATOM 3247 O O . GLY B 1 122 ? -13.898 23.688 -5.277 1 50.59 122 GLY B O 1
ATOM 3248 N N . PRO B 1 123 ? -12.734 25.172 -6.66 1 42.38 123 PRO B N 1
ATOM 3249 C CA . PRO B 1 123 ? -13.805 25.219 -7.656 1 42.38 123 PRO B CA 1
ATOM 3250 C C . PRO B 1 123 ? -14.164 23.844 -8.211 1 42.38 123 PRO B C 1
ATOM 3252 O O . PRO B 1 123 ? -13.758 23.5 -9.328 1 42.38 123 PRO B O 1
ATOM 3255 N N . SER B 1 124 ? -13.938 22.906 -7.574 1 43.34 124 SER B N 1
ATOM 3256 C CA . SER B 1 124 ? -14.531 21.859 -8.406 1 43.34 124 SER B CA 1
ATOM 3257 C C . SER B 1 124 ? -15.984 22.188 -8.75 1 43.34 124 SER B C 1
ATOM 3259 O O . SER B 1 124 ? -16.812 22.359 -7.855 1 43.34 124 SER B O 1
ATOM 3261 N N . SER B 1 125 ? -16.203 22.875 -9.703 1 41.03 125 SER B N 1
ATOM 3262 C CA . SER B 1 125 ? -17.422 23.328 -10.359 1 41.03 125 SER B CA 1
ATOM 3263 C C . SER B 1 125 ? -18.484 22.234 -10.344 1 41.03 125 SER B C 1
ATOM 3265 O O . SER B 1 125 ? -19.672 22.516 -10.562 1 41.03 125 SER B O 1
ATOM 3267 N N . GLY B 1 126 ? -18.266 20.875 -10.602 1 44.41 126 GLY B N 1
ATOM 3268 C CA . GLY B 1 126 ? -19.469 20.172 -11.023 1 44.41 126 GLY B CA 1
ATOM 3269 C C . GLY B 1 126 ? -20.234 19.562 -9.867 1 44.41 126 GLY B C 1
ATOM 3270 O O . GLY B 1 126 ? -19.672 19.344 -8.789 1 44.41 126 GLY B O 1
ATOM 3271 N N . SER B 1 127 ? -21.562 19.516 -9.875 1 47.78 127 SER B N 1
ATOM 3272 C CA . SER B 1 127 ? -22.672 19.016 -9.078 1 47.78 127 SER B CA 1
ATOM 3273 C C . SER B 1 127 ? -22.328 17.688 -8.406 1 47.78 127 SER B C 1
ATOM 3275 O O . SER B 1 127 ? -22.688 17.453 -7.258 1 47.78 127 SER B O 1
ATOM 3277 N N . ALA B 1 128 ? -21.641 16.922 -9.055 1 46.28 128 ALA B N 1
ATOM 3278 C CA . ALA B 1 128 ? -21.547 15.531 -8.625 1 46.28 128 ALA B CA 1
ATOM 3279 C C . ALA B 1 128 ? -20.531 15.375 -7.492 1 46.28 128 ALA B C 1
ATOM 3281 O O . ALA B 1 128 ? -20.766 14.617 -6.547 1 46.28 128 ALA B O 1
ATOM 3282 N N . LYS B 1 129 ? -19.406 16.062 -7.539 1 51.22 129 LYS B N 1
ATOM 3283 C CA . LYS B 1 129 ? -18.406 16.016 -6.465 1 51.22 129 LYS B CA 1
ATOM 3284 C C . LYS B 1 129 ? -18.984 16.578 -5.168 1 51.22 129 LYS B C 1
ATOM 3286 O O . LYS B 1 129 ? -18.688 16.078 -4.082 1 51.22 129 LYS B O 1
ATOM 3291 N N . GLU B 1 130 ? -19.734 17.609 -5.309 1 52.28 130 GLU B N 1
ATOM 3292 C CA . GLU B 1 130 ? -20.438 18.219 -4.18 1 52.28 130 GLU B CA 1
ATOM 3293 C C . GLU B 1 130 ? -21.391 17.219 -3.529 1 52.28 130 GLU B C 1
ATOM 3295 O O . GLU B 1 130 ? -21.516 17.172 -2.303 1 52.28 130 GLU B O 1
ATOM 3300 N N . GLU B 1 131 ? -22.047 16.469 -4.406 1 50.56 131 GLU B N 1
ATOM 3301 C CA . GLU B 1 131 ? -23.016 15.508 -3.893 1 50.56 131 GLU B CA 1
ATOM 3302 C C . GLU B 1 131 ? -22.328 14.367 -3.15 1 50.56 131 GLU B C 1
ATOM 3304 O O . GLU B 1 131 ? -22.812 13.914 -2.111 1 50.56 131 GLU B O 1
ATOM 3309 N N . ARG B 1 132 ? -21.375 13.797 -3.756 1 51.53 132 ARG B N 1
ATOM 3310 C CA . ARG B 1 132 ? -20.688 12.664 -3.133 1 51.53 132 ARG B CA 1
ATOM 3311 C C . ARG B 1 132 ? -20.062 13.07 -1.805 1 51.53 132 ARG B C 1
ATOM 3313 O O . ARG B 1 132 ? -20.016 12.273 -0.865 1 51.53 132 ARG B O 1
ATOM 3320 N N . ARG B 1 133 ? -19.609 14.359 -1.785 1 53.69 133 ARG B N 1
ATOM 3321 C CA . ARG B 1 133 ? -18.938 14.961 -0.64 1 53.69 133 ARG B CA 1
ATOM 3322 C C . ARG B 1 133 ? -19.875 15.062 0.559 1 53.69 133 ARG B C 1
ATOM 3324 O O . ARG B 1 133 ? -19.453 14.844 1.699 1 53.69 133 ARG B O 1
ATOM 3331 N N . ARG B 1 134 ? -21.141 15.492 0.266 1 53.53 134 ARG B N 1
ATOM 3332 C CA . ARG B 1 134 ? -22.188 15.742 1.263 1 53.53 134 ARG B CA 1
ATOM 3333 C C . ARG B 1 134 ? -22.516 14.469 2.041 1 53.53 134 ARG B C 1
ATOM 3335 O O . ARG B 1 134 ? -23.109 14.531 3.115 1 53.53 134 ARG B O 1
ATOM 3342 N N . SER B 1 135 ? -21.781 13.383 1.532 1 63.25 135 SER B N 1
ATOM 3343 C CA . SER B 1 135 ? -22.344 12.195 2.172 1 63.25 135 SER B CA 1
ATOM 3344 C C . SER B 1 135 ? -21.312 11.523 3.074 1 63.25 135 SER B C 1
ATOM 3346 O O . SER B 1 135 ? -21.625 10.562 3.781 1 63.25 135 SER B O 1
ATOM 3348 N N . ILE B 1 136 ? -20.078 12.266 3.363 1 78.06 136 ILE B N 1
ATOM 3349 C CA . ILE B 1 136 ? -19.141 11.586 4.242 1 78.06 136 ILE B CA 1
ATOM 3350 C C . ILE B 1 136 ? -19.359 12.039 5.688 1 78.06 136 ILE B C 1
ATOM 3352 O O . ILE B 1 136 ? -19.406 13.234 5.973 1 78.06 136 ILE B O 1
ATOM 3356 N N . SER B 1 137 ? -19.562 11.156 6.586 1 87.12 137 SER B N 1
ATOM 3357 C CA . SER B 1 137 ? -19.797 11.453 7.996 1 87.12 137 SER B CA 1
ATOM 3358 C C . SER B 1 137 ? -18.547 12.023 8.656 1 87.12 137 SER B C 1
ATOM 3360 O O . SER B 1 137 ? -17.438 11.812 8.18 1 87.12 137 SER B O 1
ATOM 3362 N N . LEU B 1 138 ? -18.75 12.797 9.664 1 89.88 138 LEU B N 1
ATOM 3363 C CA . LEU B 1 138 ? -17.641 13.312 10.461 1 89.88 138 LEU B CA 1
ATOM 3364 C C . LEU B 1 138 ? -16.719 12.188 10.93 1 89.88 138 LEU B C 1
ATOM 3366 O O . LEU B 1 138 ? -15.5 12.312 10.898 1 89.88 138 LEU B O 1
ATOM 3370 N N . LEU B 1 139 ? -17.391 11.117 11.328 1 92.25 139 LEU B N 1
ATOM 3371 C CA . LEU B 1 139 ? -16.625 9.961 11.805 1 92.25 139 LEU B CA 1
ATOM 3372 C C . LEU B 1 139 ? -15.672 9.453 10.727 1 92.25 139 LEU B C 1
ATOM 3374 O O . LEU B 1 139 ? -14.508 9.164 11.008 1 92.25 139 LEU B O 1
ATOM 3378 N N . ARG B 1 140 ? -16.141 9.359 9.578 1 90.94 140 ARG B N 1
ATOM 3379 C CA . ARG B 1 140 ? -15.305 8.898 8.477 1 90.94 140 ARG B CA 1
ATOM 3380 C C . ARG B 1 140 ? -14.195 9.898 8.164 1 90.94 140 ARG B C 1
ATOM 3382 O O . ARG B 1 140 ? -13.062 9.5 7.875 1 90.94 140 ARG B O 1
ATOM 3389 N N . MET B 1 141 ? -14.477 11.125 8.25 1 91.31 141 MET B N 1
ATOM 3390 C CA . MET B 1 141 ? -13.477 12.156 7.996 1 91.31 141 MET B CA 1
ATOM 3391 C C . MET B 1 141 ? -12.367 12.109 9.047 1 91.31 141 MET B C 1
ATOM 3393 O O . MET B 1 141 ? -11.188 12.266 8.719 1 91.31 141 MET B O 1
ATOM 3397 N N . LEU B 1 142 ? -12.812 11.898 10.258 1 94.94 142 LEU B N 1
ATOM 3398 C CA . LEU B 1 142 ? -11.836 11.805 11.336 1 94.94 142 LEU B CA 1
ATOM 3399 C C . LEU B 1 142 ? -10.984 10.547 11.188 1 94.94 142 LEU B C 1
ATOM 3401 O O . LEU B 1 142 ? -9.789 10.562 11.5 1 94.94 142 LEU B O 1
ATOM 3405 N N . ALA B 1 143 ? -11.594 9.516 10.695 1 94.5 143 ALA B N 1
ATOM 3406 C CA . ALA B 1 143 ? -10.836 8.297 10.414 1 94.5 143 ALA B CA 1
ATOM 3407 C C . ALA B 1 143 ? -9.797 8.531 9.328 1 94.5 143 ALA B C 1
ATOM 3409 O O . ALA B 1 143 ? -8.656 8.062 9.43 1 94.5 143 ALA B O 1
ATOM 3410 N N . TYR B 1 144 ? -10.188 9.219 8.305 1 93.38 144 TYR B N 1
ATOM 3411 C CA . TYR B 1 144 ? -9.242 9.578 7.25 1 93.38 144 TYR B CA 1
ATOM 3412 C C . TYR B 1 144 ? -8.109 10.438 7.801 1 93.38 144 TYR B C 1
ATOM 3414 O O . TYR B 1 144 ? -6.949 10.242 7.441 1 93.38 144 TYR B O 1
ATOM 3422 N N . ALA B 1 145 ? -8.469 11.391 8.633 1 95.75 145 ALA B N 1
ATOM 3423 C CA . ALA B 1 145 ? -7.453 12.242 9.242 1 95.75 145 ALA B CA 1
ATOM 3424 C C . ALA B 1 145 ? -6.465 11.414 10.055 1 95.75 145 ALA B C 1
ATOM 3426 O O . ALA B 1 145 ? -5.258 11.68 10.039 1 95.75 145 ALA B O 1
ATOM 3427 N N . ARG B 1 146 ? -6.973 10.469 10.742 1 97.56 146 ARG B N 1
ATOM 3428 C CA . ARG B 1 146 ? -6.102 9.594 11.516 1 97.56 146 ARG B CA 1
ATOM 3429 C C . ARG B 1 146 ? -5.164 8.812 10.609 1 97.56 146 ARG B C 1
ATOM 3431 O O . ARG B 1 146 ? -3.975 8.664 10.906 1 97.56 146 ARG B O 1
ATOM 3438 N N . ASP B 1 147 ? -5.684 8.273 9.508 1 96.5 147 ASP B N 1
ATOM 3439 C CA . ASP B 1 147 ? -4.848 7.578 8.531 1 96.5 147 ASP B CA 1
ATOM 3440 C C . ASP B 1 147 ? -3.689 8.461 8.07 1 96.5 147 ASP B C 1
ATOM 3442 O O . ASP B 1 147 ? -2.539 8.023 8.047 1 96.5 147 ASP B O 1
ATOM 3446 N N . ILE B 1 148 ? -3.996 9.68 7.77 1 96.62 148 ILE B N 1
ATOM 3447 C CA . ILE B 1 148 ? -3 10.625 7.273 1 96.62 148 ILE B CA 1
ATOM 3448 C C . ILE B 1 148 ? -1.995 10.938 8.383 1 96.62 148 ILE B C 1
ATOM 3450 O O . ILE B 1 148 ? -0.791 11.023 8.133 1 96.62 148 ILE B O 1
ATOM 3454 N N . ALA B 1 149 ? -2.512 11.148 9.586 1 97.75 149 ALA B N 1
ATOM 3455 C CA . ALA B 1 149 ? -1.629 11.398 10.719 1 97.75 149 ALA B CA 1
ATOM 3456 C C . ALA B 1 149 ? -0.663 10.234 10.93 1 97.75 149 ALA B C 1
ATOM 3458 O O . ALA B 1 149 ? 0.507 10.445 11.258 1 97.75 149 ALA B O 1
ATOM 3459 N N . GLN B 1 150 ? -1.133 9.047 10.781 1 97.81 150 GLN B N 1
ATOM 3460 C CA . GLN B 1 150 ? -0.281 7.871 10.914 1 97.81 150 GLN B CA 1
ATOM 3461 C C . GLN B 1 150 ? 0.822 7.875 9.859 1 97.81 150 GLN B C 1
ATOM 3463 O O . GLN B 1 150 ? 1.973 7.547 10.156 1 97.81 150 GLN B O 1
ATOM 3468 N N . ALA B 1 151 ? 0.482 8.211 8.664 1 97.5 151 ALA B N 1
ATOM 3469 C CA . ALA B 1 151 ? 1.473 8.312 7.598 1 97.5 151 ALA B CA 1
ATOM 3470 C C . ALA B 1 151 ? 2.564 9.32 7.953 1 97.5 151 ALA B C 1
ATOM 3472 O O . ALA B 1 151 ? 3.754 9.039 7.785 1 97.5 151 ALA B O 1
ATOM 3473 N N . LEU B 1 152 ? 2.146 10.453 8.445 1 96.5 152 LEU B N 1
ATOM 3474 C CA . LEU B 1 152 ? 3.096 11.5 8.797 1 96.5 152 LEU B CA 1
ATOM 3475 C C . LEU B 1 152 ? 3.951 11.078 9.984 1 96.5 152 LEU B C 1
ATOM 3477 O O . LEU B 1 152 ? 5.152 11.367 10.023 1 96.5 152 LEU B O 1
ATOM 3481 N N . ALA B 1 153 ? 3.311 10.445 10.977 1 95.19 153 ALA B N 1
ATOM 3482 C CA . ALA B 1 153 ? 4.07 9.953 12.117 1 95.19 153 ALA B CA 1
ATOM 3483 C C . ALA B 1 153 ? 5.156 8.977 11.68 1 95.19 153 ALA B C 1
ATOM 3485 O O . ALA B 1 153 ? 6.289 9.031 12.164 1 95.19 153 ALA B O 1
ATOM 3486 N N . TRP B 1 154 ? 4.797 8.102 10.781 1 95.31 154 TRP B N 1
ATOM 3487 C CA . TRP B 1 154 ? 5.75 7.145 10.242 1 95.31 154 TRP B CA 1
ATOM 3488 C C . TRP B 1 154 ? 6.898 7.855 9.531 1 95.31 154 TRP B C 1
ATOM 3490 O O . TRP B 1 154 ? 8.07 7.562 9.781 1 95.31 154 TRP B O 1
ATOM 3500 N N . ALA B 1 155 ? 6.605 8.789 8.695 1 93.81 155 ALA B N 1
ATOM 3501 C CA . ALA B 1 155 ? 7.625 9.547 7.969 1 93.81 155 ALA B CA 1
ATOM 3502 C C . ALA B 1 155 ? 8.57 10.258 8.93 1 93.81 155 ALA B C 1
ATOM 3504 O O . ALA B 1 155 ? 9.789 10.242 8.742 1 93.81 155 ALA B O 1
ATOM 3505 N N . HIS B 1 156 ? 7.996 10.836 9.945 1 91.44 156 HIS B N 1
ATOM 3506 C CA . HIS B 1 156 ? 8.797 11.57 10.922 1 91.44 156 HIS B CA 1
ATOM 3507 C C . HIS B 1 156 ? 9.75 10.641 11.664 1 91.44 156 HIS B C 1
ATOM 3509 O O . HIS B 1 156 ? 10.859 11.047 12.016 1 91.44 156 HIS B O 1
ATOM 3515 N N . SER B 1 157 ? 9.289 9.438 11.906 1 87.31 157 SER B N 1
ATOM 3516 C CA . SER B 1 157 ? 10.148 8.477 12.586 1 87.31 157 SER B CA 1
ATOM 3517 C C . SER B 1 157 ? 11.375 8.133 11.742 1 87.31 157 SER B C 1
ATOM 3519 O O . SER B 1 157 ? 12.383 7.66 12.266 1 87.31 157 SER B O 1
ATOM 3521 N N . MET B 1 158 ? 11.266 8.398 10.438 1 85.44 158 MET B N 1
ATOM 3522 C CA . MET B 1 158 ? 12.375 8.148 9.516 1 85.44 158 MET B CA 1
ATOM 3523 C C . MET B 1 158 ? 13.055 9.453 9.117 1 85.44 158 MET B C 1
ATOM 3525 O O . MET B 1 158 ? 13.805 9.492 8.141 1 85.44 158 MET B O 1
ATOM 3529 N N . HIS B 1 159 ? 12.672 10.516 9.742 1 86.31 159 HIS B N 1
ATOM 3530 C CA . HIS B 1 159 ? 13.242 11.844 9.531 1 86.31 159 HIS B CA 1
ATOM 3531 C C . HIS B 1 159 ? 12.914 12.367 8.133 1 86.31 159 HIS B C 1
ATOM 3533 O O . HIS B 1 159 ? 13.727 13.062 7.52 1 86.31 159 HIS B O 1
ATOM 3539 N N . VAL B 1 160 ? 11.859 11.883 7.672 1 90.25 160 VAL B N 1
ATOM 3540 C CA . VAL B 1 160 ? 11.359 12.414 6.414 1 90.25 160 VAL B CA 1
ATOM 3541 C C . VAL B 1 160 ? 10.242 13.43 6.684 1 90.25 160 VAL B C 1
ATOM 3543 O O . VAL B 1 160 ? 9.289 13.125 7.41 1 90.25 160 VAL B O 1
ATOM 3546 N N . ILE B 1 161 ? 10.328 14.648 6.133 1 89.88 161 ILE B N 1
ATOM 3547 C CA . ILE B 1 161 ? 9.336 15.703 6.316 1 89.88 161 ILE B CA 1
ATOM 3548 C C . ILE B 1 161 ? 8.539 15.891 5.031 1 89.88 161 ILE B C 1
ATOM 3550 O O . ILE B 1 161 ? 9.117 16.062 3.953 1 89.88 161 ILE B O 1
ATOM 3554 N N . HIS B 1 162 ? 7.203 15.758 5.332 1 91.69 162 HIS B N 1
ATOM 3555 C CA . HIS B 1 162 ? 6.305 16.094 4.23 1 91.69 162 HIS B CA 1
ATOM 3556 C C . HIS B 1 162 ? 6.211 17.594 4.023 1 91.69 162 HIS B C 1
ATOM 3558 O O . HIS B 1 162 ? 5.91 18.344 4.965 1 91.69 162 HIS B O 1
ATOM 3564 N N . ARG B 1 163 ? 6.488 18.203 2.918 1 84.56 163 ARG B N 1
ATOM 3565 C CA . ARG B 1 163 ? 6.594 19.641 2.707 1 84.56 163 ARG B CA 1
ATOM 3566 C C . ARG B 1 163 ? 5.367 20.172 1.971 1 84.56 163 ARG B C 1
ATOM 3568 O O . ARG B 1 163 ? 5.316 21.344 1.617 1 84.56 163 ARG B O 1
ATOM 3575 N N . ASP B 1 164 ? 4.371 19.312 1.8 1 84.69 164 ASP B N 1
ATOM 3576 C CA . ASP B 1 164 ? 3.217 19.75 1.021 1 84.69 164 ASP B CA 1
ATOM 3577 C C . ASP B 1 164 ? 1.938 19.062 1.502 1 84.69 164 ASP B C 1
ATOM 3579 O O . ASP B 1 164 ? 1.191 18.5 0.701 1 84.69 164 ASP B O 1
ATOM 3583 N N . VAL B 1 165 ? 1.628 19.125 2.779 1 89.94 165 VAL B N 1
ATOM 3584 C CA . VAL B 1 165 ? 0.392 18.562 3.318 1 89.94 165 VAL B CA 1
ATOM 3585 C C . VAL B 1 165 ? -0.776 19.5 2.998 1 89.94 165 VAL B C 1
ATOM 3587 O O . VAL B 1 165 ? -0.806 20.641 3.445 1 89.94 165 VAL B O 1
ATOM 3590 N N . LYS B 1 166 ? -1.708 19.078 2.15 1 85.25 166 LYS B N 1
ATOM 3591 C CA . LYS B 1 166 ? -2.885 19.844 1.746 1 85.25 166 LYS B CA 1
ATOM 3592 C C . LYS B 1 166 ? -4.035 18.922 1.355 1 85.25 166 LYS B C 1
ATOM 3594 O O . LYS B 1 166 ? -3.814 17.734 1.055 1 85.25 166 LYS B O 1
ATOM 3599 N N . PRO B 1 167 ? -5.262 19.406 1.36 1 85.75 167 PRO B N 1
ATOM 3600 C CA . PRO B 1 167 ? -6.43 18.562 1.107 1 85.75 167 PRO B CA 1
ATOM 3601 C C . PRO B 1 167 ? -6.344 17.828 -0.227 1 85.75 167 PRO B C 1
ATOM 3603 O O . PRO B 1 167 ? -6.758 16.656 -0.323 1 85.75 167 PRO B O 1
ATOM 3606 N N . SER B 1 168 ? -5.746 18.438 -1.257 1 83.62 168 SER B N 1
ATOM 3607 C CA . SER B 1 168 ? -5.695 17.812 -2.576 1 83.62 168 SER B CA 1
ATOM 3608 C C . SER B 1 168 ? -4.773 16.594 -2.578 1 83.62 168 SER B C 1
ATOM 3610 O O . SER B 1 168 ? -4.793 15.797 -3.518 1 83.62 168 SER B O 1
ATOM 3612 N N . HIS B 1 169 ? -4.004 16.453 -1.488 1 88.75 169 HIS B N 1
ATOM 3613 C CA . HIS B 1 169 ? -3.104 15.305 -1.38 1 88.75 169 HIS B CA 1
ATOM 3614 C C . HIS B 1 169 ? -3.697 14.219 -0.487 1 88.75 169 HIS B C 1
ATOM 3616 O O . HIS B 1 169 ? -3.062 13.188 -0.251 1 88.75 169 HIS B O 1
ATOM 3622 N N . TRP B 1 170 ? -4.828 14.508 0.066 1 90.94 170 TRP B N 1
ATOM 3623 C CA . TRP B 1 170 ? -5.559 13.469 0.79 1 90.94 170 TRP B CA 1
ATOM 3624 C C . TRP B 1 170 ? -6.395 12.625 -0.166 1 90.94 170 TRP B C 1
ATOM 3626 O O . TRP B 1 170 ? -7.461 13.055 -0.613 1 90.94 170 TRP B O 1
ATOM 3636 N N . LEU B 1 171 ? -5.914 11.461 -0.382 1 91 171 LEU B N 1
ATOM 3637 C CA . LEU B 1 171 ? -6.539 10.555 -1.343 1 91 171 LEU B CA 1
ATOM 3638 C C . LEU B 1 171 ? -7.207 9.383 -0.632 1 91 171 LEU B C 1
ATOM 3640 O O . LEU B 1 171 ? -7.008 9.18 0.568 1 91 171 LEU B O 1
ATOM 3644 N N . VAL B 1 172 ? -8.078 8.703 -1.416 1 88.19 172 VAL B N 1
ATOM 3645 C CA . VAL B 1 172 ? -8.797 7.59 -0.797 1 88.19 172 VAL B CA 1
ATOM 3646 C C . VAL B 1 172 ? -8.672 6.348 -1.673 1 88.19 172 VAL B C 1
ATOM 3648 O O . VAL B 1 172 ? -8.789 6.43 -2.898 1 88.19 172 VAL B O 1
ATOM 3651 N N . VAL B 1 173 ? -8.352 5.246 -1.102 1 85.12 173 VAL B N 1
ATOM 3652 C CA . VAL B 1 173 ? -8.391 3.918 -1.7 1 85.12 173 VAL B CA 1
ATOM 3653 C C . VAL B 1 173 ? -9.266 2.996 -0.854 1 85.12 173 VAL B C 1
ATOM 3655 O O . VAL B 1 173 ? -8.914 2.658 0.277 1 85.12 173 VAL B O 1
ATOM 3658 N N . GLY B 1 174 ? -10.391 2.604 -1.436 1 78.44 174 GLY B N 1
ATOM 3659 C CA . GLY B 1 174 ? -11.352 1.877 -0.622 1 78.44 174 GLY B CA 1
ATOM 3660 C C . GLY B 1 174 ? -11.898 2.697 0.532 1 78.44 174 GLY B C 1
ATOM 3661 O O . GLY B 1 174 ? -12.5 3.752 0.32 1 78.44 174 GLY B O 1
ATOM 3662 N N . ASN B 1 175 ? -11.602 2.219 1.747 1 80.56 175 ASN B N 1
ATOM 3663 C CA . ASN B 1 175 ? -12.086 2.912 2.936 1 80.56 175 ASN B CA 1
ATOM 3664 C C . ASN B 1 175 ? -10.938 3.523 3.734 1 80.56 175 ASN B C 1
ATOM 3666 O O . ASN B 1 175 ? -11.109 3.873 4.902 1 80.56 175 ASN B O 1
ATOM 3670 N N . ARG B 1 176 ? -9.852 3.676 3.041 1 88.44 176 ARG B N 1
ATOM 3671 C CA . ARG B 1 176 ? -8.68 4.215 3.717 1 88.44 176 ARG B CA 1
ATOM 3672 C C . ARG B 1 176 ? -8.141 5.445 2.992 1 88.44 176 ARG B C 1
ATOM 3674 O O . ARG B 1 176 ? -8.258 5.551 1.769 1 88.44 176 ARG B O 1
ATOM 3681 N N . ALA B 1 177 ? -7.625 6.32 3.801 1 92.75 177 ALA B N 1
ATOM 3682 C CA . ALA B 1 177 ? -6.984 7.484 3.199 1 92.75 177 ALA B CA 1
ATOM 3683 C C . ALA B 1 177 ? -5.488 7.25 2.998 1 92.75 177 ALA B C 1
ATOM 3685 O O . ALA B 1 177 ? -4.852 6.551 3.789 1 92.75 177 ALA B O 1
ATOM 3686 N N . LYS B 1 178 ? -5.008 7.742 1.944 1 95.06 178 LYS B N 1
ATOM 3687 C CA . LYS B 1 178 ? -3.576 7.742 1.649 1 95.06 178 LYS B CA 1
ATOM 3688 C C . LYS B 1 178 ? -3.078 9.156 1.35 1 95.06 178 LYS B C 1
ATOM 3690 O O . LYS B 1 178 ? -3.766 9.93 0.683 1 95.06 178 LYS B O 1
ATOM 3695 N N . LEU B 1 179 ? -1.947 9.453 1.894 1 95.12 179 LEU B N 1
ATOM 3696 C CA . LEU B 1 179 ? -1.346 10.766 1.648 1 95.12 179 LEU B CA 1
ATOM 3697 C C . LEU B 1 179 ? -0.464 10.727 0.405 1 95.12 179 LEU B C 1
ATOM 3699 O O . LEU B 1 179 ? 0.431 9.891 0.295 1 95.12 179 LEU B O 1
ATOM 3703 N N . GLY B 1 180 ? -0.79 11.57 -0.552 1 93.25 180 GLY B N 1
ATOM 3704 C CA . GLY B 1 180 ? 0.044 11.812 -1.719 1 93.25 180 GLY B CA 1
ATOM 3705 C C . GLY B 1 180 ? 0.942 13.023 -1.569 1 93.25 180 GLY B C 1
ATOM 3706 O O . GLY B 1 180 ? 1.158 13.508 -0.457 1 93.25 180 GLY B O 1
ATOM 3707 N N . GLY B 1 181 ? 1.611 13.477 -2.66 1 88.19 181 GLY B N 1
ATOM 3708 C CA . GLY B 1 181 ? 2.41 14.695 -2.658 1 88.19 181 GLY B CA 1
ATOM 3709 C C . GLY B 1 181 ? 3.799 14.492 -2.08 1 88.19 181 GLY B C 1
ATOM 3710 O O . GLY B 1 181 ? 4.387 15.422 -1.524 1 88.19 181 GLY B O 1
ATOM 3711 N N . TRP B 1 182 ? 4.332 13.359 -2.168 1 92.69 182 TRP B N 1
ATOM 3712 C CA . TRP B 1 182 ? 5.594 13.039 -1.506 1 92.69 182 TRP B CA 1
ATOM 3713 C C . TRP B 1 182 ? 6.781 13.445 -2.373 1 92.69 182 TRP B C 1
ATOM 3715 O O . TRP B 1 182 ? 7.934 13.344 -1.945 1 92.69 182 TRP B O 1
ATOM 3725 N N . MET B 1 183 ? 6.547 13.969 -3.543 1 88.38 183 MET B N 1
ATOM 3726 C CA . MET B 1 183 ? 7.625 14.359 -4.445 1 88.38 183 MET B CA 1
ATOM 3727 C C . MET B 1 183 ? 8.32 15.617 -3.947 1 88.38 183 MET B C 1
ATOM 3729 O O . MET B 1 183 ? 9.336 16.031 -4.508 1 88.38 183 MET B O 1
ATOM 3733 N N . PHE B 1 184 ? 7.914 16.172 -2.809 1 85.38 184 PHE B N 1
ATOM 3734 C CA . PHE B 1 184 ? 8.555 17.328 -2.195 1 85.38 184 PHE B CA 1
ATOM 3735 C C . PHE B 1 184 ? 9.133 16.969 -0.833 1 85.38 184 PHE B C 1
ATOM 3737 O O . PHE B 1 184 ? 9.625 17.844 -0.114 1 85.38 184 PHE B O 1
ATOM 3744 N N . ALA B 1 185 ? 9.023 15.711 -0.53 1 89.38 185 ALA B N 1
ATOM 3745 C CA . ALA B 1 185 ? 9.516 15.266 0.771 1 89.38 185 ALA B CA 1
ATOM 3746 C C . ALA B 1 185 ? 11.031 15.414 0.864 1 89.38 185 ALA B C 1
ATOM 3748 O O . ALA B 1 185 ? 11.734 15.32 -0.146 1 89.38 185 ALA B O 1
ATOM 3749 N N . GLU B 1 186 ? 11.523 15.641 2.107 1 86.81 186 GLU B N 1
ATOM 3750 C CA . GLU B 1 186 ? 12.953 15.805 2.354 1 86.81 186 GLU B CA 1
ATOM 3751 C C . GLU B 1 186 ? 13.383 15.055 3.607 1 86.81 186 GLU B C 1
ATOM 3753 O O . GLU B 1 186 ? 12.641 14.992 4.59 1 86.81 186 GLU B O 1
ATOM 3758 N N . VAL B 1 187 ? 14.633 14.484 3.51 1 84.12 187 VAL B N 1
ATOM 3759 C CA . VAL B 1 187 ? 15.219 13.891 4.703 1 84.12 187 VAL B CA 1
ATOM 3760 C C . VAL B 1 187 ? 15.852 14.977 5.57 1 84.12 187 VAL B C 1
ATOM 3762 O O . VAL B 1 187 ? 16.594 15.828 5.074 1 84.12 187 VAL B O 1
ATOM 3765 N N . GLN B 1 188 ? 15.391 15.008 6.789 1 75.69 188 GLN B N 1
ATOM 3766 C CA . GLN B 1 188 ? 15.984 15.961 7.727 1 75.69 188 GLN B CA 1
ATOM 3767 C C . GLN B 1 188 ? 17.312 15.445 8.281 1 75.69 188 GLN B C 1
ATOM 3769 O O . GLN B 1 188 ? 17.344 14.375 8.891 1 75.69 188 GLN B O 1
ATOM 3774 N N . ARG B 1 189 ? 18.406 15.914 7.742 1 59.28 189 ARG B N 1
ATOM 3775 C CA . ARG B 1 189 ? 19.719 15.586 8.297 1 59.28 189 ARG B CA 1
ATOM 3776 C C . ARG B 1 189 ? 20.016 16.422 9.539 1 59.28 189 ARG B C 1
ATOM 3778 O O . ARG B 1 189 ? 19.484 17.531 9.68 1 59.28 189 ARG B O 1
ATOM 3785 N N . GLY B 1 190 ? 20.203 15.773 10.758 1 48.34 190 GLY B N 1
ATOM 3786 C CA . GLY B 1 190 ? 20.531 16.453 12.008 1 48.34 190 GLY B CA 1
ATOM 3787 C C . GLY B 1 190 ? 20.969 17.891 11.812 1 48.34 190 GLY B C 1
ATOM 3788 O O . GLY B 1 190 ? 20.562 18.781 12.578 1 48.34 190 GLY B O 1
ATOM 3789 N N . ASP B 1 191 ? 21.969 18.141 11.031 1 42.84 191 ASP B N 1
ATOM 3790 C CA . ASP B 1 191 ? 22.594 19.453 10.992 1 42.84 191 ASP B CA 1
ATOM 3791 C C . ASP B 1 191 ? 21.766 20.438 10.164 1 42.84 191 ASP B C 1
ATOM 3793 O O . ASP B 1 191 ? 22.078 21.625 10.094 1 42.84 191 ASP B O 1
ATOM 3797 N N . MET B 1 192 ? 20.953 20.031 9.398 1 38.03 192 MET B N 1
ATOM 3798 C CA . MET B 1 192 ? 20.453 20.984 8.414 1 38.03 192 MET B CA 1
ATOM 3799 C C . MET B 1 192 ? 19.172 21.656 8.898 1 38.03 192 MET B C 1
ATOM 3801 O O . MET B 1 192 ? 18.125 21.016 8.953 1 38.03 192 MET B O 1
ATOM 3805 N N . HIS B 1 193 ? 19.25 22.5 9.742 1 39.31 193 HIS B N 1
ATOM 3806 C CA . HIS B 1 193 ? 18.172 23.453 9.992 1 39.31 193 HIS B CA 1
ATOM 3807 C C . HIS B 1 193 ? 17.594 23.984 8.68 1 39.31 193 HIS B C 1
ATOM 3809 O O . HIS B 1 193 ? 18.344 24.234 7.73 1 39.31 193 HIS B O 1
ATOM 3815 N N . PRO B 1 194 ? 16.375 23.812 8.484 1 39.88 194 PRO B N 1
ATOM 3816 C CA . PRO B 1 194 ? 15.836 24.438 7.277 1 39.88 194 PRO B CA 1
ATOM 3817 C C . PRO B 1 194 ? 16.391 25.844 7.043 1 39.88 194 PRO B C 1
ATOM 3819 O O . PRO B 1 194 ? 16.5 26.641 7.984 1 39.88 194 PRO B O 1
ATOM 3822 N N . LYS B 1 195 ? 17.281 26.141 6.066 1 41.16 195 LYS B N 1
ATOM 3823 C CA . LYS B 1 195 ? 17.688 27.516 5.746 1 41.16 195 LYS B CA 1
ATOM 3824 C C . LYS B 1 195 ? 16.484 28.344 5.289 1 41.16 195 LYS B C 1
ATOM 3826 O O . LYS B 1 195 ? 15.625 27.844 4.551 1 41.16 195 LYS B O 1
ATOM 3831 N N . PRO B 1 196 ? 16.297 29.422 5.914 1 39.09 196 PRO B N 1
ATOM 3832 C CA . PRO B 1 196 ? 15.266 30.359 5.488 1 39.09 196 PRO B CA 1
ATOM 3833 C C . PRO B 1 196 ? 15.102 30.406 3.971 1 39.09 196 PRO B C 1
ATOM 3835 O O . PRO B 1 196 ? 13.992 30.641 3.475 1 39.09 196 PRO B O 1
ATOM 3838 N N . ASP B 1 197 ? 16.172 30.328 3.225 1 37.94 197 ASP B N 1
ATOM 3839 C CA . ASP B 1 197 ? 16.188 30.516 1.776 1 37.94 197 ASP B CA 1
ATOM 3840 C C . ASP B 1 197 ? 15.789 29.234 1.053 1 37.94 197 ASP B C 1
ATOM 3842 O O . ASP B 1 197 ? 15.93 29.141 -0.168 1 37.94 197 ASP B O 1
ATOM 3846 N N . ASP B 1 198 ? 15.625 28.203 1.688 1 42.84 198 ASP B N 1
ATOM 3847 C CA . ASP B 1 198 ? 15.414 26.969 0.941 1 42.84 198 ASP B CA 1
ATOM 3848 C C . ASP B 1 198 ? 14.125 27.047 0.13 1 42.84 198 ASP B C 1
ATOM 3850 O O . ASP B 1 198 ? 13.055 27.328 0.675 1 42.84 198 ASP B O 1
ATOM 3854 N N . HIS B 1 199 ? 14.133 27.312 -1.167 1 40 199 HIS B N 1
ATOM 3855 C CA . HIS B 1 199 ? 13.133 27.375 -2.227 1 40 199 HIS B CA 1
ATOM 3856 C C . HIS B 1 199 ? 12.008 26.375 -1.973 1 40 199 HIS B C 1
ATOM 3858 O O . HIS B 1 199 ? 12.219 25.156 -2.016 1 40 199 HIS B O 1
ATOM 3864 N N . PHE B 1 200 ? 11.148 26.797 -1.116 1 41.97 200 PHE B N 1
ATOM 3865 C CA . PHE B 1 200 ? 9.867 26.172 -0.777 1 41.97 200 PHE B CA 1
ATOM 3866 C C . PHE B 1 200 ? 9.055 25.891 -2.033 1 41.97 200 PHE B C 1
ATOM 3868 O O . PHE B 1 200 ? 8.633 26.812 -2.729 1 41.97 200 PHE B O 1
ATOM 3875 N N . HIS B 1 201 ? 9.328 24.906 -2.736 1 44.78 201 HIS B N 1
ATOM 3876 C CA . HIS B 1 201 ? 8.609 24.562 -3.959 1 44.78 201 HIS B CA 1
ATOM 3877 C C . HIS B 1 201 ? 7.164 24.188 -3.662 1 44.78 201 HIS B C 1
ATOM 3879 O O . HIS B 1 201 ? 6.363 24.016 -4.582 1 44.78 201 HIS B O 1
ATOM 3885 N N . GLY B 1 202 ? 6.68 24.141 -2.383 1 49.03 202 GLY B N 1
ATOM 3886 C CA . GLY B 1 202 ? 5.309 23.703 -2.174 1 49.03 202 GLY B CA 1
ATOM 3887 C C . GLY B 1 202 ? 4.332 24.859 -2.004 1 49.03 202 GLY B C 1
ATOM 3888 O O . GLY B 1 202 ? 4.719 26.016 -2.084 1 49.03 202 GLY B O 1
ATOM 3889 N N . THR B 1 203 ? 2.98 24.547 -2.131 1 51.97 203 THR B N 1
ATOM 3890 C CA . THR B 1 203 ? 1.946 25.562 -1.923 1 51.97 203 THR B CA 1
ATOM 3891 C C . THR B 1 203 ? 2.199 26.344 -0.632 1 51.97 203 THR B C 1
ATOM 3893 O O . THR B 1 203 ? 2.385 25.734 0.43 1 51.97 203 THR B O 1
ATOM 3896 N N . PRO B 1 204 ? 2.457 27.594 -0.834 1 51.75 204 PRO B N 1
ATOM 3897 C CA . PRO B 1 204 ? 2.795 28.453 0.304 1 51.75 204 PRO B CA 1
ATOM 3898 C C . PRO B 1 204 ? 1.886 28.219 1.509 1 51.75 204 PRO B C 1
ATOM 3900 O O . PRO B 1 204 ? 2.344 28.281 2.652 1 51.75 204 PRO B O 1
ATOM 3903 N N . LEU B 1 205 ? 0.621 28.047 1.146 1 53.31 205 LEU B N 1
ATOM 3904 C CA . LEU B 1 205 ? -0.324 28.047 2.258 1 53.31 205 LEU B CA 1
ATOM 3905 C C . LEU B 1 205 ? -0.081 26.844 3.172 1 53.31 205 LEU B C 1
ATOM 3907 O O . LEU B 1 205 ? -0.346 26.922 4.375 1 53.31 205 LEU B O 1
ATOM 3911 N N . TYR B 1 206 ? 0.333 25.828 2.596 1 54.12 206 TYR B N 1
ATOM 3912 C CA . TYR B 1 206 ? 0.423 24.609 3.396 1 54.12 206 TYR B CA 1
ATOM 3913 C C . TYR B 1 206 ? 1.877 24.219 3.621 1 54.12 206 TYR B C 1
ATOM 3915 O O . TYR B 1 206 ? 2.156 23.156 4.18 1 54.12 206 TYR B O 1
ATOM 3923 N N . MET B 1 207 ? 2.807 25.078 3.203 1 53.06 207 MET B N 1
ATOM 3924 C CA . MET B 1 207 ? 4.23 24.75 3.219 1 53.06 207 MET B CA 1
ATOM 3925 C C . MET B 1 207 ? 4.797 24.859 4.629 1 53.06 207 MET B C 1
ATOM 3927 O O . MET B 1 207 ? 5.934 24.438 4.883 1 53.06 207 MET B O 1
ATOM 3931 N N . GLY B 1 208 ? 4.027 25.188 5.617 1 57.06 208 GLY B N 1
ATOM 3932 C CA . GLY B 1 208 ? 4.629 25.219 6.941 1 57.06 208 GLY B CA 1
ATOM 3933 C C . GLY B 1 208 ? 4.953 23.844 7.492 1 57.06 208 GLY B C 1
ATOM 3934 O O . GLY B 1 208 ? 5.023 22.875 6.742 1 57.06 208 GLY B O 1
ATOM 3935 N N . LYS B 1 209 ? 5.223 23.719 8.859 1 68.06 209 LYS B N 1
ATOM 3936 C CA . LYS B 1 209 ? 5.527 22.484 9.578 1 68.06 209 LYS B CA 1
ATOM 3937 C C . LYS B 1 209 ? 4.398 21.469 9.438 1 68.06 209 LYS B C 1
ATOM 3939 O O . LYS B 1 209 ? 3.229 21.844 9.328 1 68.06 209 LYS B O 1
ATOM 3944 N N . PRO B 1 210 ? 4.711 20.281 9 1 76.38 210 PRO B N 1
ATOM 3945 C CA . PRO B 1 210 ? 3.727 19.234 8.734 1 76.38 210 PRO B CA 1
ATOM 3946 C C . PRO B 1 210 ? 2.535 19.281 9.688 1 76.38 210 PRO B C 1
ATOM 3948 O O . PRO B 1 210 ? 1.403 19 9.289 1 76.38 210 PRO B O 1
ATOM 3951 N N . MET B 1 211 ? 2.734 19.844 10.914 1 87.62 211 MET B N 1
ATOM 3952 C CA . MET B 1 211 ? 1.631 19.859 11.867 1 87.62 211 MET B CA 1
ATOM 3953 C C . MET B 1 211 ? 0.623 20.938 11.523 1 87.62 211 MET B C 1
ATOM 3955 O O . MET B 1 211 ? -0.587 20.719 11.609 1 87.62 211 MET B O 1
ATOM 3959 N N . VAL B 1 212 ? 1.137 22.078 11.133 1 88.25 212 VAL B N 1
ATOM 3960 C CA . VAL B 1 212 ? 0.283 23.203 10.75 1 88.25 212 VAL B CA 1
ATOM 3961 C C . VAL B 1 212 ? -0.512 22.844 9.5 1 88.25 212 VAL B C 1
ATOM 3963 O O . VAL B 1 212 ? -1.725 23.062 9.438 1 88.25 212 VAL B O 1
ATOM 3966 N N . GLY B 1 213 ? 0.202 22.281 8.57 1 88.69 213 GLY B N 1
ATOM 3967 C CA . GLY B 1 213 ? -0.46 21.844 7.352 1 88.69 213 GLY B CA 1
ATOM 3968 C C . GLY B 1 213 ? -1.537 20.812 7.598 1 88.69 213 GLY B C 1
ATOM 3969 O O . GLY B 1 213 ? -2.604 20.859 6.98 1 88.69 213 GLY B O 1
ATOM 3970 N N . PHE B 1 214 ? -1.231 19.906 8.523 1 93.88 214 PHE B N 1
ATOM 3971 C CA . PHE B 1 214 ? -2.205 18.875 8.867 1 93.88 214 PHE B CA 1
ATOM 3972 C C . PHE B 1 214 ? -3.449 19.5 9.492 1 93.88 214 PHE B C 1
ATOM 3974 O O . PHE B 1 214 ? -4.574 19.172 9.102 1 93.88 214 PHE B O 1
ATOM 3981 N N . GLY B 1 215 ? -3.26 20.344 10.445 1 92.56 215 GLY B N 1
ATOM 3982 C CA . GLY B 1 215 ? -4.387 21 11.086 1 92.56 215 GLY B CA 1
ATOM 3983 C C . GLY B 1 215 ? -5.25 21.781 10.109 1 92.56 215 GLY B C 1
ATOM 3984 O O . GLY B 1 215 ? -6.48 21.688 10.148 1 92.56 215 GLY B O 1
ATOM 3985 N N . LEU B 1 216 ? -4.598 22.516 9.273 1 89.25 216 LEU B N 1
ATOM 3986 C CA . LEU B 1 216 ? -5.305 23.312 8.281 1 89.25 216 LEU B CA 1
ATOM 3987 C C . LEU B 1 216 ? -6.078 22.422 7.316 1 89.25 216 LEU B C 1
ATOM 3989 O O . LEU B 1 216 ? -7.246 22.672 7.027 1 89.25 216 LEU B O 1
ATOM 3993 N N . ALA B 1 217 ? -5.426 21.422 6.812 1 90.69 217 ALA B N 1
ATOM 3994 C CA . ALA B 1 217 ? -6.07 20.5 5.883 1 90.69 217 ALA B CA 1
ATOM 3995 C C . ALA B 1 217 ? -7.254 19.797 6.539 1 90.69 217 ALA B C 1
ATOM 3997 O O . ALA B 1 217 ? -8.305 19.625 5.914 1 90.69 217 ALA B O 1
ATOM 3998 N N . MET B 1 218 ? -7.027 19.328 7.75 1 92 218 MET B N 1
ATOM 3999 C CA . MET B 1 218 ? -8.109 18.672 8.477 1 92 218 MET B CA 1
ATOM 4000 C C . MET B 1 218 ? -9.32 19.594 8.586 1 92 218 MET B C 1
ATOM 4002 O O . MET B 1 218 ? -10.453 19.172 8.352 1 92 218 MET B O 1
ATOM 4006 N N . TRP B 1 219 ? -9.102 20.812 8.93 1 90.12 219 TRP B N 1
ATOM 4007 C CA . TRP B 1 219 ? -10.188 21.781 9.016 1 90.12 219 TRP B CA 1
ATOM 4008 C C . TRP B 1 219 ? -10.898 21.906 7.676 1 90.12 219 TRP B C 1
ATOM 4010 O O . TRP B 1 219 ? -12.133 21.859 7.609 1 90.12 219 TRP B O 1
ATOM 4020 N N . GLU B 1 220 ? -10.18 22.062 6.66 1 87.62 220 GLU B N 1
ATOM 4021 C CA . GLU B 1 220 ? -10.734 22.281 5.324 1 87.62 220 GLU B CA 1
ATOM 4022 C C . GLU B 1 220 ? -11.516 21.062 4.836 1 87.62 220 GLU B C 1
ATOM 4024 O O . GLU B 1 220 ? -12.562 21.219 4.199 1 87.62 220 GLU B O 1
ATOM 4029 N N . VAL B 1 221 ? -10.961 19.922 5.117 1 85.75 221 VAL B N 1
ATOM 4030 C CA . VAL B 1 221 ? -11.617 18.688 4.691 1 85.75 221 VAL B CA 1
ATOM 4031 C C . VAL B 1 221 ? -12.93 18.516 5.453 1 85.75 221 VAL B C 1
ATOM 4033 O O . VAL B 1 221 ? -13.945 18.141 4.867 1 85.75 221 VAL B O 1
ATOM 4036 N N . ILE B 1 222 ? -12.891 18.797 6.711 1 85 222 ILE B N 1
ATOM 4037 C CA . ILE B 1 222 ? -14.078 18.625 7.543 1 85 222 ILE B CA 1
ATOM 4038 C C . ILE B 1 222 ? -15.156 19.625 7.117 1 85 222 ILE B C 1
ATOM 4040 O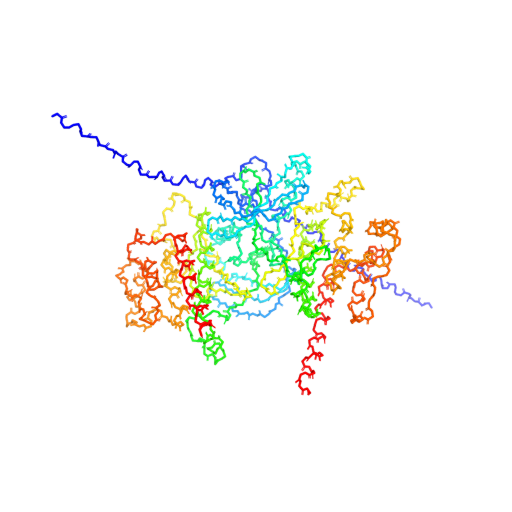 O . ILE B 1 222 ? -16.344 19.297 7.082 1 85 222 ILE B O 1
ATOM 4044 N N . HIS B 1 223 ? -14.734 20.781 6.742 1 82.5 223 HIS B N 1
ATOM 4045 C CA . HIS B 1 223 ? -15.688 21.859 6.465 1 82.5 223 HIS B CA 1
ATOM 4046 C C . HIS B 1 223 ? -15.953 21.984 4.969 1 82.5 223 HIS B C 1
ATOM 4048 O O . HIS B 1 223 ? -16.875 22.703 4.559 1 82.5 223 HIS B O 1
ATOM 4054 N N . ASN B 1 224 ? -15.148 21.281 4.242 1 80.56 224 ASN B N 1
ATOM 4055 C CA . ASN B 1 224 ? -15.219 21.391 2.787 1 80.56 224 ASN B CA 1
ATOM 4056 C C . ASN B 1 224 ? -15.148 22.828 2.324 1 80.56 224 ASN B C 1
ATOM 4058 O O . ASN B 1 224 ? -15.977 23.281 1.533 1 80.56 224 ASN B O 1
ATOM 4062 N N . ASP B 1 225 ? -14.305 23.547 2.947 1 77.88 225 ASP B N 1
ATOM 4063 C CA . ASP B 1 225 ? -14.086 24.953 2.658 1 77.88 225 ASP B CA 1
ATOM 4064 C C . ASP B 1 225 ? -12.648 25.359 2.965 1 77.88 225 ASP B C 1
ATOM 4066 O O . ASP B 1 225 ? -11.945 24.672 3.707 1 77.88 225 ASP B O 1
ATOM 4070 N N . PHE B 1 226 ? -12.305 26.422 2.248 1 77.88 226 PHE B N 1
ATOM 4071 C CA . PHE B 1 226 ? -10.977 26.953 2.553 1 77.88 226 PHE B CA 1
ATOM 4072 C C . PHE B 1 226 ? -10.969 27.641 3.912 1 77.88 226 PHE B C 1
ATOM 4074 O O . PHE B 1 226 ? -11.914 28.344 4.266 1 77.88 226 PHE B O 1
ATOM 4081 N N . ALA B 1 227 ? -9.883 27.406 4.633 1 77.62 227 ALA B N 1
ATOM 4082 C CA . ALA B 1 227 ? -9.773 28 5.965 1 77.62 227 ALA B CA 1
ATOM 4083 C C . ALA B 1 227 ? -9.75 29.531 5.879 1 77.62 227 ALA B C 1
ATOM 4085 O O . ALA B 1 227 ? -10.242 30.203 6.781 1 77.62 227 ALA B O 1
ATOM 4086 N N . PHE B 1 228 ? -9.18 30.031 4.758 1 75.06 228 PHE B N 1
ATOM 4087 C CA . PHE B 1 228 ? -9.016 31.469 4.637 1 75.06 228 PHE B CA 1
ATOM 4088 C C . PHE B 1 228 ? -10.32 32.156 4.227 1 75.06 228 PHE B C 1
ATOM 4090 O O . PHE B 1 228 ? -10.445 33.375 4.281 1 75.06 228 PHE B O 1
ATOM 4097 N N . SER B 1 229 ? -11.219 31.328 3.688 1 72.38 229 SER B N 1
ATOM 4098 C CA . SER B 1 229 ? -12.453 31.891 3.137 1 72.38 229 SER B CA 1
ATOM 4099 C C . SER B 1 229 ? -13.141 32.812 4.145 1 72.38 229 SER B C 1
ATOM 4101 O O . SER B 1 229 ? -13.844 33.75 3.762 1 72.38 229 SER B O 1
ATOM 4103 N N . GLY B 1 230 ? -12.891 32.594 5.348 1 64.62 230 GLY B N 1
ATOM 4104 C CA . GLY B 1 230 ? -13.531 33.406 6.355 1 64.62 230 GLY B CA 1
ATOM 4105 C C . GLY B 1 230 ? -12.711 34.625 6.754 1 64.62 230 GLY B C 1
ATOM 4106 O O . GLY B 1 230 ? -13.133 35.406 7.605 1 64.62 230 GLY B O 1
ATOM 4107 N N . PHE B 1 231 ? -11.633 34.688 5.883 1 70.31 231 PHE B N 1
ATOM 4108 C CA . PHE B 1 231 ? -10.75 35.781 6.289 1 70.31 231 PHE B CA 1
ATOM 4109 C C . PHE B 1 231 ? -10.609 36.812 5.172 1 70.31 231 PHE B C 1
ATOM 4111 O O . PHE B 1 231 ? -10.492 36.438 3.998 1 70.31 231 PHE B O 1
ATOM 4118 N N . ASP B 1 232 ? -10.766 37.969 5.461 1 66.69 232 ASP B N 1
ATOM 4119 C CA . ASP B 1 232 ? -10.727 39.062 4.5 1 66.69 232 ASP B CA 1
ATOM 4120 C C . ASP B 1 232 ? -9.305 39.281 3.98 1 66.69 232 ASP B C 1
ATOM 4122 O O . ASP B 1 232 ? -9.117 39.656 2.824 1 66.69 232 ASP B O 1
ATOM 4126 N N . ASP B 1 233 ? -8.383 39.062 4.781 1 69.75 233 ASP B N 1
ATOM 4127 C CA . ASP B 1 233 ? -7 39.344 4.422 1 69.75 233 ASP B CA 1
ATOM 4128 C C . ASP B 1 233 ? -6.25 38.062 4.066 1 69.75 233 ASP B C 1
ATOM 4130 O O . ASP B 1 233 ? -5.586 37.469 4.918 1 69.75 233 ASP B O 1
ATOM 4134 N N . LEU B 1 234 ? -6.344 37.688 2.797 1 71.56 234 LEU B N 1
ATOM 4135 C CA . LEU B 1 234 ? -5.715 36.469 2.303 1 71.56 234 LEU B CA 1
ATOM 4136 C C . LEU B 1 234 ? -4.199 36.531 2.488 1 71.56 234 LEU B C 1
ATOM 4138 O O . LEU B 1 234 ? -3.57 35.531 2.781 1 71.56 234 LEU B O 1
ATOM 4142 N N . LEU B 1 235 ? -3.721 37.719 2.311 1 70.31 235 LEU B N 1
ATOM 4143 C CA . LEU B 1 235 ? -2.281 37.906 2.482 1 70.31 235 LEU B CA 1
ATOM 4144 C C . LEU B 1 235 ? -1.871 37.625 3.928 1 70.31 235 LEU B C 1
ATOM 4146 O O . LEU B 1 235 ? -0.859 36.969 4.18 1 70.31 235 LEU B O 1
ATOM 4150 N N . ALA B 1 236 ? -2.707 38.188 4.766 1 71.25 236 ALA B N 1
ATOM 4151 C CA . ALA B 1 236 ? -2.428 37.938 6.18 1 71.25 236 ALA B CA 1
ATOM 4152 C C . ALA B 1 236 ? -2.494 36.469 6.523 1 71.25 236 ALA B C 1
ATOM 4154 O O . ALA B 1 236 ? -1.684 35.969 7.309 1 71.25 236 ALA B O 1
ATOM 4155 N N . PHE B 1 237 ? -3.365 35.781 5.918 1 74.19 237 PHE B N 1
ATOM 4156 C CA . PHE B 1 237 ? -3.508 34.344 6.156 1 74.19 237 PHE B CA 1
ATOM 4157 C C . PHE B 1 237 ? -2.283 33.594 5.652 1 74.19 237 PHE B C 1
ATOM 4159 O O . PHE B 1 237 ? -1.771 32.719 6.34 1 74.19 237 PHE B O 1
ATOM 4166 N N . ARG B 1 238 ? -1.859 34 4.617 1 72.81 238 ARG B N 1
ATOM 4167 C CA . ARG B 1 238 ? -0.675 33.375 4.043 1 72.81 238 ARG B CA 1
ATOM 4168 C C . ARG B 1 238 ? 0.54 33.562 4.941 1 72.81 238 ARG B C 1
ATOM 4170 O O . ARG B 1 238 ? 1.328 32.656 5.141 1 72.81 238 ARG B O 1
ATOM 4177 N N . GLU B 1 239 ? 0.562 34.781 5.457 1 74.44 239 GLU B N 1
ATOM 4178 C CA . GLU B 1 239 ? 1.674 35.094 6.352 1 74.44 239 GLU B CA 1
ATOM 4179 C C . GLU B 1 239 ? 1.55 34.344 7.668 1 74.44 239 GLU B C 1
ATOM 4181 O O . GLU B 1 239 ? 2.557 33.938 8.266 1 74.44 239 GLU B O 1
ATOM 4186 N N . ALA B 1 240 ? 0.334 34.156 8.039 1 73.5 240 ALA B N 1
ATOM 4187 C CA . ALA B 1 240 ? 0.092 33.406 9.281 1 73.5 240 ALA B CA 1
ATOM 4188 C C . ALA B 1 240 ? 0.513 31.953 9.141 1 73.5 240 ALA B C 1
ATOM 4190 O O . ALA B 1 240 ? 1.058 31.375 10.078 1 73.5 240 ALA B O 1
ATOM 4191 N N . VAL B 1 241 ? 0.293 31.484 8.008 1 71.62 241 VAL B N 1
ATOM 4192 C CA . VAL B 1 241 ? 0.625 30.094 7.734 1 71.62 241 VAL B CA 1
ATOM 4193 C C . VAL B 1 241 ? 2.137 29.891 7.809 1 71.62 241 VAL B C 1
ATOM 4195 O O . VAL B 1 241 ? 2.613 28.844 8.25 1 71.62 241 VAL B O 1
ATOM 4198 N N . THR B 1 242 ? 2.885 30.938 7.477 1 68.88 242 THR B N 1
ATOM 4199 C CA . THR B 1 242 ? 4.34 30.859 7.465 1 68.88 242 THR B CA 1
ATOM 4200 C C . THR B 1 242 ? 4.926 31.406 8.758 1 68.88 242 THR B C 1
ATOM 4202 O O . THR B 1 242 ? 6.105 31.766 8.812 1 68.88 242 THR B O 1
ATOM 4205 N N . ASP B 1 243 ? 4.133 31.531 9.82 1 66 243 ASP B N 1
ATOM 4206 C CA . ASP B 1 243 ? 4.52 31.953 11.164 1 66 243 ASP B CA 1
ATOM 4207 C C . ASP B 1 243 ? 4.973 33.406 11.188 1 66 243 ASP B C 1
ATOM 4209 O O . ASP B 1 243 ? 5.777 33.812 12.031 1 66 243 ASP B O 1
ATOM 4213 N N . ARG B 1 244 ? 4.539 34.094 10.25 1 69.25 244 ARG B N 1
ATOM 4214 C CA . ARG B 1 244 ? 4.965 35.5 10.188 1 69.25 244 ARG B CA 1
ATOM 4215 C C . ARG B 1 244 ? 3.924 36.406 10.812 1 69.25 244 ARG B C 1
ATOM 4217 O O . ARG B 1 244 ? 4.223 37.562 11.133 1 69.25 244 ARG B O 1
ATOM 4224 N N . MET B 1 245 ? 2.764 35.969 10.875 1 73.06 245 MET B N 1
ATOM 4225 C CA . MET B 1 245 ? 1.688 36.688 11.531 1 73.06 245 MET B CA 1
ATOM 4226 C C . MET B 1 245 ? 0.926 35.781 12.5 1 73.06 245 MET B C 1
ATOM 4228 O O . MET B 1 245 ? 1.1 34.562 12.484 1 73.06 245 MET B O 1
ATOM 4232 N N . GLU B 1 246 ? 0.21 36.469 13.328 1 80.44 246 GLU B N 1
ATOM 4233 C CA . GLU B 1 246 ? -0.619 35.719 14.258 1 80.44 246 GLU B CA 1
ATOM 4234 C C . GLU B 1 246 ? -1.639 34.844 13.516 1 80.44 246 GLU B C 1
ATOM 4236 O O . GLU B 1 246 ? -2.246 35.312 12.539 1 80.44 246 GLU B O 1
ATOM 4241 N N . ARG B 1 247 ? -1.701 33.594 13.906 1 82.94 247 ARG B N 1
ATOM 4242 C CA . ARG B 1 247 ? -2.633 32.688 13.266 1 82.94 247 ARG B CA 1
ATOM 4243 C C . ARG B 1 247 ? -4.051 32.875 13.789 1 82.94 247 ARG B C 1
ATOM 4245 O O . ARG B 1 247 ? -4.273 32.906 15 1 82.94 247 ARG B O 1
ATOM 4252 N N . PRO B 1 248 ? -4.969 33.094 12.836 1 80.19 248 PRO B N 1
ATOM 4253 C CA . PRO B 1 248 ? -6.359 33.219 13.273 1 80.19 248 PRO B CA 1
ATOM 4254 C C . PRO B 1 248 ? -6.906 31.922 13.867 1 80.19 248 PRO B C 1
ATOM 4256 O O . PRO B 1 248 ? -6.418 30.828 13.539 1 80.19 248 PRO B O 1
ATOM 4259 N N . LEU B 1 249 ? -7.898 32.125 14.719 1 78.81 249 LEU B N 1
ATOM 4260 C CA . LEU B 1 249 ? -8.523 30.969 15.328 1 78.81 249 LEU B CA 1
ATOM 4261 C C . LEU B 1 249 ? -9.367 30.219 14.312 1 78.81 249 LEU B C 1
ATOM 4263 O O . LEU B 1 249 ? -10.148 30.812 13.57 1 78.81 249 LEU B O 1
ATOM 4267 N N . LEU B 1 250 ? -9.055 28.953 14.188 1 82.12 250 LEU B N 1
ATOM 4268 C CA . LEU B 1 250 ? -9.883 28.062 13.391 1 82.12 250 LEU B CA 1
ATOM 4269 C C . LEU B 1 250 ? -10.852 27.281 14.281 1 82.12 250 LEU B C 1
ATOM 4271 O O . LEU B 1 250 ? -10.438 26.359 14.992 1 82.12 250 LEU B O 1
ATOM 4275 N N . SER B 1 251 ? -12.039 27.781 14.57 1 80.12 251 SER B N 1
ATOM 4276 C CA . SER B 1 251 ? -13.023 27.109 15.406 1 80.12 251 SER B CA 1
ATOM 4277 C C . SER B 1 251 ? -14.391 27.062 14.727 1 80.12 251 SER B C 1
ATOM 4279 O O . SER B 1 251 ? -14.711 27.938 13.922 1 80.12 251 SER B O 1
ATOM 4281 N N . ASP B 1 252 ? -15 25.969 14.93 1 83.94 252 ASP B N 1
ATOM 4282 C CA . ASP B 1 252 ? -16.375 25.766 14.469 1 83.94 252 ASP B CA 1
ATOM 4283 C C . ASP B 1 252 ? -17.234 25.156 15.57 1 83.94 252 ASP B C 1
ATOM 4285 O O . ASP B 1 252 ? -16.984 24.047 16.031 1 83.94 252 ASP B O 1
ATOM 4289 N N . ASP B 1 253 ? -18.312 25.875 15.922 1 85 253 ASP B N 1
ATOM 4290 C CA . ASP B 1 253 ? -19.172 25.484 17.047 1 85 253 ASP B CA 1
ATOM 4291 C C . ASP B 1 253 ? -19.938 24.203 16.734 1 85 253 ASP B C 1
ATOM 4293 O O . ASP B 1 253 ? -20.469 23.547 17.625 1 85 253 ASP B O 1
ATOM 4297 N N . THR B 1 254 ? -20.031 23.828 15.516 1 84.44 254 THR B N 1
ATOM 4298 C CA . THR B 1 254 ? -20.797 22.641 15.148 1 84.44 254 THR B CA 1
ATOM 4299 C C . THR B 1 254 ? -19.938 21.391 15.312 1 84.44 254 THR B C 1
ATOM 4301 O O . THR B 1 254 ? -20.469 20.266 15.258 1 84.44 254 THR B O 1
ATOM 4304 N N . MET B 1 255 ? -18.719 21.578 15.609 1 89.94 255 MET B N 1
ATOM 4305 C CA . MET B 1 255 ? -17.812 20.453 15.766 1 89.94 255 MET B CA 1
ATOM 4306 C C . MET B 1 255 ? -17.656 20.078 17.234 1 89.94 255 MET B C 1
ATOM 4308 O O . MET B 1 255 ? -17.75 20.938 18.109 1 89.94 255 MET B O 1
ATOM 4312 N N . PRO B 1 256 ? -17.5 18.797 17.469 1 92.81 256 PRO B N 1
ATOM 4313 C CA . PRO B 1 256 ? -17.141 18.422 18.844 1 92.81 256 PRO B CA 1
ATOM 4314 C C . PRO B 1 256 ? -15.953 19.219 19.375 1 92.81 256 PRO B C 1
ATOM 4316 O O . PRO B 1 256 ? -15.016 19.5 18.625 1 92.81 256 PRO B O 1
ATOM 4319 N N . VAL B 1 257 ? -16.031 19.516 20.609 1 94.94 257 VAL B N 1
ATOM 4320 C CA . VAL B 1 257 ? -15.031 20.344 21.266 1 94.94 257 VAL B CA 1
ATOM 4321 C C . VAL B 1 257 ? -13.648 19.734 21.094 1 94.94 257 VAL B C 1
ATOM 4323 O O . VAL B 1 257 ? -12.664 20.453 20.875 1 94.94 257 VAL B O 1
ATOM 4326 N N . ALA B 1 258 ? -13.586 18.422 21.219 1 96.19 258 ALA B N 1
ATOM 4327 C CA . ALA B 1 258 ? -12.305 17.719 21.125 1 96.19 258 ALA B CA 1
ATOM 4328 C C . ALA B 1 258 ? -11.68 17.906 19.75 1 96.19 258 ALA B C 1
ATOM 4330 O O . ALA B 1 258 ? -10.453 18 19.625 1 96.19 258 ALA B O 1
ATOM 4331 N N . VAL B 1 259 ? -12.461 17.969 18.719 1 96 259 VAL B N 1
ATOM 4332 C CA . VAL B 1 259 ? -11.977 18.172 17.359 1 96 259 VAL B CA 1
ATOM 4333 C C . VAL B 1 259 ? -11.43 19.594 17.203 1 96 259 VAL B C 1
ATOM 4335 O O . VAL B 1 259 ? -10.328 19.781 16.688 1 96 259 VAL B O 1
ATOM 4338 N N . ASN B 1 260 ? -12.18 20.547 17.703 1 94.5 260 ASN B N 1
ATOM 4339 C CA . ASN B 1 260 ? -11.734 21.938 17.688 1 94.5 260 ASN B CA 1
ATOM 4340 C C . ASN B 1 260 ? -10.406 22.109 18.406 1 94.5 260 ASN B C 1
ATOM 4342 O O . ASN B 1 260 ? -9.516 22.797 17.922 1 94.5 260 ASN B O 1
ATOM 4346 N N . ARG B 1 261 ? -10.359 21.5 19.516 1 95.62 261 ARG B N 1
ATOM 4347 C CA . ARG B 1 261 ? -9.148 21.609 20.312 1 95.62 261 ARG B CA 1
ATOM 4348 C C . ARG B 1 261 ? -7.949 21.031 19.578 1 95.62 261 ARG B C 1
ATOM 4350 O O . ARG B 1 261 ? -6.859 21.609 19.609 1 95.62 261 ARG B O 1
ATOM 4357 N N . LEU B 1 262 ? -8.102 19.859 18.984 1 96.75 262 LEU B N 1
ATOM 4358 C CA . LEU B 1 262 ? -7.012 19.219 18.25 1 96.75 262 LEU B CA 1
ATOM 4359 C C . LEU B 1 262 ? -6.535 20.109 17.109 1 96.75 262 LEU B C 1
ATOM 4361 O O . LEU B 1 262 ? -5.332 20.312 16.922 1 96.75 262 LEU B O 1
ATOM 4365 N N . ILE B 1 263 ? -7.445 20.656 16.328 1 95.06 263 ILE B N 1
ATOM 4366 C CA . ILE B 1 263 ? -7.105 21.531 15.211 1 95.06 263 ILE B CA 1
ATOM 4367 C C . ILE B 1 263 ? -6.371 22.766 15.727 1 95.06 263 ILE B C 1
ATOM 4369 O O . ILE B 1 263 ? -5.352 23.172 15.164 1 95.06 263 ILE B O 1
ATOM 4373 N N . ALA B 1 264 ? -6.844 23.312 16.797 1 92.88 264 ALA B N 1
ATOM 4374 C CA . ALA B 1 264 ? -6.23 24.5 17.375 1 92.88 264 ALA B CA 1
ATOM 4375 C C . ALA B 1 264 ? -4.797 24.219 17.828 1 92.88 264 ALA B C 1
ATOM 4377 O O . ALA B 1 264 ? -3.906 25.047 17.641 1 92.88 264 ALA B O 1
ATOM 4378 N N . ARG B 1 265 ? -4.594 23.094 18.422 1 94.38 265 ARG B N 1
ATOM 4379 C CA . ARG B 1 265 ? -3.252 22.734 18.859 1 94.38 265 ARG B CA 1
ATOM 4380 C C . ARG B 1 265 ? -2.305 22.562 17.672 1 94.38 265 ARG B C 1
ATOM 4382 O O . ARG B 1 265 ? -1.162 23.031 17.719 1 94.38 265 ARG B O 1
ATOM 4389 N N . CYS B 1 266 ? -2.758 21.891 16.625 1 93.88 266 CYS B N 1
ATOM 4390 C CA . CYS B 1 266 ? -1.938 21.734 15.43 1 93.88 266 CYS B CA 1
ATOM 4391 C C . CYS B 1 266 ? -1.596 23.094 14.828 1 93.88 266 CYS B C 1
ATOM 4393 O O . CYS B 1 266 ? -0.502 23.281 14.297 1 93.88 266 CYS B O 1
ATOM 4395 N N . TRP B 1 267 ? -2.447 23.984 14.992 1 89.38 267 TRP B N 1
ATOM 4396 C CA . TRP B 1 267 ? -2.41 25.297 14.375 1 89.38 267 TRP B CA 1
ATOM 4397 C C . TRP B 1 267 ? -1.765 26.312 15.312 1 89.38 267 TRP B C 1
ATOM 4399 O O . TRP B 1 267 ? -1.722 27.516 15.008 1 89.38 267 TRP B O 1
ATOM 4409 N N . ALA B 1 268 ? -1.263 25.922 16.375 1 88.94 268 ALA B N 1
ATOM 4410 C CA . ALA B 1 268 ? -0.717 26.812 17.375 1 88.94 268 ALA B CA 1
ATOM 4411 C C . ALA B 1 268 ? 0.412 27.672 16.812 1 88.94 268 ALA B C 1
ATOM 4413 O O . ALA B 1 268 ? 1.219 27.188 16.016 1 88.94 268 ALA B O 1
ATOM 4414 N N . GLN B 1 269 ? 0.539 28.875 17.281 1 84.5 269 GLN B N 1
ATOM 4415 C CA . GLN B 1 269 ? 1.557 29.812 16.828 1 84.5 269 GLN B CA 1
ATOM 4416 C C . GLN B 1 269 ? 2.955 29.344 17.203 1 84.5 269 GLN B C 1
ATOM 4418 O O . GLN B 1 269 ? 3.867 29.344 16.375 1 84.5 269 GLN B O 1
ATOM 4423 N N . SER B 1 270 ? 3.061 28.984 18.422 1 83.81 270 SER B N 1
ATOM 4424 C CA . SER B 1 270 ? 4.348 28.5 18.906 1 83.81 270 SER B CA 1
ATOM 4425 C C . SER B 1 270 ? 4.543 27.016 18.578 1 83.81 270 SER B C 1
ATOM 4427 O O . SER B 1 270 ? 3.709 26.188 18.922 1 83.81 270 SER B O 1
ATOM 4429 N N . PRO B 1 271 ? 5.594 26.625 17.906 1 83.62 271 PRO B N 1
ATOM 4430 C CA . PRO B 1 271 ? 5.859 25.234 17.578 1 83.62 271 PRO B CA 1
ATOM 4431 C C . PRO B 1 271 ? 5.902 24.328 18.812 1 83.62 271 PRO B C 1
ATOM 4433 O O . PRO B 1 271 ? 5.535 23.156 18.734 1 83.62 271 PRO B O 1
ATOM 4436 N N . ALA B 1 272 ? 6.332 24.891 19.922 1 85.62 272 ALA B N 1
ATOM 4437 C CA . ALA B 1 272 ? 6.453 24.109 21.141 1 85.62 272 ALA B CA 1
ATOM 4438 C C . ALA 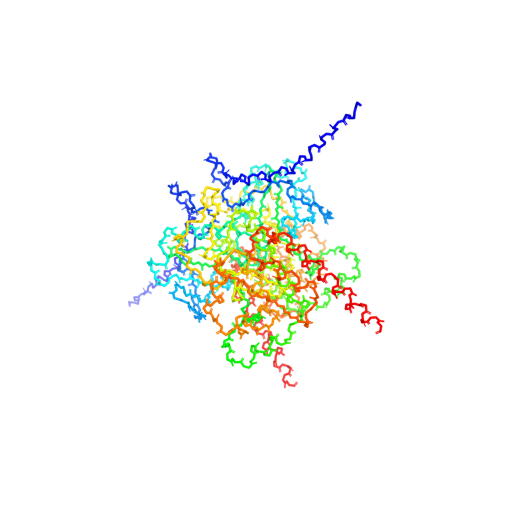B 1 272 ? 5.086 23.656 21.641 1 85.62 272 ALA B C 1
ATOM 4440 O O . ALA B 1 272 ? 4.984 22.703 22.422 1 85.62 272 ALA B O 1
ATOM 4441 N N . GLN B 1 273 ? 4.082 24.359 21.25 1 89.75 273 GLN B N 1
ATOM 4442 C CA . GLN B 1 273 ? 2.729 24.047 21.688 1 89.75 273 GLN B CA 1
ATOM 4443 C C . GLN B 1 273 ? 2.053 23.062 20.734 1 89.75 273 GLN B C 1
ATOM 4445 O O . GLN B 1 273 ? 0.977 22.547 21.047 1 89.75 273 GLN B O 1
ATOM 4450 N N . ARG B 1 274 ? 2.662 22.766 19.656 1 90.75 274 ARG B N 1
ATOM 4451 C CA . ARG B 1 274 ? 2.078 21.859 18.672 1 90.75 274 ARG B CA 1
ATOM 4452 C C . ARG B 1 274 ? 2.303 20.406 19.078 1 90.75 274 ARG B C 1
ATOM 4454 O O . ARG B 1 274 ? 3.352 20.062 19.625 1 90.75 274 ARG B O 1
ATOM 4461 N N . PRO B 1 275 ? 1.302 19.625 18.828 1 94.44 275 PRO B N 1
ATOM 4462 C CA . PRO B 1 275 ? 1.477 18.203 19.125 1 94.44 275 PRO B CA 1
ATOM 4463 C C . PRO B 1 275 ? 2.381 17.5 18.125 1 94.44 275 PRO B C 1
ATOM 4465 O O . PRO B 1 275 ? 2.566 17.984 17 1 94.44 275 PRO B O 1
ATOM 4468 N N . THR B 1 276 ? 3.023 16.391 18.578 1 92.81 276 THR B N 1
ATOM 4469 C CA . THR B 1 276 ? 3.643 15.484 17.625 1 92.81 276 THR B CA 1
ATOM 4470 C C . THR B 1 276 ? 2.578 14.727 16.828 1 92.81 276 THR B C 1
ATOM 4472 O O . THR B 1 276 ? 1.422 14.648 17.25 1 92.81 276 THR B O 1
ATOM 4475 N N . MET B 1 277 ? 3.014 14.195 15.727 1 95 277 MET B N 1
ATOM 4476 C CA . MET B 1 277 ? 2.039 13.43 14.953 1 95 277 MET B CA 1
ATOM 4477 C C . MET B 1 277 ? 1.582 12.195 15.719 1 95 277 MET B C 1
ATOM 4479 O O . MET B 1 277 ? 0.434 11.773 15.594 1 95 277 MET B O 1
ATOM 4483 N N . LEU B 1 278 ? 2.41 11.617 16.562 1 94.69 278 LEU B N 1
ATOM 4484 C CA . LEU B 1 278 ? 1.999 10.508 17.422 1 94.69 278 LEU B CA 1
ATOM 4485 C C . LEU B 1 278 ? 0.896 10.945 18.375 1 94.69 278 LEU B C 1
ATOM 4487 O O . LEU B 1 278 ? -0.058 10.195 18.609 1 94.69 278 LEU B O 1
ATOM 4491 N N . GLU B 1 279 ? 1.071 12.148 18.906 1 96.69 279 GLU B N 1
ATOM 4492 C CA . GLU B 1 279 ? 0.034 12.688 19.781 1 96.69 279 GLU B CA 1
ATOM 4493 C C . GLU B 1 279 ? -1.261 12.938 19.016 1 96.69 279 GLU B C 1
ATOM 4495 O O . GLU B 1 279 ? -2.354 12.742 19.547 1 96.69 279 GLU B O 1
ATOM 4500 N N . VAL B 1 280 ? -1.126 13.383 17.812 1 97.81 280 VAL B N 1
ATOM 4501 C CA . VAL B 1 280 ? -2.297 13.602 16.969 1 97.81 280 VAL B CA 1
ATOM 4502 C C . VAL B 1 280 ? -3.021 12.281 16.734 1 97.81 280 VAL B C 1
ATOM 4504 O O . VAL B 1 280 ? -4.246 12.203 16.859 1 97.81 280 VAL B O 1
ATOM 4507 N N . VAL B 1 281 ? -2.273 11.219 16.375 1 97.94 281 VAL B N 1
ATOM 4508 C CA . VAL B 1 281 ? -2.85 9.898 16.156 1 97.94 281 VAL B CA 1
ATOM 4509 C C . VAL B 1 281 ? -3.617 9.461 17.406 1 97.94 281 VAL B C 1
ATOM 4511 O O . VAL B 1 281 ? -4.758 9 17.312 1 97.94 281 VAL B O 1
ATOM 4514 N N . ALA B 1 282 ? -3.035 9.609 18.547 1 97.75 282 ALA B N 1
ATOM 4515 C CA . ALA B 1 282 ? -3.662 9.211 19.797 1 97.75 282 ALA B CA 1
ATOM 4516 C C . ALA B 1 282 ? -4.941 10.008 20.047 1 97.75 282 ALA B C 1
ATOM 4518 O O . ALA B 1 282 ? -5.961 9.438 20.453 1 97.75 282 ALA B O 1
ATOM 4519 N N . SER B 1 283 ? -4.859 11.297 19.828 1 98.19 283 SER B N 1
ATOM 4520 C CA . SER B 1 283 ? -6.02 12.156 20.047 1 98.19 283 SER B CA 1
ATOM 4521 C C . SER B 1 283 ? -7.168 11.773 19.125 1 98.19 283 SER B C 1
ATOM 4523 O O . SER B 1 283 ? -8.312 11.648 19.562 1 98.19 283 SER B O 1
ATOM 4525 N N . LEU B 1 284 ? -6.832 11.57 17.875 1 98.25 284 LEU B N 1
ATOM 4526 C CA . LEU B 1 284 ? -7.863 11.203 16.922 1 98.25 284 LEU B CA 1
ATOM 4527 C C . LEU B 1 284 ? -8.477 9.852 17.266 1 98.25 284 LEU B C 1
ATOM 4529 O O . LEU B 1 284 ? -9.688 9.664 17.125 1 98.25 284 LEU B O 1
ATOM 4533 N N . THR B 1 285 ? -7.629 8.938 17.656 1 97.56 285 THR B N 1
ATOM 4534 C CA . THR B 1 285 ? -8.125 7.629 18.062 1 97.56 285 THR B CA 1
ATOM 4535 C C . THR B 1 285 ? -9.117 7.754 19.203 1 97.56 285 THR B C 1
ATOM 4537 O O . THR B 1 285 ? -10.188 7.133 19.188 1 97.56 285 THR B O 1
ATOM 4540 N N . ARG B 1 286 ? -8.82 8.578 20.188 1 97.5 286 ARG B N 1
ATOM 4541 C CA . ARG B 1 286 ? -9.703 8.797 21.328 1 97.5 286 ARG B CA 1
ATOM 4542 C C . ARG B 1 286 ? -11.008 9.453 20.906 1 97.5 286 ARG B C 1
ATOM 4544 O O . ARG B 1 286 ? -12.086 9.062 21.359 1 97.5 286 ARG B O 1
ATOM 4551 N N . ILE B 1 287 ? -10.914 10.414 20.047 1 97.56 287 ILE B N 1
ATOM 4552 C CA . ILE B 1 287 ? -12.086 11.148 19.594 1 97.56 287 ILE B CA 1
ATOM 4553 C C . ILE B 1 287 ? -13.016 10.203 18.828 1 97.56 287 ILE B C 1
ATOM 4555 O O . ILE B 1 287 ? -14.219 10.188 19.062 1 97.56 287 ILE B O 1
ATOM 4559 N N . ILE B 1 288 ? -12.422 9.422 17.953 1 96.56 288 ILE B N 1
ATOM 4560 C CA . ILE B 1 288 ? -13.188 8.492 17.141 1 96.56 288 ILE B CA 1
ATOM 4561 C C . ILE B 1 288 ? -13.891 7.469 18.016 1 96.56 288 ILE B C 1
ATOM 4563 O O . ILE B 1 288 ? -15.086 7.203 17.859 1 96.56 288 ILE B O 1
ATOM 4567 N N . THR B 1 289 ? -13.148 6.953 18.953 1 95.56 289 THR B N 1
ATOM 4568 C CA . THR B 1 289 ? -13.719 5.969 19.875 1 95.56 289 THR B CA 1
ATOM 4569 C C . THR B 1 289 ? -14.883 6.566 20.656 1 95.56 289 THR B C 1
ATOM 4571 O O . THR B 1 289 ? -15.93 5.93 20.797 1 95.56 289 THR B O 1
ATOM 4574 N N . ALA B 1 290 ? -14.758 7.742 21.109 1 95.06 290 ALA B N 1
ATOM 4575 C CA . ALA B 1 290 ? -15.805 8.422 21.875 1 95.06 290 ALA B CA 1
ATOM 4576 C C . ALA B 1 290 ? -17.047 8.664 21.031 1 95.06 290 ALA B C 1
ATOM 4578 O O . ALA B 1 290 ? -18.172 8.453 21.484 1 95.06 290 ALA B O 1
ATOM 4579 N N . LEU B 1 291 ? -16.797 9.047 19.828 1 93.38 291 LEU B N 1
ATOM 4580 C CA . LEU B 1 291 ? -17.922 9.328 18.938 1 93.38 291 LEU B CA 1
ATOM 4581 C C . LEU B 1 291 ? -18.641 8.047 18.547 1 93.38 291 LEU B C 1
ATOM 4583 O O . LEU B 1 291 ? -19.875 8.047 18.406 1 93.38 291 LEU B O 1
ATOM 4587 N N . GLU B 1 292 ? -17.875 6.98 18.328 1 92.19 292 GLU B N 1
ATOM 4588 C CA . GLU B 1 292 ? -18.484 5.695 18 1 92.19 292 GLU B CA 1
ATOM 4589 C C . GLU B 1 292 ? -19.344 5.188 19.172 1 92.19 292 GLU B C 1
ATOM 4591 O O . GLU B 1 292 ? -20.422 4.629 18.953 1 92.19 292 GLU B O 1
ATOM 4596 N N . LEU B 1 293 ? -18.922 5.316 20.359 1 89.5 293 LEU B N 1
ATOM 4597 C CA . LEU B 1 293 ? -19.656 4.906 21.547 1 89.5 293 LEU B CA 1
ATOM 4598 C C . LEU B 1 293 ? -20.953 5.707 21.688 1 89.5 293 LEU B C 1
ATOM 4600 O O . LEU B 1 293 ? -21.984 5.164 22.078 1 89.5 293 LEU B O 1
ATOM 4604 N N . LEU B 1 294 ? -20.875 6.883 21.359 1 85.88 294 LEU B N 1
ATOM 4605 C CA . LEU B 1 294 ? -22.047 7.746 21.438 1 85.88 294 LEU B CA 1
ATOM 4606 C C . LEU B 1 294 ? -23.062 7.383 20.359 1 85.88 294 LEU B C 1
ATOM 4608 O O . LEU B 1 294 ? -24.266 7.43 20.594 1 85.88 294 LEU B O 1
ATOM 4612 N N . ALA B 1 295 ? -22.578 7.027 19.156 1 81.19 295 ALA B N 1
ATOM 4613 C CA . ALA B 1 295 ? -23.453 6.645 18.062 1 81.19 295 ALA B CA 1
ATOM 4614 C C . ALA B 1 295 ? -24.094 5.281 18.312 1 81.19 295 ALA B C 1
ATOM 4616 O O . ALA B 1 295 ? -25.234 5.035 17.906 1 81.19 295 ALA B O 1
ATOM 4617 N N . GLY B 1 296 ? -23.281 4.254 18.672 1 69.56 296 GLY B N 1
ATOM 4618 C CA . GLY B 1 296 ? -23.844 2.951 19.016 1 69.56 296 GLY B CA 1
ATOM 4619 C C . GLY B 1 296 ? -24.859 3.008 20.125 1 69.56 296 GLY B C 1
ATOM 4620 O O . GLY B 1 296 ? -25.797 2.199 20.156 1 69.56 296 GLY B O 1
ATOM 4621 N N . THR B 1 297 ? -24.656 3.828 21.047 1 59.53 297 THR B N 1
ATOM 4622 C CA . THR B 1 297 ? -25.641 3.969 22.109 1 59.53 297 THR B CA 1
ATOM 4623 C C . THR B 1 297 ? -26.938 4.57 21.594 1 59.53 297 THR B C 1
ATOM 4625 O O . THR B 1 297 ? -28.016 4.312 22.141 1 59.53 297 THR B O 1
ATOM 4628 N N . THR B 1 298 ? -26.875 5.324 20.641 1 51.56 298 THR B N 1
ATOM 4629 C CA . THR B 1 298 ? -28.109 5.91 20.141 1 51.56 298 THR B CA 1
ATOM 4630 C C . THR B 1 298 ? -28.906 4.895 19.328 1 51.56 298 THR B C 1
ATOM 4632 O O . THR B 1 298 ? -30.109 5.043 19.141 1 51.56 298 THR B O 1
ATOM 4635 N N . SER B 1 299 ? -28.281 4.035 18.641 1 43.69 299 SER B N 1
ATOM 4636 C CA . SER B 1 299 ? -29.062 3.062 17.875 1 43.69 299 SER B CA 1
ATOM 4637 C C . SER B 1 299 ? -29.734 2.053 18.797 1 43.69 299 SER B C 1
ATOM 4639 O O . SER B 1 299 ? -30.562 1.255 18.344 1 43.69 299 SER B O 1
ATOM 4641 N N . VAL B 1 300 ? -29.297 1.75 20.031 1 37.09 300 VAL B N 1
ATOM 4642 C CA . VAL B 1 300 ? -30 0.833 20.922 1 37.09 300 VAL B CA 1
ATOM 4643 C C . VAL B 1 300 ? -31.141 1.568 21.609 1 37.09 300 VAL B C 1
ATOM 4645 O O . VAL B 1 300 ? -31.953 0.952 22.312 1 37.09 300 VAL B O 1
ATOM 4648 N N . GLN B 1 301 ? -31.109 2.82 21.625 1 33.25 301 GLN B N 1
ATOM 4649 C CA . GLN B 1 301 ? -32.312 3.33 22.234 1 33.25 301 GLN B CA 1
ATOM 4650 C C . GLN B 1 301 ? -33.438 3.457 21.203 1 33.25 301 GLN B C 1
ATOM 4652 O O . GLN B 1 301 ? -33.219 3.922 20.078 1 33.25 301 GLN B O 1
#